Protein AF-A0A2V2W549-F1 (afdb_monomer_lite)

Secondary structure (DSSP, 8-state):
---TT----HHHHHHHHHHS-GGGHHHHHHHTGGGTTT-HHHHHHHHHHS-HHHHHHHHHHHHTTSPPPHHHHHHHHHHHHHHHHHHHHH--SPPPPHHHHHHHHHHHHHHHGGG--HHHHHHHHHHHGGGT-HHHHHHHHHHHHHTT---THHHHHHHHHH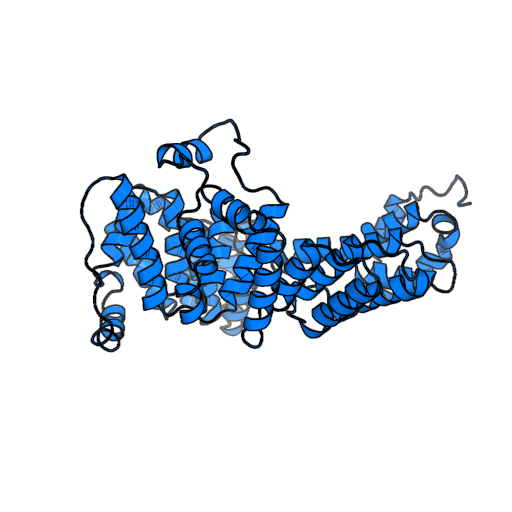-STTTHHHHHHHHHHHHHH-HHHHHHHHHTTS-TT--HHHHHHHHH-SS----SPPHHHHHHHHHHHHHHHHS-HHHHHHSHHHHHHHHHHHT-SSS-HHHHHHHHHHHHTT--HHHHHHHHHHHHHHHHTTTT--PPPPPPSSSSHHHHHHHHHH-GGGSTTHHHHHHHHHH-HHHHHHHHHHHHHHSS-HHHHHHHHHHHHHHTTTSTHHHHHT-HHHHHHHHHHHHHTT-HHHHHHHHHHSPP-PPPHHHHHHHHHHHHHTT-HHHHHHHIIIIITTTT--

pLDDT: mean 79.77, std 15.5, range [27.48, 95.56]

Sequence (446 aa):
MPSVNSGYTFEDFLKRLERSPKTHMSPLYHEHRELFLRRPDMFSRAVRSVTWEKGCALIDAAYHSQPIALVTYRALLARMLLHNQYVRRNGSGKLVPWKAALRTYSEAILAHGNAVPTRMTISALRLLAPQRQWVAAISLLKLSQANGKLTIHMPIDAAGCCATPSLWKTAMALLGHVHTQSPNLLSECIQSLRPIGTDESTVSTAANALLIDKNGPTPEQKHVLSILNDVVASAPWETALSNEMCTSYLTHLVASTTYTTQEKTEALISATRHFSWEAFMRLVTAQDATILKISGNSTPQLPKKTEMEKKTRRELEISPLNSPFFSESLQLLENAPETAVPLIATIIGKLPSAKLAAKFLSEAASMYRGTIATTALRHSLVAGALLRKCSEESEWRLASSVLLSMSPSPLPCDVATALVLQMREAKQVSLVVDILQKSIVPSKTS

Radius of gyration: 25.73 Å; chains: 1; bounding box: 61×49×85 Å

Foldseek 3Di:
DPPPPPPQDLVNLLVVLQPDDLVCLLVSCVVPVVQCVVCLVSLLVSLLSHQLSSLVSNCVNCVVPDQHDLSSLVSSLVSLVVVQVVCVVQVDDDRDDLVSLVVSLVVSCVRPPLPHDPVSLLSSLQSLLVVLQLVVLVVSQVVCVVSVNDDLVSLLSSLSSQLALVRLVVSVVSVVVSCVVPVVLLVVLLCLQPPPPDDLVNLVCCVVPPDNDPSHDDPVSVVSLVSLLSSLLSDALVVLCVDPSSLSNLLSLLVGSRDALVVSLVSLLSNCVNPAPVSVLVSVVVNVQVNVVVVDDDDDDDDDDDDPPVVVVVVLVVAVVVPPSVVVLLVVCQSHVSSSLSVLLNVLSNDPALVSNVRNLVVSCVVQPPGPSNVSSLDPSNLQSSLQRCLVVLVLVVNLVSLVVHQAAAHNVVSVVSSLVSVVVVVPPVSSVCSCVRHVVVNVSD

Organism: Trypanosoma cruzi (NCBI:txid5693)

Structure (mmCIF, N/CA/C/O backbone):
data_AF-A0A2V2W549-F1
#
_entry.id   AF-A0A2V2W549-F1
#
loop_
_atom_site.group_PDB
_atom_site.id
_atom_site.type_symbol
_atom_site.label_atom_id
_atom_site.label_alt_id
_atom_site.label_comp_id
_atom_site.label_asym_id
_atom_site.label_entity_id
_atom_site.label_seq_id
_atom_site.pdbx_PDB_ins_code
_atom_site.Cartn_x
_atom_site.Cartn_y
_atom_site.Cartn_z
_atom_site.occupancy
_atom_site.B_iso_or_equiv
_atom_site.auth_seq_id
_atom_site.auth_comp_id
_atom_site.auth_asym_id
_atom_site.auth_atom_id
_atom_site.pdbx_PDB_model_num
ATOM 1 N N . MET A 1 1 ? 0.949 1.942 -43.805 1.00 39.81 1 MET A N 1
ATOM 2 C CA . MET A 1 1 ? 0.004 2.982 -43.332 1.00 39.81 1 MET A CA 1
ATOM 3 C C . MET A 1 1 ? -1.368 2.343 -43.257 1.00 39.81 1 MET A C 1
ATOM 5 O O . MET A 1 1 ? -1.753 1.761 -44.268 1.00 39.81 1 MET A O 1
ATOM 9 N N . PRO A 1 2 ? -2.131 2.443 -42.152 1.00 36.94 2 PRO A N 1
ATOM 10 C CA . PRO A 1 2 ? -3.545 2.111 -42.229 1.00 36.94 2 PRO A CA 1
ATOM 11 C C . PRO A 1 2 ? -4.190 3.100 -43.205 1.00 36.94 2 PRO A C 1
ATOM 13 O O . PRO A 1 2 ? -4.005 4.313 -43.095 1.00 36.94 2 PRO A O 1
ATOM 16 N N . SER A 1 3 ? -4.851 2.559 -44.223 1.00 39.62 3 SER A N 1
ATOM 17 C CA . SER A 1 3 ? -5.559 3.321 -45.245 1.00 39.62 3 SER A CA 1
ATOM 18 C C . SER A 1 3 ? -6.524 4.308 -44.593 1.00 39.62 3 SER A C 1
ATOM 20 O O . SER A 1 3 ? -7.257 3.933 -43.680 1.00 39.62 3 SER A O 1
ATOM 22 N N . VAL A 1 4 ? -6.572 5.528 -45.125 1.00 48.06 4 VAL A N 1
ATOM 23 C CA . VAL A 1 4 ? -7.382 6.687 -44.694 1.00 48.06 4 VAL A CA 1
ATOM 24 C C . VAL A 1 4 ? -8.905 6.399 -44.600 1.00 48.06 4 VAL A C 1
ATOM 26 O O . VAL A 1 4 ? -9.660 7.238 -44.129 1.00 48.06 4 VAL A O 1
ATOM 29 N N . ASN A 1 5 ? -9.353 5.182 -44.936 1.00 45.16 5 ASN A N 1
ATOM 30 C CA . ASN A 1 5 ? -10.746 4.727 -44.895 1.00 45.16 5 ASN A CA 1
ATOM 31 C C . ASN A 1 5 ? -11.095 3.748 -43.754 1.00 45.16 5 ASN A C 1
ATOM 33 O O . ASN A 1 5 ? -12.245 3.324 -43.662 1.00 45.16 5 ASN A O 1
ATOM 37 N N . SER A 1 6 ? -10.166 3.365 -42.870 1.00 55.59 6 SER A N 1
ATOM 38 C CA . SER A 1 6 ? -10.542 2.612 -41.664 1.00 55.59 6 SER A CA 1
ATOM 39 C C . SER A 1 6 ? -10.887 3.606 -40.558 1.00 55.59 6 SER A C 1
ATOM 41 O O . SER A 1 6 ? -9.977 4.208 -39.992 1.00 55.59 6 SER A O 1
ATOM 43 N N . GLY A 1 7 ? -12.167 3.771 -40.216 1.00 73.88 7 GLY A N 1
ATOM 44 C CA . GLY A 1 7 ? -12.639 4.572 -39.070 1.00 73.88 7 GLY A CA 1
ATOM 45 C C . GLY A 1 7 ? -12.202 4.039 -37.693 1.00 73.88 7 GLY A C 1
ATOM 46 O O . GLY A 1 7 ? -12.936 4.160 -36.723 1.00 73.88 7 GLY A O 1
ATOM 47 N N . TYR A 1 8 ? -11.038 3.395 -37.619 1.00 81.31 8 TYR A N 1
ATOM 48 C CA . TYR A 1 8 ? -10.471 2.746 -36.452 1.00 81.31 8 TYR A CA 1
ATOM 49 C C . TYR A 1 8 ? -9.432 3.663 -35.813 1.00 81.31 8 TYR A C 1
ATOM 51 O O . TYR A 1 8 ? -8.335 3.862 -36.346 1.00 81.31 8 TYR A O 1
ATOM 59 N N . THR A 1 9 ? -9.789 4.249 -34.673 1.00 87.75 9 THR A N 1
ATOM 60 C CA . THR A 1 9 ? -8.908 5.178 -33.961 1.00 87.75 9 THR A CA 1
ATOM 61 C C . THR A 1 9 ? -7.919 4.438 -33.059 1.00 87.75 9 THR A C 1
ATOM 63 O O . THR A 1 9 ? -8.080 3.260 -32.730 1.00 87.75 9 THR A O 1
ATOM 66 N N . PHE A 1 10 ? -6.883 5.145 -32.597 1.00 85.94 10 PHE A N 1
ATOM 67 C CA . PHE A 1 10 ? -5.977 4.591 -31.588 1.00 85.94 10 PHE A CA 1
ATOM 68 C C . PHE A 1 10 ? -6.716 4.242 -30.286 1.00 85.94 10 PHE A C 1
ATOM 70 O O . PHE A 1 10 ? -6.356 3.275 -29.625 1.00 85.94 10 PHE A O 1
ATOM 77 N N . GLU A 1 11 ? -7.774 4.972 -29.929 1.00 88.88 11 GLU A N 1
ATOM 78 C CA . GLU A 1 11 ? -8.589 4.657 -28.752 1.00 88.88 11 GLU A CA 1
ATOM 79 C C . GLU A 1 11 ? -9.387 3.364 -28.931 1.00 88.88 11 GLU A C 1
ATOM 81 O O . GLU A 1 11 ? -9.464 2.558 -28.002 1.00 88.88 11 GLU A O 1
ATOM 86 N N . ASP A 1 12 ? -9.917 3.116 -30.130 1.00 89.06 12 ASP A N 1
ATOM 87 C CA . ASP A 1 12 ? -10.589 1.851 -30.452 1.00 89.06 12 ASP A CA 1
ATOM 88 C C . ASP A 1 12 ? -9.611 0.679 -30.398 1.00 89.06 12 ASP A C 1
ATOM 90 O O . ASP A 1 12 ? -9.944 -0.398 -29.895 1.00 89.06 12 ASP A O 1
ATOM 94 N N . PHE A 1 13 ? -8.364 0.916 -30.811 1.00 89.00 13 PHE A N 1
ATOM 95 C CA . PHE A 1 13 ? -7.282 -0.042 -30.641 1.00 89.00 13 PHE A CA 1
ATOM 96 C C . PHE A 1 13 ? -6.959 -0.327 -29.173 1.00 89.00 13 PHE A C 1
ATOM 98 O O . PHE A 1 13 ? -6.847 -1.495 -28.792 1.00 89.00 13 PHE A O 1
ATOM 105 N N . LEU A 1 14 ? -6.886 0.697 -28.318 1.00 90.94 14 LEU A N 1
ATOM 106 C CA . LEU A 1 14 ? -6.696 0.492 -26.879 1.00 90.94 14 LEU A CA 1
ATOM 107 C C . LEU A 1 14 ? -7.866 -0.282 -26.255 1.00 90.94 14 LEU A C 1
ATOM 109 O O . LEU A 1 14 ? -7.633 -1.211 -25.481 1.00 90.94 14 LEU A O 1
ATOM 113 N N . LYS A 1 15 ? -9.111 0.007 -26.656 1.00 91.38 15 LYS A N 1
ATOM 114 C CA . LYS A 1 15 ? -10.295 -0.761 -26.229 1.00 91.38 15 LYS A CA 1
ATOM 115 C C . LYS A 1 15 ? -10.234 -2.217 -26.709 1.00 91.38 15 LYS A C 1
ATOM 117 O O . LYS A 1 15 ? -10.582 -3.123 -25.949 1.00 91.38 15 LYS A O 1
ATOM 122 N N . ARG A 1 16 ? -9.759 -2.480 -27.935 1.00 92.69 16 ARG A N 1
ATOM 123 C CA . ARG A 1 16 ? -9.543 -3.849 -28.454 1.00 92.69 16 ARG A CA 1
ATOM 124 C C . ARG A 1 16 ? -8.464 -4.584 -27.651 1.00 92.69 16 ARG A C 1
ATOM 126 O O . ARG A 1 16 ? -8.654 -5.754 -27.309 1.00 92.69 16 ARG A O 1
ATOM 133 N N . LEU A 1 17 ? -7.369 -3.914 -27.286 1.00 91.38 17 LEU A N 1
ATOM 134 C CA . LEU A 1 17 ? -6.329 -4.474 -26.410 1.00 91.38 17 LEU A CA 1
ATOM 135 C C . LEU A 1 17 ? -6.848 -4.757 -24.992 1.00 91.38 17 LEU A C 1
ATOM 137 O O . LEU A 1 17 ? -6.505 -5.774 -24.386 1.00 91.38 17 LEU A O 1
ATOM 141 N N . GLU A 1 18 ? -7.698 -3.889 -24.449 1.00 92.12 18 GLU A N 1
ATOM 142 C CA . GLU A 1 18 ? -8.271 -4.071 -23.115 1.00 92.12 18 GLU A CA 1
ATOM 143 C C . GLU A 1 18 ? -9.298 -5.212 -23.063 1.00 92.12 18 GLU A C 1
ATOM 145 O O . GLU A 1 18 ? -9.306 -5.975 -22.098 1.00 92.12 18 GLU A O 1
ATOM 150 N N . ARG A 1 19 ? -10.094 -5.406 -24.119 1.00 93.00 19 ARG A N 1
ATOM 151 C CA . ARG A 1 19 ? -11.087 -6.494 -24.195 1.00 93.00 19 ARG A CA 1
ATOM 152 C C . ARG A 1 19 ? -10.487 -7.861 -24.520 1.00 93.00 19 ARG A C 1
ATOM 154 O O . ARG A 1 19 ? -11.006 -8.880 -24.078 1.00 93.00 19 ARG A O 1
ATOM 161 N N . SER A 1 20 ? -9.412 -7.902 -25.301 1.00 93.19 20 SER A N 1
ATOM 162 C CA . SER A 1 20 ? -8.793 -9.162 -25.734 1.00 93.19 20 SER A CA 1
ATOM 163 C C . SER A 1 20 ? -8.022 -9.865 -24.604 1.00 93.19 20 SER A C 1
ATOM 165 O O . SER A 1 20 ? -7.540 -9.208 -23.681 1.00 93.19 20 SER A O 1
ATOM 167 N N . PRO A 1 21 ? -7.882 -11.201 -24.628 1.00 94.12 21 PRO A N 1
ATOM 168 C CA . PRO A 1 21 ? -7.100 -11.924 -23.627 1.00 94.12 21 PRO A CA 1
ATOM 169 C C . PRO A 1 21 ? -5.592 -11.670 -23.785 1.00 94.12 21 PRO A C 1
ATOM 171 O O . PRO A 1 21 ? -5.115 -11.242 -24.837 1.00 94.12 21 PRO A O 1
ATOM 174 N N . LYS A 1 22 ? -4.809 -11.994 -22.746 1.00 92.12 22 LYS A N 1
ATOM 175 C CA . LYS A 1 22 ? -3.340 -11.846 -22.745 1.00 92.12 22 LYS A CA 1
ATOM 176 C C . LYS A 1 22 ? -2.659 -12.582 -23.909 1.00 92.12 22 LYS A C 1
ATOM 178 O O . LYS A 1 22 ? -1.686 -12.079 -24.460 1.00 92.12 22 LYS A O 1
ATOM 183 N N . THR A 1 23 ? -3.176 -13.744 -24.302 1.00 92.50 23 THR A N 1
ATOM 184 C CA . THR A 1 23 ? -2.643 -14.559 -25.408 1.00 92.50 23 THR A CA 1
ATOM 185 C C . THR A 1 23 ? -2.690 -13.837 -26.754 1.00 92.50 23 THR A C 1
ATOM 187 O O . THR A 1 23 ? -1.843 -14.078 -27.607 1.00 92.50 23 THR A O 1
ATOM 190 N N . HIS A 1 24 ? -3.631 -12.906 -26.939 1.00 93.62 24 HIS A N 1
ATOM 191 C CA . HIS A 1 24 ? -3.792 -12.169 -28.192 1.00 93.62 24 HIS A CA 1
ATOM 192 C C . HIS A 1 24 ? -2.874 -10.940 -28.291 1.00 93.62 24 HIS A C 1
ATOM 194 O O . HIS A 1 24 ? -2.872 -10.267 -29.317 1.00 93.62 24 HIS A O 1
ATOM 200 N N . MET A 1 25 ? -2.063 -10.638 -27.271 1.00 92.94 25 MET A N 1
ATOM 201 C CA . MET A 1 25 ? -1.176 -9.467 -27.307 1.00 92.94 25 MET A CA 1
ATOM 202 C C . MET A 1 25 ? -0.097 -9.577 -28.390 1.00 92.94 25 MET A C 1
ATOM 204 O O . MET A 1 25 ? 0.180 -8.590 -29.061 1.00 92.94 25 MET A O 1
ATOM 208 N N . SER A 1 26 ? 0.470 -10.769 -28.607 1.00 91.88 26 SER A N 1
ATOM 209 C CA . SER A 1 26 ? 1.459 -10.998 -29.670 1.00 91.88 26 SER A CA 1
ATOM 210 C C . SER A 1 26 ? 0.878 -10.806 -31.080 1.00 91.88 26 SER A C 1
ATOM 212 O O . SER A 1 26 ? 1.408 -9.966 -31.811 1.00 91.88 26 SER A O 1
ATOM 214 N N . PRO A 1 27 ? -0.221 -11.480 -31.485 1.00 92.81 27 PRO A N 1
ATOM 215 C CA . PRO A 1 27 ? -0.770 -11.285 -32.826 1.00 92.81 27 PRO A CA 1
ATOM 216 C C . PRO A 1 27 ? -1.256 -9.849 -33.052 1.00 92.81 27 PRO A C 1
ATOM 218 O O . PRO A 1 27 ? -0.957 -9.281 -34.096 1.00 92.81 27 PRO A O 1
ATOM 221 N N . LEU A 1 28 ? -1.905 -9.216 -32.064 1.00 91.44 28 LEU A N 1
ATOM 222 C CA . LEU A 1 28 ? -2.357 -7.822 -32.183 1.00 91.44 28 LEU A CA 1
ATOM 223 C C . LEU A 1 28 ? -1.190 -6.832 -32.296 1.00 91.44 28 LEU A C 1
ATOM 225 O O . LEU A 1 28 ? -1.300 -5.822 -32.994 1.00 91.44 28 LEU A O 1
ATOM 229 N N . TYR A 1 29 ? -0.067 -7.117 -31.631 1.00 91.25 29 TYR A N 1
ATOM 230 C CA . TYR A 1 29 ? 1.154 -6.335 -31.789 1.00 91.25 29 TYR A CA 1
ATOM 231 C C . TYR A 1 29 ? 1.713 -6.452 -33.211 1.00 91.25 29 TYR A C 1
ATOM 233 O O . TYR A 1 29 ? 2.081 -5.438 -33.802 1.00 91.25 29 TYR A O 1
ATOM 241 N N . HIS A 1 30 ? 1.755 -7.663 -33.774 1.00 91.44 30 HIS A N 1
ATOM 242 C CA . HIS A 1 30 ? 2.271 -7.885 -35.126 1.00 91.44 30 HIS A CA 1
ATOM 243 C C . HIS A 1 30 ? 1.331 -7.353 -36.222 1.00 91.44 30 HIS A C 1
ATOM 245 O O . HIS A 1 30 ? 1.826 -6.774 -37.187 1.00 91.44 30 HIS A O 1
ATOM 251 N N . GLU A 1 31 ? 0.009 -7.456 -36.044 1.00 91.25 31 GLU A N 1
ATOM 252 C CA . GLU A 1 31 ? -1.020 -6.891 -36.939 1.00 91.25 31 GLU A CA 1
ATOM 253 C C . GLU A 1 31 ? -0.871 -5.366 -37.063 1.00 91.25 31 GLU A C 1
ATOM 255 O O . GLU A 1 31 ? -0.887 -4.814 -38.160 1.00 91.25 31 GLU A O 1
ATOM 260 N N . HIS A 1 32 ? -0.644 -4.679 -35.939 1.00 89.00 32 HIS A N 1
ATOM 261 C CA . HIS A 1 32 ? -0.530 -3.219 -35.886 1.00 89.00 32 HIS A CA 1
ATOM 262 C C . HIS A 1 32 ? 0.904 -2.728 -35.629 1.00 89.00 32 HIS A C 1
ATOM 264 O O . HIS A 1 32 ? 1.113 -1.643 -35.076 1.00 89.00 32 HIS A O 1
ATOM 270 N N . ARG A 1 33 ? 1.912 -3.500 -36.059 1.00 87.69 33 ARG A N 1
ATOM 271 C CA . ARG A 1 33 ? 3.337 -3.235 -35.787 1.00 87.69 33 ARG A CA 1
ATOM 272 C C . ARG A 1 33 ? 3.792 -1.845 -36.248 1.00 87.69 33 ARG A C 1
ATOM 274 O O . ARG A 1 33 ? 4.633 -1.222 -35.598 1.00 87.69 33 ARG A O 1
ATOM 281 N N . GLU A 1 34 ? 3.206 -1.329 -37.327 1.00 86.38 34 GLU A N 1
ATOM 282 C CA . GLU A 1 34 ? 3.485 0.011 -37.863 1.00 86.38 34 GLU A CA 1
ATOM 283 C C . GLU A 1 34 ? 3.231 1.151 -36.857 1.00 86.38 34 GLU A C 1
ATOM 285 O O . GLU A 1 34 ? 3.855 2.208 -36.960 1.00 86.38 34 GLU A O 1
ATOM 290 N N . LEU A 1 35 ? 2.334 0.956 -35.879 1.00 85.44 35 LEU A N 1
ATOM 291 C CA . LEU A 1 35 ? 2.042 1.955 -34.843 1.00 85.44 35 LEU A CA 1
ATOM 292 C C . LEU A 1 35 ? 3.167 2.078 -33.809 1.00 85.44 35 LEU A C 1
ATOM 294 O O . LEU A 1 35 ? 3.297 3.120 -33.163 1.00 85.44 35 LEU A O 1
ATOM 298 N N . PHE A 1 36 ? 3.958 1.018 -33.641 1.00 86.50 36 PHE A N 1
ATOM 299 C CA . PHE A 1 36 ? 4.955 0.901 -32.578 1.00 86.50 36 PHE A CA 1
ATOM 300 C C . PHE A 1 36 ? 6.382 1.064 -33.087 1.00 86.50 36 PHE A C 1
ATOM 302 O O . PHE A 1 36 ? 7.218 1.641 -32.387 1.00 86.50 36 PHE A O 1
ATOM 309 N N . LEU A 1 37 ? 6.659 0.601 -34.309 1.00 83.69 37 LEU A N 1
ATOM 310 C CA . LEU A 1 37 ? 7.972 0.769 -34.922 1.00 83.69 37 LEU A CA 1
ATOM 311 C C . LEU A 1 37 ? 8.319 2.255 -35.039 1.00 83.69 37 LEU A C 1
ATOM 313 O O . LEU A 1 37 ? 7.541 3.056 -35.554 1.00 83.69 37 LEU A O 1
ATOM 317 N N . ARG A 1 38 ? 9.515 2.616 -34.560 1.00 83.19 38 ARG A N 1
ATOM 318 C CA . ARG A 1 38 ? 10.051 3.993 -34.548 1.00 83.19 38 ARG A CA 1
ATOM 319 C C . ARG A 1 38 ? 9.233 5.006 -33.727 1.00 83.19 38 ARG A C 1
ATOM 321 O O . ARG A 1 38 ? 9.578 6.183 -33.730 1.00 83.19 38 ARG A O 1
ATOM 328 N N . ARG A 1 39 ? 8.198 4.575 -32.992 1.00 87.44 39 ARG A N 1
ATOM 329 C CA . ARG A 1 39 ? 7.381 5.429 -32.109 1.00 87.44 39 ARG A CA 1
ATOM 330 C C . ARG A 1 39 ? 7.331 4.865 -30.682 1.00 87.44 39 ARG A C 1
ATOM 332 O O . ARG A 1 39 ? 6.305 4.312 -30.271 1.00 87.44 39 ARG A O 1
ATOM 339 N N . PRO A 1 40 ? 8.409 5.026 -29.888 1.00 86.62 40 PRO A N 1
ATOM 340 C CA . PRO A 1 40 ? 8.435 4.562 -28.497 1.00 86.62 40 PRO A CA 1
ATOM 341 C C . PRO A 1 40 ? 7.359 5.237 -27.627 1.00 86.62 40 PRO A C 1
ATOM 343 O O . PRO A 1 40 ? 6.866 4.638 -26.669 1.00 86.62 40 PRO A O 1
ATOM 346 N N . ASP A 1 41 ? 6.922 6.444 -27.987 1.00 89.31 41 ASP A N 1
ATOM 347 C CA . ASP A 1 41 ? 5.861 7.168 -27.279 1.00 89.31 41 ASP A CA 1
ATOM 348 C C . ASP A 1 41 ? 4.500 6.476 -27.414 1.00 89.31 41 ASP A C 1
ATOM 350 O O . ASP A 1 41 ? 3.774 6.317 -26.435 1.00 89.31 41 ASP A O 1
ATOM 354 N N . MET A 1 42 ? 4.164 5.986 -28.611 1.00 90.00 42 MET A N 1
ATOM 355 C CA . MET A 1 42 ? 2.912 5.256 -28.843 1.00 90.00 42 MET A CA 1
ATOM 356 C C . MET A 1 42 ? 2.917 3.907 -28.126 1.00 90.00 42 MET A C 1
ATOM 358 O O . MET A 1 42 ? 1.910 3.513 -27.533 1.00 90.00 42 MET A O 1
ATOM 362 N N . PHE A 1 43 ? 4.068 3.230 -28.112 1.00 90.69 43 PHE A N 1
ATOM 363 C CA . PHE A 1 43 ? 4.223 1.964 -27.402 1.00 90.69 43 PHE A CA 1
ATOM 364 C C . PHE A 1 43 ? 4.135 2.144 -25.879 1.00 90.69 43 PHE A C 1
ATOM 366 O O . PHE A 1 43 ? 3.389 1.425 -25.214 1.00 90.69 43 PHE A O 1
ATOM 373 N N . SER A 1 44 ? 4.803 3.155 -25.317 1.00 91.12 44 SER A N 1
ATOM 374 C CA . SER A 1 44 ? 4.719 3.456 -23.881 1.00 91.12 44 SER A CA 1
ATOM 375 C C . SER A 1 44 ? 3.315 3.899 -23.447 1.00 91.12 44 SER A C 1
ATOM 377 O O . SER A 1 44 ? 2.856 3.503 -22.372 1.00 91.12 44 SER A O 1
ATOM 379 N N . ARG A 1 45 ? 2.585 4.644 -24.293 1.00 91.69 45 ARG A N 1
ATOM 380 C CA . ARG A 1 45 ? 1.163 4.969 -24.072 1.00 91.69 45 ARG A CA 1
ATOM 381 C C . ARG A 1 45 ? 0.287 3.719 -24.063 1.00 91.69 45 ARG A C 1
ATOM 383 O O . ARG A 1 45 ? -0.511 3.567 -23.138 1.00 91.69 45 ARG A O 1
ATOM 390 N N . ALA A 1 46 ? 0.470 2.813 -25.025 1.00 91.56 46 ALA A N 1
ATOM 391 C CA . ALA A 1 46 ? -0.262 1.549 -25.066 1.00 91.56 46 ALA A CA 1
ATOM 392 C C . ALA A 1 46 ? -0.006 0.720 -23.795 1.00 91.56 46 ALA A C 1
ATOM 394 O O . ALA A 1 46 ? -0.951 0.382 -23.083 1.00 91.56 46 ALA A O 1
ATOM 395 N N . VAL A 1 47 ? 1.261 0.511 -23.421 1.00 92.12 47 VAL A N 1
ATOM 396 C CA . VAL A 1 47 ? 1.638 -0.230 -22.201 1.00 92.12 47 VAL A CA 1
ATOM 397 C C . VAL A 1 47 ? 1.055 0.404 -20.931 1.00 92.12 47 VAL A C 1
ATOM 399 O O . VAL A 1 47 ? 0.606 -0.311 -20.037 1.00 92.12 47 VAL A O 1
ATOM 402 N N . ARG A 1 48 ? 1.009 1.740 -20.846 1.00 91.56 48 ARG A N 1
ATOM 403 C CA . ARG A 1 48 ? 0.440 2.450 -19.688 1.00 91.56 48 ARG A CA 1
ATOM 404 C C . ARG A 1 48 ? -1.082 2.319 -19.589 1.00 91.56 48 ARG A C 1
ATOM 406 O O . ARG A 1 48 ? -1.609 2.319 -18.480 1.00 91.56 48 ARG A O 1
ATOM 413 N N . SER A 1 49 ? -1.779 2.253 -20.720 1.00 90.75 49 SER A N 1
ATOM 414 C CA . SER A 1 49 ? -3.248 2.194 -20.759 1.00 90.75 49 SER A CA 1
ATOM 415 C C . SER A 1 49 ? -3.814 0.806 -20.444 1.00 90.75 49 SER A C 1
ATOM 417 O O . SER A 1 49 ? -4.878 0.691 -19.846 1.00 90.75 49 SER A O 1
ATOM 419 N N . VAL A 1 50 ? -3.079 -0.256 -20.769 1.00 92.94 50 VAL A N 1
ATOM 420 C CA . VAL A 1 50 ? -3.553 -1.637 -20.623 1.00 92.94 50 VAL A CA 1
ATOM 421 C C . VAL A 1 50 ? -3.175 -2.204 -19.238 1.00 92.94 50 VAL A C 1
ATOM 423 O O . VAL A 1 50 ? -2.378 -1.626 -18.499 1.00 92.94 50 VAL A O 1
ATOM 426 N N . THR A 1 51 ? -3.776 -3.319 -18.813 1.00 93.31 51 THR A N 1
ATOM 427 C CA . THR A 1 51 ? -3.372 -4.072 -17.607 1.00 93.31 51 THR A CA 1
ATOM 428 C C . THR A 1 51 ? -1.893 -4.477 -17.652 1.00 93.31 51 THR A C 1
ATOM 430 O O . THR A 1 51 ? -1.385 -4.822 -18.721 1.00 93.31 51 THR A O 1
ATOM 433 N N . TRP A 1 52 ? -1.221 -4.533 -16.498 1.00 94.06 52 TRP A N 1
ATOM 434 C CA . TRP A 1 52 ? 0.218 -4.826 -16.424 1.00 94.06 52 TRP A CA 1
ATOM 435 C C . TRP A 1 52 ? 0.612 -6.176 -17.054 1.00 94.06 52 TRP A C 1
ATOM 437 O O . TRP A 1 52 ? 1.638 -6.248 -17.719 1.00 94.06 52 TRP A O 1
ATOM 447 N N . GLU A 1 53 ? -0.219 -7.220 -16.934 1.00 94.00 53 GLU A N 1
ATOM 448 C CA . GLU A 1 53 ? 0.061 -8.548 -17.512 1.00 94.00 53 GLU A CA 1
ATOM 449 C C . GLU A 1 53 ? 0.151 -8.527 -19.039 1.00 94.00 53 GLU A C 1
ATOM 451 O O . GLU A 1 53 ? 1.000 -9.188 -19.641 1.00 94.00 53 GLU A O 1
ATOM 456 N N . LYS A 1 54 ? -0.740 -7.755 -19.660 1.00 94.06 54 LYS A N 1
ATOM 457 C CA . LYS A 1 54 ? -0.754 -7.512 -21.101 1.00 94.06 54 LYS A CA 1
ATOM 458 C C . LYS A 1 54 ? 0.403 -6.609 -21.510 1.00 94.06 54 LYS A C 1
ATOM 460 O O . LYS A 1 54 ? 1.009 -6.855 -22.541 1.00 94.06 54 LYS A O 1
ATOM 465 N N . GLY A 1 55 ? 0.754 -5.623 -20.681 1.00 93.00 55 GLY A N 1
ATOM 466 C CA . GLY A 1 55 ? 1.956 -4.809 -20.865 1.00 93.00 55 GLY A CA 1
ATOM 467 C C . GLY A 1 55 ? 3.233 -5.654 -20.923 1.00 93.00 55 GLY A C 1
ATOM 468 O O . GLY A 1 55 ? 4.030 -5.473 -21.838 1.00 93.00 55 GLY A O 1
ATOM 469 N N . CYS A 1 56 ? 3.390 -6.625 -20.015 1.00 93.25 56 CYS A N 1
ATOM 470 C CA . CYS A 1 56 ? 4.489 -7.597 -20.069 1.00 93.25 56 CYS A CA 1
ATOM 471 C C . CYS A 1 56 ? 4.451 -8.421 -21.364 1.00 93.25 56 CYS A C 1
ATOM 473 O O . CYS A 1 56 ? 5.458 -8.504 -22.052 1.00 93.25 56 CYS A O 1
ATOM 475 N N . ALA A 1 57 ? 3.284 -8.956 -21.744 1.00 93.12 57 ALA A N 1
ATOM 476 C CA . ALA A 1 57 ? 3.149 -9.751 -22.969 1.00 93.12 57 ALA A CA 1
ATOM 477 C C . ALA A 1 57 ? 3.441 -8.947 -24.254 1.00 93.12 57 ALA A C 1
ATOM 479 O O . ALA A 1 57 ? 3.994 -9.487 -25.208 1.00 93.12 57 ALA A O 1
ATOM 480 N N . LEU A 1 58 ? 3.093 -7.656 -24.283 1.00 92.19 58 LEU A N 1
ATOM 481 C CA . LEU A 1 58 ? 3.440 -6.751 -25.383 1.00 92.19 58 LEU A CA 1
ATOM 482 C C . LEU A 1 58 ? 4.950 -6.503 -25.456 1.00 92.19 58 LEU A C 1
ATOM 484 O O . LEU A 1 58 ? 5.495 -6.419 -26.553 1.00 92.19 58 LEU A O 1
ATOM 488 N N . ILE A 1 59 ? 5.623 -6.389 -24.310 1.00 92.19 59 ILE A N 1
ATOM 489 C CA . ILE A 1 59 ? 7.083 -6.258 -24.247 1.00 92.19 59 ILE A CA 1
ATOM 490 C C . ILE A 1 59 ? 7.767 -7.548 -24.704 1.00 92.19 59 ILE A C 1
ATOM 492 O O . ILE A 1 59 ? 8.654 -7.465 -25.547 1.00 92.19 59 ILE A O 1
ATOM 496 N N . ASP A 1 60 ? 7.298 -8.715 -24.256 1.00 91.38 60 ASP A N 1
ATOM 497 C CA . ASP A 1 60 ? 7.802 -10.019 -24.712 1.00 91.38 60 ASP A CA 1
ATOM 498 C C . ASP A 1 60 ? 7.655 -10.170 -26.242 1.00 91.38 60 ASP A C 1
ATOM 500 O O . ASP A 1 60 ? 8.589 -10.582 -26.928 1.00 91.38 60 ASP A O 1
ATOM 504 N N . ALA A 1 61 ? 6.512 -9.764 -26.811 1.00 90.25 61 ALA A N 1
ATOM 505 C CA . ALA A 1 61 ? 6.293 -9.779 -28.261 1.00 90.25 61 ALA A CA 1
ATOM 506 C C . ALA A 1 61 ? 7.187 -8.770 -29.008 1.00 90.25 61 ALA A C 1
ATOM 508 O O . ALA A 1 61 ? 7.710 -9.059 -30.087 1.00 90.25 61 ALA A O 1
ATOM 509 N N . ALA A 1 62 ? 7.387 -7.582 -28.431 1.00 89.62 62 ALA A N 1
ATOM 510 C CA . ALA A 1 62 ? 8.226 -6.547 -29.019 1.00 89.62 62 ALA A CA 1
ATOM 511 C C . ALA A 1 62 ? 9.720 -6.896 -28.963 1.00 89.62 62 ALA A C 1
ATOM 513 O O . ALA A 1 62 ? 10.447 -6.494 -29.874 1.00 89.62 62 ALA A O 1
ATOM 514 N N . TYR A 1 63 ? 10.159 -7.660 -27.956 1.00 88.25 63 TYR A N 1
ATOM 515 C CA . TYR A 1 63 ? 11.562 -7.992 -27.685 1.00 88.25 63 TYR A CA 1
ATOM 516 C C . TYR A 1 63 ? 12.275 -8.597 -28.900 1.00 88.25 63 TYR A C 1
ATOM 518 O O . TYR A 1 63 ? 13.394 -8.212 -29.224 1.00 88.25 63 TYR A O 1
ATOM 526 N N . HIS A 1 64 ? 11.593 -9.475 -29.638 1.00 84.69 64 HIS A N 1
ATOM 527 C CA . HIS A 1 64 ? 12.147 -10.116 -30.835 1.00 84.69 64 HIS A CA 1
ATOM 528 C C . HIS A 1 64 ? 12.097 -9.242 -32.098 1.00 84.69 64 HIS A C 1
ATOM 530 O O . HIS A 1 64 ? 12.605 -9.637 -33.143 1.00 84.69 64 HIS A O 1
ATOM 536 N N . SER A 1 65 ? 11.464 -8.069 -32.037 1.00 85.38 65 SER A N 1
ATOM 537 C CA . SER A 1 65 ? 11.105 -7.290 -33.227 1.00 85.38 65 SER A CA 1
ATOM 538 C C . SER A 1 65 ? 11.669 -5.868 -33.262 1.00 85.38 65 SER A C 1
ATOM 540 O O . SER A 1 65 ? 11.767 -5.296 -34.352 1.00 85.38 65 SER A O 1
ATOM 542 N N . GLN A 1 66 ? 12.007 -5.279 -32.111 1.00 86.62 66 GLN A N 1
ATOM 543 C CA . GLN A 1 66 ? 12.582 -3.938 -32.011 1.00 86.62 66 GLN A CA 1
ATOM 544 C C . GLN A 1 66 ? 13.364 -3.747 -30.701 1.00 86.62 66 GLN A C 1
ATOM 546 O O . GLN A 1 66 ? 12.997 -4.333 -29.681 1.00 86.62 66 GLN A O 1
ATOM 551 N N . PRO A 1 67 ? 14.387 -2.871 -30.681 1.00 86.81 67 PRO A N 1
ATOM 552 C CA . PRO A 1 67 ? 15.011 -2.452 -29.434 1.00 86.81 67 PRO A CA 1
ATOM 553 C C . PRO A 1 67 ? 14.003 -1.655 -28.599 1.00 86.81 67 PRO A C 1
ATOM 555 O O . PRO A 1 67 ? 13.463 -0.635 -29.034 1.00 86.81 67 PRO A O 1
ATOM 558 N N . ILE A 1 68 ? 13.730 -2.134 -27.390 1.00 89.19 68 ILE A N 1
ATOM 559 C CA . ILE A 1 68 ? 12.765 -1.507 -26.488 1.00 89.19 68 ILE A CA 1
ATOM 560 C C . ILE A 1 68 ? 13.431 -0.312 -25.817 1.00 89.19 68 ILE A C 1
ATOM 562 O O . ILE A 1 68 ? 14.510 -0.435 -25.254 1.00 89.19 68 ILE A O 1
ATOM 566 N N . ALA A 1 69 ? 12.784 0.852 -25.858 1.00 90.00 69 ALA A N 1
ATOM 567 C CA . ALA A 1 69 ? 13.274 2.033 -25.160 1.00 90.00 69 ALA A CA 1
ATOM 568 C C . ALA A 1 69 ? 13.060 1.917 -23.642 1.00 90.00 69 ALA A C 1
ATOM 570 O O . ALA A 1 69 ? 11.988 1.503 -23.190 1.00 90.00 69 ALA A O 1
ATOM 571 N N . LEU A 1 70 ? 14.018 2.422 -22.861 1.00 92.19 70 LEU A N 1
ATOM 572 C CA . LEU A 1 70 ? 13.975 2.499 -21.395 1.00 92.19 70 LEU A CA 1
ATOM 573 C C . LEU A 1 70 ? 12.669 3.122 -20.856 1.00 92.19 70 LEU A C 1
ATOM 575 O O . LEU A 1 70 ? 12.131 2.691 -19.834 1.00 92.19 70 LEU A O 1
ATOM 579 N N . VAL A 1 71 ? 12.136 4.129 -21.555 1.00 91.88 71 VAL A N 1
ATOM 580 C CA . VAL A 1 71 ? 10.881 4.816 -21.197 1.00 91.88 71 VAL A CA 1
ATOM 581 C C . VAL A 1 71 ? 9.702 3.840 -21.131 1.00 91.88 71 VAL A C 1
ATOM 583 O O . VAL A 1 71 ? 8.822 4.000 -20.288 1.00 91.88 71 VAL A O 1
ATOM 586 N N . THR A 1 72 ? 9.712 2.788 -21.952 1.00 91.94 72 THR A N 1
ATOM 587 C CA . THR A 1 72 ? 8.673 1.752 -21.968 1.00 91.94 72 THR A CA 1
ATOM 588 C C . THR A 1 72 ? 8.710 0.906 -20.699 1.00 91.94 72 THR A C 1
ATOM 590 O O . THR A 1 72 ? 7.674 0.726 -20.061 1.00 91.94 72 THR A O 1
ATOM 593 N N . TYR A 1 73 ? 9.893 0.447 -20.275 1.00 94.00 73 TYR A N 1
ATOM 594 C CA . TYR A 1 73 ? 10.039 -0.285 -19.012 1.00 94.00 73 TYR A CA 1
ATOM 595 C C . TYR A 1 73 ? 9.625 0.581 -17.817 1.00 94.00 73 TYR A C 1
ATOM 597 O O . TYR A 1 73 ? 8.928 0.117 -16.915 1.00 94.00 73 TYR A O 1
ATOM 605 N N . ARG A 1 74 ? 9.960 1.877 -17.846 1.00 94.31 74 ARG A N 1
ATOM 606 C CA . ARG A 1 74 ? 9.499 2.840 -16.837 1.00 94.31 74 ARG A CA 1
ATOM 607 C C . ARG A 1 74 ? 7.982 3.004 -16.834 1.00 94.31 74 ARG A C 1
ATOM 609 O O . ARG A 1 74 ? 7.386 3.067 -15.759 1.00 94.31 74 ARG A O 1
ATOM 616 N N . ALA A 1 75 ? 7.354 3.079 -18.006 1.00 93.38 75 ALA A N 1
ATOM 617 C CA . ALA A 1 75 ? 5.902 3.153 -18.129 1.00 93.38 75 ALA A CA 1
ATOM 618 C C . ALA A 1 75 ? 5.224 1.878 -17.602 1.00 93.38 75 ALA A C 1
ATOM 620 O O . ALA A 1 75 ? 4.210 1.980 -16.910 1.00 93.38 75 ALA A O 1
ATOM 621 N N . LEU A 1 76 ? 5.815 0.703 -17.850 1.00 95.19 76 LEU A N 1
ATOM 622 C CA . LEU A 1 76 ? 5.328 -0.569 -17.317 1.00 95.19 76 LEU A CA 1
ATOM 623 C C . LEU A 1 76 ? 5.401 -0.609 -15.785 1.00 95.19 76 LEU A C 1
ATOM 625 O O . LEU A 1 76 ? 4.388 -0.874 -15.141 1.00 95.19 76 LEU A O 1
ATOM 629 N N . LEU A 1 77 ? 6.557 -0.287 -15.190 1.00 95.38 77 LEU A N 1
ATOM 630 C CA . LEU A 1 77 ? 6.696 -0.247 -13.728 1.00 95.38 77 LEU A CA 1
ATOM 631 C C . LEU A 1 77 ? 5.749 0.788 -13.101 1.00 95.38 77 LEU A C 1
ATOM 633 O O . LEU A 1 77 ? 5.135 0.526 -12.068 1.00 95.38 77 LEU A O 1
ATOM 637 N N . ALA A 1 78 ? 5.557 1.942 -13.748 1.00 94.06 78 ALA A N 1
ATOM 638 C CA . ALA A 1 78 ? 4.571 2.928 -13.312 1.00 94.06 78 ALA A CA 1
ATOM 639 C C . ALA A 1 78 ? 3.136 2.378 -13.380 1.00 94.06 78 ALA A C 1
ATOM 641 O O . ALA A 1 78 ? 2.353 2.602 -12.458 1.00 94.06 78 ALA A O 1
ATOM 642 N N . ARG A 1 79 ? 2.785 1.618 -14.425 1.00 94.69 79 ARG A N 1
ATOM 643 C CA . ARG A 1 79 ? 1.477 0.958 -14.531 1.00 94.69 79 ARG A CA 1
ATOM 644 C C . ARG A 1 79 ? 1.286 -0.109 -13.455 1.00 94.69 79 ARG A C 1
ATOM 646 O O . ARG A 1 79 ? 0.209 -0.179 -12.871 1.00 94.69 79 ARG A O 1
ATOM 653 N N . MET A 1 80 ? 2.324 -0.880 -13.140 1.00 95.56 80 MET A N 1
ATOM 654 C CA . MET A 1 80 ? 2.312 -1.843 -12.032 1.00 95.56 80 MET A CA 1
ATOM 655 C C . MET A 1 80 ? 2.098 -1.145 -10.680 1.00 95.56 80 MET A C 1
ATOM 657 O O . MET A 1 80 ? 1.317 -1.622 -9.859 1.00 95.56 80 MET A O 1
ATOM 661 N N . LEU A 1 81 ? 2.723 0.018 -10.460 1.00 94.38 81 LEU A N 1
ATOM 662 C CA . LEU A 1 81 ? 2.504 0.816 -9.248 1.00 94.38 81 LEU A CA 1
ATOM 663 C C . LEU A 1 81 ? 1.076 1.362 -9.167 1.00 94.38 81 LEU A C 1
ATOM 665 O O . LEU A 1 81 ? 0.455 1.272 -8.111 1.00 94.38 81 LEU A O 1
ATOM 669 N N . LEU A 1 82 ? 0.539 1.881 -10.276 1.00 93.50 82 LEU A N 1
ATOM 670 C CA . LEU A 1 82 ? -0.851 2.342 -10.351 1.00 93.50 82 LEU A CA 1
ATOM 671 C C . LEU A 1 82 ? -1.841 1.195 -10.106 1.00 93.50 82 LEU A C 1
ATOM 673 O O . LEU A 1 82 ? -2.844 1.398 -9.431 1.00 93.50 82 LEU A O 1
ATOM 677 N N . HIS A 1 83 ? -1.544 -0.012 -10.598 1.00 93.81 83 HIS A N 1
ATOM 678 C CA . HIS A 1 83 ? -2.335 -1.211 -10.303 1.00 93.81 83 HIS A CA 1
ATOM 679 C C . HIS A 1 83 ? -2.312 -1.542 -8.810 1.00 93.81 83 HIS A C 1
ATOM 681 O O . HIS A 1 83 ? -3.365 -1.736 -8.217 1.00 93.81 83 HIS A O 1
ATOM 687 N N . ASN A 1 84 ? -1.140 -1.532 -8.169 1.00 92.75 84 ASN A N 1
ATOM 688 C CA . ASN A 1 84 ? -1.050 -1.750 -6.722 1.00 92.75 84 ASN A CA 1
ATOM 689 C C . ASN A 1 84 ? -1.794 -0.672 -5.919 1.00 92.75 84 ASN A C 1
ATOM 691 O O . ASN A 1 84 ? -2.410 -0.991 -4.907 1.00 92.75 84 ASN A O 1
ATOM 695 N N . GLN A 1 85 ? -1.763 0.590 -6.357 1.00 90.31 85 GLN A N 1
ATOM 696 C CA . GLN A 1 85 ? -2.547 1.661 -5.731 1.00 90.31 85 GLN A CA 1
ATOM 697 C C . GLN A 1 85 ? -4.052 1.438 -5.896 1.00 90.31 85 GLN A C 1
ATOM 699 O O . GLN A 1 85 ? -4.797 1.635 -4.942 1.00 90.31 85 GLN A O 1
ATOM 704 N N . TYR A 1 86 ? -4.490 1.005 -7.079 1.00 89.81 86 TYR A N 1
ATOM 705 C CA . TYR A 1 86 ? -5.888 0.674 -7.347 1.00 89.81 86 TYR A CA 1
ATOM 706 C C . TYR A 1 86 ? -6.369 -0.495 -6.478 1.00 89.81 86 TYR A C 1
ATOM 708 O O . TYR A 1 86 ? -7.366 -0.355 -5.781 1.00 89.81 86 TYR A O 1
ATOM 716 N N . VAL A 1 87 ? -5.608 -1.595 -6.423 1.00 89.12 87 VAL A N 1
ATOM 717 C CA . VAL A 1 87 ? -5.922 -2.759 -5.574 1.00 89.12 87 VAL A CA 1
ATOM 718 C C . VAL A 1 87 ? -5.976 -2.370 -4.094 1.00 89.12 87 VAL A C 1
ATOM 720 O O . VAL A 1 87 ? -6.889 -2.776 -3.391 1.00 89.12 87 VAL A O 1
ATOM 723 N N . ARG A 1 88 ? -5.052 -1.525 -3.611 1.00 85.00 88 ARG A N 1
ATOM 724 C CA . ARG A 1 88 ? -5.074 -1.041 -2.217 1.00 85.00 88 ARG A CA 1
ATOM 725 C C . ARG A 1 88 ? -6.296 -0.182 -1.891 1.00 85.00 88 ARG A C 1
ATOM 727 O O . ARG A 1 88 ? -6.777 -0.245 -0.771 1.00 85.00 88 ARG A O 1
ATOM 734 N N . ARG A 1 89 ? -6.770 0.634 -2.837 1.00 83.81 89 ARG A N 1
ATOM 735 C CA . ARG A 1 89 ? -7.944 1.500 -2.638 1.00 83.81 89 ARG A CA 1
ATOM 736 C C . ARG A 1 89 ? -9.253 0.724 -2.703 1.00 83.81 89 ARG A C 1
ATOM 738 O O . ARG A 1 89 ? -10.149 0.994 -1.917 1.00 83.81 89 ARG A O 1
ATOM 745 N N . ASN A 1 90 ? -9.347 -0.222 -3.630 1.00 80.06 90 ASN A N 1
ATOM 746 C CA . ASN A 1 90 ? -10.571 -0.984 -3.854 1.00 80.06 90 ASN A CA 1
ATOM 747 C C . ASN A 1 90 ? -10.682 -2.211 -2.936 1.00 80.06 90 ASN A C 1
ATOM 749 O O . ASN A 1 90 ? -11.762 -2.780 -2.815 1.00 80.06 90 ASN A O 1
ATOM 753 N N . GLY A 1 91 ? -9.577 -2.659 -2.330 1.00 73.31 91 GLY A N 1
ATOM 754 C CA . GLY A 1 91 ? -9.485 -3.911 -1.566 1.00 73.31 91 GLY A CA 1
ATOM 755 C C . GLY A 1 91 ? -9.450 -5.157 -2.458 1.00 73.31 91 GLY A C 1
ATOM 756 O O . GLY A 1 91 ? -8.717 -6.106 -2.202 1.00 73.31 91 GLY A O 1
ATOM 757 N N . SER A 1 92 ? -10.144 -5.123 -3.595 1.00 76.56 92 SER A N 1
ATOM 758 C CA . SER A 1 92 ? -10.274 -6.268 -4.486 1.00 76.56 92 SER A CA 1
ATOM 759 C C . SER A 1 92 ? -9.124 -6.423 -5.494 1.00 76.56 92 SER A C 1
ATOM 761 O O . SER A 1 92 ? -8.542 -5.469 -6.019 1.00 76.56 92 SER A O 1
ATOM 763 N N . GLY A 1 93 ? -8.827 -7.685 -5.819 1.00 82.31 93 GLY A N 1
ATOM 764 C CA . GLY A 1 93 ? -7.842 -8.071 -6.828 1.00 82.31 93 GLY A CA 1
ATOM 765 C C . GLY A 1 93 ? -6.491 -8.501 -6.255 1.00 82.31 93 GLY A C 1
ATOM 766 O O . GLY A 1 93 ? -6.210 -8.409 -5.065 1.00 82.31 93 GLY A O 1
ATOM 767 N N . LYS A 1 94 ? -5.630 -9.034 -7.127 1.00 88.31 94 LYS A N 1
ATOM 768 C CA . LYS A 1 94 ? -4.290 -9.490 -6.739 1.00 88.31 94 LYS A CA 1
ATOM 769 C C . LYS A 1 94 ? -3.276 -8.370 -6.941 1.00 88.31 94 LYS A C 1
ATOM 771 O O . LYS A 1 94 ? -3.233 -7.738 -8.002 1.00 88.31 94 LYS A O 1
ATOM 776 N N . LEU A 1 95 ? -2.438 -8.163 -5.926 1.00 90.88 95 LEU A N 1
ATOM 777 C CA . LEU A 1 95 ? -1.257 -7.310 -6.029 1.00 90.88 95 LEU A CA 1
ATOM 778 C C . LEU A 1 95 ? -0.298 -7.855 -7.091 1.00 90.88 95 LEU A C 1
ATOM 780 O O . LEU A 1 95 ? -0.211 -9.065 -7.317 1.00 90.88 95 LEU A O 1
ATOM 784 N N . VAL A 1 96 ? 0.457 -6.952 -7.711 1.00 93.00 96 VAL A N 1
ATOM 785 C CA . VAL A 1 96 ? 1.476 -7.320 -8.694 1.00 93.00 96 VAL A CA 1
ATOM 786 C C . VAL A 1 96 ? 2.536 -8.216 -8.034 1.00 93.00 96 VAL A C 1
ATOM 788 O O . VAL A 1 96 ? 3.063 -7.858 -6.979 1.00 93.00 96 VAL A O 1
ATOM 791 N N . PRO A 1 97 ? 2.884 -9.372 -8.627 1.00 94.19 97 PRO A N 1
ATOM 792 C CA . PRO A 1 97 ? 3.910 -10.256 -8.089 1.00 94.19 97 PRO A CA 1
ATOM 793 C C . PRO A 1 97 ? 5.309 -9.631 -8.175 1.00 94.19 97 PRO A C 1
ATOM 795 O O . PRO A 1 97 ? 5.715 -9.125 -9.225 1.00 94.19 97 PRO A O 1
ATOM 798 N N . TRP A 1 98 ? 6.091 -9.765 -7.100 1.00 94.00 98 TRP A N 1
ATOM 799 C CA . TRP A 1 98 ? 7.466 -9.267 -7.001 1.00 94.00 98 TRP A CA 1
ATOM 800 C C . TRP A 1 98 ? 8.360 -9.817 -8.117 1.00 94.00 98 TRP A C 1
ATOM 802 O O . TRP A 1 98 ? 9.198 -9.101 -8.661 1.00 94.00 98 TRP A O 1
ATOM 812 N N . LYS A 1 99 ? 8.130 -11.075 -8.519 1.00 94.38 99 LYS A N 1
ATOM 813 C CA . LYS A 1 99 ? 8.863 -11.741 -9.605 1.00 94.38 99 LYS A CA 1
ATOM 814 C C . LYS A 1 99 ? 8.697 -11.020 -10.943 1.00 94.38 99 LYS A C 1
ATOM 816 O O . LYS A 1 99 ? 9.669 -10.896 -11.679 1.00 94.38 99 LYS A O 1
ATOM 821 N N . ALA A 1 100 ? 7.500 -10.514 -11.248 1.00 93.19 100 ALA A N 1
ATOM 822 C CA . ALA A 1 100 ? 7.265 -9.769 -12.485 1.00 93.19 100 ALA A CA 1
ATOM 823 C C . ALA A 1 100 ? 7.970 -8.404 -12.456 1.00 93.19 100 ALA A C 1
ATOM 825 O O . ALA A 1 100 ? 8.573 -7.996 -13.447 1.00 93.19 100 ALA A O 1
ATOM 826 N N . ALA A 1 101 ? 7.950 -7.719 -11.308 1.00 94.00 101 ALA A N 1
ATOM 827 C CA . ALA A 1 101 ? 8.653 -6.446 -11.136 1.00 94.00 101 ALA A CA 1
ATOM 828 C C . ALA A 1 101 ? 10.176 -6.609 -11.271 1.00 94.00 101 ALA A C 1
ATOM 830 O O . ALA A 1 101 ? 10.827 -5.825 -11.956 1.00 94.00 101 ALA A O 1
ATOM 831 N N . LEU A 1 102 ? 10.750 -7.660 -10.678 1.00 94.25 102 LEU A N 1
ATOM 832 C CA . LEU A 1 102 ? 12.179 -7.940 -10.824 1.00 94.25 102 LEU A CA 1
ATOM 833 C C . LEU A 1 102 ? 12.550 -8.389 -12.228 1.00 94.25 102 LEU A C 1
ATOM 835 O O . LEU A 1 102 ? 13.574 -7.943 -12.728 1.00 94.25 102 LEU A O 1
ATOM 839 N N . ARG A 1 103 ? 11.731 -9.224 -12.877 1.00 94.56 103 ARG A N 1
ATOM 840 C CA . ARG A 1 103 ? 11.986 -9.653 -14.255 1.00 94.56 103 ARG A CA 1
ATOM 841 C C . ARG A 1 103 ? 12.051 -8.451 -15.196 1.00 94.56 103 ARG A C 1
ATOM 843 O O . ARG A 1 103 ? 13.058 -8.264 -15.867 1.00 94.56 103 ARG A O 1
ATOM 850 N N . THR A 1 104 ? 11.044 -7.584 -15.149 1.00 93.38 104 THR A N 1
ATOM 851 C CA . THR A 1 104 ? 10.987 -6.368 -15.979 1.00 93.38 104 THR A CA 1
ATOM 852 C C . THR A 1 104 ? 12.140 -5.404 -15.689 1.00 93.38 104 THR A C 1
ATOM 854 O O . THR A 1 104 ? 12.701 -4.811 -16.608 1.00 93.38 104 THR A O 1
ATOM 857 N N . TYR A 1 105 ? 12.551 -5.276 -14.424 1.00 94.38 105 TYR A N 1
ATOM 858 C CA . TYR A 1 105 ? 13.730 -4.495 -14.053 1.00 94.38 105 TYR A CA 1
ATOM 859 C C . TYR A 1 105 ? 15.041 -5.138 -14.542 1.00 94.38 105 TYR A C 1
ATOM 861 O O . TYR A 1 105 ? 15.909 -4.438 -15.059 1.00 94.38 105 TYR A O 1
ATOM 869 N N . SER A 1 106 ? 15.178 -6.462 -14.431 1.00 93.06 106 SER A N 1
ATOM 870 C CA . SER A 1 106 ? 16.357 -7.197 -14.901 1.00 93.06 106 SER A CA 1
ATOM 871 C C . SER A 1 106 ? 16.504 -7.130 -16.420 1.00 93.06 106 SER A C 1
ATOM 873 O O . SER A 1 106 ? 17.597 -6.865 -16.902 1.00 93.06 106 SER A O 1
ATOM 875 N N . GLU A 1 107 ? 15.408 -7.251 -17.172 1.00 92.00 107 GLU A N 1
ATOM 876 C CA . GLU A 1 107 ? 15.392 -7.083 -18.629 1.00 92.00 107 GLU A CA 1
ATOM 877 C C . GLU A 1 107 ? 15.797 -5.656 -19.024 1.00 92.00 107 GLU A C 1
ATOM 879 O O . GLU A 1 107 ? 16.606 -5.472 -19.933 1.00 92.00 107 GLU A O 1
ATOM 884 N N . ALA A 1 108 ? 15.320 -4.642 -18.293 1.00 92.25 108 ALA A N 1
ATOM 885 C CA . ALA A 1 108 ? 15.723 -3.256 -18.520 1.00 92.25 108 ALA A CA 1
ATOM 886 C C . ALA A 1 108 ? 17.224 -3.024 -18.259 1.00 92.25 108 ALA A C 1
ATOM 888 O O . ALA A 1 108 ? 17.867 -2.296 -19.016 1.00 92.25 108 ALA A O 1
ATOM 889 N N . ILE A 1 109 ? 17.791 -3.645 -17.217 1.00 92.06 109 ILE A N 1
ATOM 890 C CA . ILE A 1 109 ? 19.235 -3.585 -16.936 1.00 92.06 109 ILE A CA 1
ATOM 891 C C . ILE A 1 109 ? 20.033 -4.330 -17.999 1.00 92.06 109 ILE A C 1
ATOM 893 O O . ILE A 1 109 ? 21.052 -3.817 -18.446 1.00 92.06 109 ILE A O 1
ATOM 897 N N . LEU A 1 110 ? 19.592 -5.512 -18.427 1.00 91.19 110 LEU A N 1
ATOM 898 C CA . LEU A 1 110 ? 20.290 -6.276 -19.461 1.00 91.19 110 LEU A CA 1
ATOM 899 C C . LEU A 1 110 ? 20.296 -5.529 -20.802 1.00 91.19 110 LEU A C 1
ATOM 901 O O . LEU A 1 110 ? 21.306 -5.537 -21.498 1.00 91.19 110 LEU A O 1
ATOM 905 N N . ALA A 1 111 ? 19.204 -4.838 -21.143 1.00 89.31 111 ALA A N 1
ATOM 906 C CA . ALA A 1 111 ? 19.089 -4.091 -22.394 1.00 89.31 111 ALA A CA 1
ATOM 907 C C . ALA A 1 111 ? 19.840 -2.746 -22.395 1.00 89.31 111 ALA A C 1
ATOM 909 O O . ALA A 1 111 ? 20.306 -2.305 -23.444 1.00 89.31 111 ALA A O 1
ATOM 910 N N . HIS A 1 112 ? 19.930 -2.062 -21.248 1.00 90.00 112 HIS A N 1
ATOM 911 C CA . HIS A 1 112 ? 20.426 -0.678 -21.180 1.00 90.00 112 HIS A CA 1
ATOM 912 C C . HIS A 1 112 ? 21.617 -0.466 -20.233 1.00 90.00 112 HIS A C 1
ATOM 914 O O . HIS A 1 112 ? 22.131 0.650 -20.132 1.00 90.00 112 HIS A O 1
ATOM 920 N N . GLY A 1 113 ? 22.064 -1.503 -19.526 1.00 88.94 113 GLY A N 1
ATOM 921 C CA . GLY A 1 113 ? 23.182 -1.450 -18.587 1.00 88.94 113 GLY A CA 1
ATOM 922 C C . GLY A 1 113 ? 23.033 -0.332 -17.552 1.00 88.94 113 GLY A C 1
ATOM 923 O O . GLY A 1 113 ? 21.986 -0.153 -16.927 1.00 88.94 113 GLY A O 1
ATOM 924 N N . ASN A 1 114 ? 24.086 0.474 -17.398 1.00 88.06 114 ASN A N 1
ATOM 925 C CA . ASN A 1 114 ? 24.100 1.599 -16.463 1.00 88.06 114 ASN A CA 1
ATOM 926 C C . ASN A 1 114 ? 23.291 2.822 -16.953 1.00 88.06 114 ASN A C 1
ATOM 928 O O . ASN A 1 114 ? 23.300 3.854 -16.295 1.00 88.06 114 ASN A O 1
ATOM 932 N N . ALA A 1 115 ? 22.559 2.772 -18.070 1.00 87.38 115 ALA A N 1
ATOM 933 C CA . ALA A 1 115 ? 21.687 3.888 -18.467 1.00 87.38 115 ALA A CA 1
ATOM 934 C C . ALA A 1 115 ? 20.371 3.945 -17.659 1.00 87.38 115 ALA A C 1
ATOM 936 O O . ALA A 1 115 ? 19.599 4.898 -17.781 1.00 87.38 115 ALA A O 1
ATOM 937 N N . VAL A 1 116 ? 20.103 2.948 -16.806 1.00 87.94 116 VAL A N 1
ATOM 938 C CA . VAL A 1 116 ? 18.883 2.888 -15.994 1.00 87.94 116 VAL A CA 1
ATOM 939 C C . VAL A 1 116 ? 18.873 4.004 -14.925 1.00 87.94 116 VAL A C 1
ATOM 941 O O . VAL A 1 116 ? 19.838 4.154 -14.167 1.00 87.94 116 VAL A O 1
ATOM 944 N N . PRO A 1 117 ? 17.791 4.803 -14.831 1.00 89.50 117 PRO A N 1
ATOM 945 C CA . PRO A 1 117 ? 17.656 5.866 -13.847 1.00 89.50 117 PRO A CA 1
ATOM 946 C C . PRO A 1 117 ? 17.287 5.302 -12.475 1.00 89.50 117 PRO A C 1
ATOM 948 O O . PRO A 1 117 ? 16.554 4.320 -12.359 1.00 89.50 117 PRO A O 1
ATOM 951 N N . THR A 1 118 ? 17.687 6.008 -11.422 1.00 90.56 118 THR A N 1
ATOM 952 C CA . THR A 1 118 ? 17.399 5.663 -10.017 1.00 90.56 118 THR A CA 1
ATOM 953 C C . THR A 1 118 ? 15.904 5.485 -9.737 1.00 90.56 118 THR A C 1
ATOM 955 O O . THR A 1 118 ? 15.507 4.624 -8.953 1.00 90.56 118 THR A O 1
ATOM 958 N N . ARG A 1 119 ? 15.046 6.228 -10.451 1.00 91.38 119 ARG A N 1
ATOM 959 C CA . ARG A 1 119 ? 13.583 6.126 -10.348 1.00 91.38 119 ARG A CA 1
ATOM 960 C C . ARG A 1 119 ? 13.037 4.742 -10.724 1.00 91.38 119 ARG A C 1
ATOM 962 O O . ARG A 1 119 ? 12.014 4.347 -10.175 1.00 91.38 119 ARG A O 1
ATOM 969 N N . MET A 1 120 ? 13.706 4.008 -11.619 1.00 92.31 120 MET A N 1
ATOM 970 C CA . MET A 1 120 ? 13.345 2.621 -11.950 1.00 92.31 120 MET A CA 1
ATOM 971 C C . MET A 1 120 ? 13.586 1.697 -10.755 1.00 92.31 120 MET A C 1
ATOM 973 O O . MET A 1 120 ? 12.704 0.918 -10.396 1.00 92.31 120 MET A O 1
ATOM 977 N N . THR A 1 121 ? 14.741 1.835 -10.096 1.00 92.44 121 THR A N 1
ATOM 978 C CA . THR A 1 121 ? 15.074 1.079 -8.881 1.00 92.44 121 THR A CA 1
ATOM 979 C C . THR A 1 121 ? 14.078 1.382 -7.765 1.00 92.44 121 THR A C 1
ATOM 981 O O . THR A 1 121 ? 13.542 0.462 -7.159 1.00 92.44 121 THR A O 1
ATOM 984 N N . ILE A 1 122 ? 13.746 2.661 -7.561 1.00 92.88 122 ILE A N 1
ATOM 985 C CA . ILE A 1 122 ? 12.712 3.109 -6.613 1.00 92.88 122 ILE A CA 1
ATOM 986 C C . ILE A 1 122 ? 11.358 2.457 -6.932 1.00 92.88 122 ILE A C 1
ATOM 988 O O . ILE A 1 122 ? 10.710 1.901 -6.049 1.00 92.88 122 ILE A O 1
ATOM 992 N N . SER A 1 123 ? 10.928 2.455 -8.201 1.00 93.50 123 SER A N 1
ATOM 993 C CA . SER A 1 123 ? 9.670 1.796 -8.572 1.00 93.50 123 SER A CA 1
ATOM 994 C C . SER A 1 123 ? 9.697 0.284 -8.354 1.00 93.50 123 SER A C 1
ATOM 996 O O . SER A 1 123 ? 8.700 -0.267 -7.897 1.00 93.50 123 SER A O 1
ATOM 998 N N . ALA A 1 124 ? 10.830 -0.375 -8.612 1.00 93.94 124 ALA A N 1
ATOM 999 C CA . ALA A 1 124 ? 10.995 -1.796 -8.335 1.00 93.94 124 ALA A CA 1
ATOM 1000 C C . ALA A 1 124 ? 10.909 -2.074 -6.826 1.00 93.94 124 ALA A C 1
ATOM 1002 O O . ALA A 1 124 ? 10.105 -2.907 -6.420 1.00 93.94 124 ALA A O 1
ATOM 1003 N N . LEU A 1 125 ? 11.632 -1.322 -5.987 1.00 93.75 125 LEU A N 1
ATOM 1004 C CA . LEU A 1 125 ? 11.573 -1.443 -4.523 1.00 93.75 125 LEU A CA 1
ATOM 1005 C C . LEU A 1 125 ? 10.144 -1.249 -3.991 1.00 93.75 125 LEU A C 1
ATOM 1007 O O . LEU A 1 125 ? 9.651 -2.063 -3.213 1.00 93.75 125 LEU A O 1
ATOM 1011 N N . ARG A 1 126 ? 9.412 -0.248 -4.490 1.00 92.94 126 ARG A N 1
ATOM 1012 C CA . ARG A 1 126 ? 8.006 -0.020 -4.108 1.00 92.94 126 ARG A CA 1
ATOM 1013 C C . ARG A 1 126 ? 7.062 -1.151 -4.523 1.00 92.94 126 ARG A C 1
ATOM 1015 O O . ARG A 1 126 ? 6.044 -1.357 -3.866 1.00 92.94 126 ARG A O 1
ATOM 1022 N N . LEU A 1 127 ? 7.376 -1.890 -5.588 1.00 93.69 127 LEU A N 1
ATOM 1023 C CA . LEU A 1 127 ? 6.630 -3.090 -5.987 1.00 93.69 127 LEU A CA 1
ATOM 1024 C C . LEU A 1 127 ? 6.996 -4.320 -5.143 1.00 93.69 127 LEU A C 1
ATOM 1026 O O . LEU A 1 127 ? 6.168 -5.219 -5.013 1.00 93.69 127 LEU A O 1
ATOM 1030 N N . LEU A 1 128 ? 8.194 -4.357 -4.551 1.00 92.38 128 LEU A N 1
ATOM 1031 C CA . LEU A 1 128 ? 8.625 -5.412 -3.625 1.00 92.38 128 LEU A CA 1
ATOM 1032 C C . LEU A 1 128 ? 8.030 -5.243 -2.221 1.00 92.38 128 LEU A C 1
ATOM 1034 O O . LEU A 1 128 ? 7.725 -6.241 -1.563 1.00 92.38 128 LEU A O 1
ATOM 1038 N N . ALA A 1 129 ? 7.839 -3.996 -1.778 1.00 89.00 129 ALA A N 1
ATOM 1039 C CA . ALA A 1 129 ? 7.399 -3.664 -0.423 1.00 89.00 129 ALA A CA 1
ATOM 1040 C C . ALA A 1 129 ? 6.128 -4.408 0.050 1.00 89.00 129 ALA A C 1
ATOM 1042 O O . ALA A 1 129 ? 6.163 -4.965 1.146 1.00 89.00 129 ALA A O 1
ATOM 1043 N N . PRO A 1 130 ? 5.033 -4.526 -0.737 1.00 88.00 130 PRO A N 1
ATOM 1044 C CA . PRO A 1 130 ? 3.813 -5.200 -0.282 1.00 88.00 130 PRO A CA 1
ATOM 1045 C C . PRO A 1 130 ? 4.006 -6.689 0.035 1.00 88.00 130 PRO A C 1
ATOM 1047 O O . PRO A 1 130 ? 3.298 -7.232 0.874 1.00 88.00 130 PRO A O 1
ATOM 1050 N N . GLN A 1 131 ? 4.943 -7.356 -0.646 1.00 87.88 131 GLN A N 1
ATOM 1051 C CA . GLN A 1 131 ? 5.218 -8.789 -0.478 1.00 87.88 131 GLN A CA 1
ATOM 1052 C C . GLN A 1 131 ? 6.396 -9.045 0.470 1.00 87.88 131 GLN A C 1
ATOM 1054 O O . GLN A 1 131 ? 6.776 -10.195 0.668 1.00 87.88 131 GLN A O 1
ATOM 1059 N N . ARG A 1 132 ? 6.961 -7.978 1.060 1.00 88.31 132 ARG A N 1
ATOM 1060 C CA . ARG A 1 132 ? 8.031 -8.021 2.067 1.00 88.31 132 ARG A CA 1
ATOM 1061 C C . ARG A 1 132 ? 9.260 -8.844 1.643 1.00 88.31 132 ARG A C 1
ATOM 1063 O O . ARG A 1 132 ? 9.912 -9.504 2.453 1.00 88.31 132 ARG A O 1
ATOM 1070 N N . GLN A 1 133 ? 9.598 -8.793 0.351 1.00 91.50 133 GLN A N 1
ATOM 1071 C CA . GLN A 1 133 ? 10.732 -9.528 -0.214 1.00 91.50 133 GLN A CA 1
ATOM 1072 C C . GLN A 1 133 ? 12.046 -8.754 -0.020 1.00 91.50 133 GLN A C 1
ATOM 1074 O O . GLN A 1 133 ? 12.551 -8.082 -0.922 1.00 91.50 133 GLN A O 1
ATOM 1079 N N . TRP A 1 134 ? 12.625 -8.877 1.170 1.00 91.25 134 TRP A N 1
ATOM 1080 C CA . TRP A 1 134 ? 13.838 -8.164 1.583 1.00 91.25 134 TRP A CA 1
ATOM 1081 C C . TRP A 1 134 ? 15.111 -8.608 0.841 1.00 91.25 134 TRP A C 1
ATOM 1083 O O . TRP A 1 134 ? 15.951 -7.769 0.524 1.00 91.25 134 TRP A O 1
ATOM 1093 N N . VAL A 1 135 ? 15.250 -9.896 0.487 1.00 93.38 135 VAL A N 1
ATOM 1094 C CA . VAL A 1 135 ? 16.439 -10.416 -0.233 1.00 93.38 135 VAL A CA 1
ATOM 1095 C C . VAL A 1 135 ? 16.641 -9.676 -1.556 1.00 93.38 135 VAL A C 1
ATOM 1097 O O . VAL A 1 135 ? 17.744 -9.243 -1.890 1.00 93.38 135 VAL A O 1
ATOM 1100 N N . ALA A 1 136 ? 15.542 -9.484 -2.288 1.00 92.12 136 ALA A N 1
ATOM 1101 C CA . ALA A 1 136 ? 15.543 -8.759 -3.547 1.00 92.12 136 ALA A CA 1
ATOM 1102 C C . ALA A 1 136 ? 15.906 -7.282 -3.340 1.00 92.12 136 ALA A C 1
ATOM 1104 O O . ALA A 1 136 ? 16.738 -6.754 -4.075 1.00 92.12 136 ALA A O 1
ATOM 1105 N N . ALA A 1 137 ? 15.362 -6.636 -2.305 1.00 92.69 137 ALA A N 1
ATOM 1106 C CA . ALA A 1 137 ? 15.689 -5.249 -1.983 1.00 92.69 137 ALA A CA 1
ATOM 1107 C C . ALA A 1 137 ? 17.186 -5.061 -1.678 1.00 92.69 137 ALA A C 1
ATOM 1109 O O . ALA A 1 137 ? 17.816 -4.168 -2.240 1.00 92.69 137 ALA A O 1
ATOM 1110 N N . ILE A 1 138 ? 17.791 -5.950 -0.881 1.00 92.56 138 ILE A N 1
ATOM 1111 C CA . ILE A 1 138 ? 19.233 -5.904 -0.586 1.00 92.56 138 ILE A CA 1
ATOM 1112 C C . ILE A 1 138 ? 20.062 -6.125 -1.858 1.00 92.56 138 ILE A C 1
ATOM 1114 O O . ILE A 1 138 ? 21.052 -5.426 -2.071 1.00 92.56 138 ILE A O 1
ATOM 1118 N N . SER A 1 139 ? 19.665 -7.058 -2.731 1.00 93.19 139 SER A N 1
ATOM 1119 C CA . SER A 1 139 ? 20.366 -7.276 -4.005 1.00 93.19 139 SER A CA 1
ATOM 1120 C C . SER A 1 139 ? 20.318 -6.043 -4.920 1.00 93.19 139 SER A C 1
ATOM 1122 O O . SER A 1 139 ? 21.333 -5.682 -5.515 1.00 93.19 139 SER A O 1
ATOM 1124 N N . LEU A 1 140 ? 19.182 -5.335 -4.956 1.00 92.81 140 LEU A N 1
ATOM 1125 C CA . LEU A 1 140 ? 19.020 -4.085 -5.702 1.00 92.81 140 LEU A CA 1
ATOM 1126 C C . LEU A 1 140 ? 19.865 -2.947 -5.118 1.00 92.81 140 LEU A C 1
ATOM 1128 O O . LEU A 1 140 ? 20.432 -2.158 -5.879 1.00 92.81 140 LEU A O 1
ATOM 1132 N N . LEU A 1 141 ? 19.983 -2.870 -3.788 1.00 92.38 141 LEU A N 1
ATOM 1133 C CA . LEU A 1 141 ? 20.868 -1.909 -3.127 1.00 92.38 141 LEU A CA 1
ATOM 1134 C C . LEU A 1 141 ? 22.336 -2.183 -3.461 1.00 92.38 141 LEU A C 1
ATOM 1136 O O . LEU A 1 141 ? 23.034 -1.259 -3.869 1.00 92.38 141 LEU A O 1
ATOM 1140 N N . LYS A 1 142 ? 22.786 -3.443 -3.372 1.00 93.00 142 LYS A N 1
ATOM 1141 C CA . LYS A 1 142 ? 24.159 -3.838 -3.739 1.00 93.00 142 LYS A CA 1
ATOM 1142 C C . LYS A 1 142 ? 24.472 -3.512 -5.199 1.00 93.00 142 LYS A C 1
ATOM 1144 O O . LYS A 1 142 ? 25.530 -2.964 -5.487 1.00 93.00 142 LYS A O 1
ATOM 1149 N N . LEU A 1 143 ? 23.535 -3.784 -6.108 1.00 92.00 143 LEU A N 1
ATOM 1150 C CA . LEU A 1 143 ? 23.664 -3.443 -7.527 1.00 92.00 143 LEU A CA 1
ATOM 1151 C C . LEU A 1 143 ? 23.745 -1.922 -7.746 1.00 92.00 143 LEU A C 1
ATOM 1153 O O . LEU A 1 143 ? 24.574 -1.442 -8.516 1.00 92.00 143 LEU A O 1
ATOM 1157 N N . SER A 1 144 ? 22.923 -1.148 -7.036 1.00 90.69 144 SER A N 1
ATOM 1158 C CA . SER A 1 144 ? 22.925 0.318 -7.143 1.00 90.69 144 SER A CA 1
ATOM 1159 C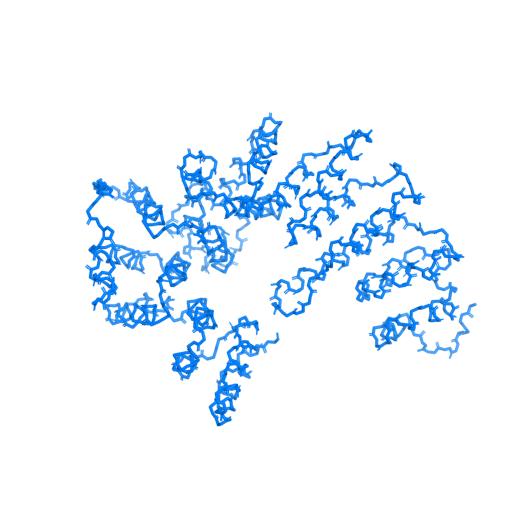 C . SER A 1 144 ? 24.191 0.939 -6.547 1.00 90.69 144 SER A C 1
ATOM 1161 O O . SER A 1 144 ? 24.698 1.926 -7.079 1.00 90.69 144 SER A O 1
ATOM 1163 N N . GLN A 1 145 ? 24.725 0.341 -5.478 1.00 92.06 145 GLN A N 1
ATOM 1164 C CA . GLN A 1 145 ? 26.001 0.713 -4.874 1.00 92.06 145 GLN A CA 1
ATOM 1165 C C . GLN A 1 145 ? 27.175 0.395 -5.808 1.00 92.06 145 GLN A C 1
ATOM 1167 O O . GLN A 1 145 ? 28.014 1.264 -6.022 1.00 92.06 145 GLN A O 1
ATOM 1172 N N . ALA A 1 146 ? 27.200 -0.795 -6.420 1.00 91.06 146 ALA A N 1
ATOM 1173 C CA . ALA A 1 146 ? 28.227 -1.182 -7.393 1.00 91.06 146 ALA A CA 1
ATOM 1174 C C . ALA A 1 146 ? 28.266 -0.243 -8.611 1.00 91.06 146 ALA A C 1
ATOM 1176 O O . ALA A 1 146 ? 29.334 0.052 -9.136 1.00 91.06 146 ALA A O 1
ATOM 1177 N N . ASN A 1 147 ? 27.109 0.289 -9.014 1.00 88.81 147 ASN A N 1
ATOM 1178 C CA . ASN A 1 147 ? 26.998 1.252 -10.111 1.00 88.81 147 ASN A CA 1
ATOM 1179 C C . ASN A 1 147 ? 27.233 2.718 -9.691 1.00 88.81 147 ASN A C 1
ATOM 1181 O O . ASN A 1 147 ? 27.086 3.608 -10.529 1.00 88.81 147 ASN A O 1
ATOM 1185 N N . GLY A 1 148 ? 27.541 2.990 -8.415 1.00 87.00 148 GLY A N 1
ATOM 1186 C CA . GLY A 1 148 ? 27.790 4.343 -7.900 1.00 87.00 148 GLY A CA 1
ATOM 1187 C C . GLY A 1 148 ? 26.554 5.254 -7.854 1.00 87.00 148 GLY A C 1
ATOM 1188 O O . GLY A 1 148 ? 26.688 6.472 -7.885 1.00 87.00 148 GLY A O 1
ATOM 1189 N N . LYS A 1 149 ? 25.339 4.689 -7.811 1.00 89.25 149 LYS A N 1
ATOM 1190 C CA . LYS A 1 149 ? 24.057 5.422 -7.918 1.00 89.25 149 LYS A CA 1
ATOM 1191 C C . LYS A 1 149 ? 23.158 5.263 -6.692 1.00 89.25 149 LYS A C 1
ATOM 1193 O O . LYS A 1 149 ? 21.930 5.264 -6.808 1.00 89.25 149 LYS A O 1
ATOM 1198 N N . LEU A 1 150 ? 23.752 5.100 -5.513 1.00 90.25 150 LEU A N 1
ATOM 1199 C CA . LEU A 1 150 ? 22.998 4.954 -4.272 1.00 90.25 150 LEU A CA 1
ATOM 1200 C C . LEU A 1 150 ? 22.467 6.318 -3.803 1.00 90.25 150 LEU A C 1
ATOM 1202 O O . LEU A 1 150 ? 23.223 7.175 -3.359 1.00 90.25 150 LEU A O 1
ATOM 1206 N N . THR A 1 151 ? 21.153 6.515 -3.903 1.00 89.12 151 THR A N 1
ATOM 1207 C CA . THR A 1 151 ? 20.462 7.731 -3.430 1.00 89.12 151 THR A CA 1
ATOM 1208 C C . THR A 1 151 ? 19.785 7.499 -2.084 1.00 89.12 151 THR A C 1
ATOM 1210 O O . THR A 1 151 ? 19.352 6.378 -1.835 1.00 89.12 151 THR A O 1
ATOM 1213 N N . ILE A 1 152 ? 19.551 8.559 -1.302 1.00 87.62 152 ILE A N 1
ATOM 1214 C CA . ILE A 1 152 ? 18.932 8.522 0.043 1.00 87.62 152 ILE A CA 1
ATOM 1215 C C . ILE A 1 152 ? 17.540 7.855 0.056 1.00 87.62 152 ILE A C 1
ATOM 1217 O O . ILE A 1 152 ? 17.192 7.162 1.006 1.00 87.62 152 ILE A O 1
ATOM 1221 N N . HIS A 1 153 ? 16.747 7.974 -1.014 1.00 88.31 153 HIS A N 1
ATOM 1222 C CA . HIS A 1 153 ? 15.404 7.374 -1.065 1.00 88.31 153 HIS A CA 1
ATOM 1223 C C . HIS A 1 153 ? 15.399 5.846 -1.253 1.00 88.31 153 HIS A C 1
ATOM 1225 O O . HIS A 1 153 ? 14.431 5.185 -0.886 1.00 88.31 153 HIS A O 1
ATOM 1231 N N . MET A 1 154 ? 16.470 5.264 -1.803 1.00 91.56 154 MET A N 1
ATOM 1232 C CA . MET A 1 154 ? 16.567 3.812 -2.000 1.00 91.56 154 MET A CA 1
ATOM 1233 C C . MET A 1 154 ? 16.647 3.021 -0.685 1.00 91.56 154 MET A C 1
ATOM 1235 O O . MET A 1 154 ? 15.886 2.063 -0.555 1.00 91.56 154 MET A O 1
ATOM 1239 N N . PRO A 1 155 ? 17.509 3.366 0.298 1.00 90.94 155 PRO A N 1
ATOM 1240 C CA . PRO A 1 155 ? 17.517 2.683 1.587 1.00 90.94 155 PRO A CA 1
ATOM 1241 C C . PRO A 1 155 ? 16.216 2.899 2.368 1.00 90.94 155 PRO A C 1
ATOM 1243 O O . PRO A 1 155 ? 15.813 1.984 3.077 1.00 90.94 155 PRO A O 1
ATOM 1246 N N . ILE A 1 156 ? 15.516 4.030 2.190 1.00 91.94 156 ILE A N 1
ATOM 1247 C CA . ILE A 1 156 ? 14.177 4.243 2.769 1.00 91.94 156 ILE A CA 1
ATOM 1248 C C . ILE A 1 156 ? 13.184 3.213 2.201 1.00 91.94 156 ILE A C 1
ATOM 1250 O O . ILE A 1 156 ? 12.574 2.457 2.954 1.00 91.94 156 ILE A O 1
ATOM 1254 N N . ASP A 1 157 ? 13.071 3.103 0.873 1.00 90.81 157 ASP A N 1
ATOM 1255 C CA . ASP A 1 157 ? 12.172 2.127 0.235 1.00 90.81 157 ASP A CA 1
ATOM 1256 C C . ASP A 1 157 ? 12.575 0.670 0.530 1.00 90.81 157 ASP A C 1
ATOM 1258 O O . ASP A 1 157 ? 11.722 -0.211 0.689 1.00 90.81 157 ASP A O 1
ATOM 1262 N N . ALA A 1 158 ? 13.876 0.403 0.653 1.00 91.88 158 ALA A N 1
ATOM 1263 C CA . ALA A 1 158 ? 14.383 -0.901 1.058 1.00 91.88 158 ALA A CA 1
ATOM 1264 C C . ALA A 1 158 ? 14.073 -1.218 2.530 1.00 91.88 158 ALA A C 1
ATOM 1266 O O . ALA A 1 158 ? 13.745 -2.364 2.829 1.00 91.88 158 ALA A O 1
ATOM 1267 N N . ALA A 1 159 ? 14.092 -0.231 3.433 1.00 91.56 159 ALA A N 1
ATOM 1268 C CA . ALA A 1 159 ? 13.675 -0.415 4.823 1.00 91.56 159 ALA A CA 1
ATOM 1269 C C . ALA A 1 159 ? 12.206 -0.863 4.904 1.00 91.56 159 ALA A C 1
ATOM 1271 O O . ALA A 1 159 ? 11.898 -1.805 5.632 1.00 91.56 159 ALA A O 1
ATOM 1272 N N . GLY A 1 160 ? 11.327 -0.295 4.068 1.00 89.12 160 GLY A N 1
ATOM 1273 C CA . GLY A 1 160 ? 9.939 -0.757 3.932 1.00 89.12 160 GLY A CA 1
ATOM 1274 C C . GLY A 1 160 ? 9.815 -2.197 3.410 1.00 89.12 160 GLY A C 1
ATOM 1275 O O . GLY A 1 160 ? 8.933 -2.946 3.833 1.00 89.12 160 GLY A O 1
ATOM 1276 N N . CYS A 1 161 ? 10.727 -2.642 2.540 1.00 90.38 161 CYS A N 1
ATOM 1277 C CA . CYS A 1 161 ? 10.790 -4.046 2.109 1.00 90.38 161 CYS A CA 1
ATOM 1278 C C . CYS A 1 161 ? 11.283 -4.980 3.226 1.00 90.38 161 CYS A C 1
ATOM 1280 O O . CYS A 1 161 ? 10.847 -6.129 3.300 1.00 90.38 161 CYS A O 1
ATOM 1282 N N . CYS A 1 162 ? 12.176 -4.486 4.087 1.00 90.19 162 CYS A N 1
ATOM 1283 C CA . CYS A 1 162 ? 12.735 -5.204 5.232 1.00 90.19 162 CYS A CA 1
ATOM 1284 C C . CYS A 1 162 ? 11.829 -5.199 6.474 1.00 90.19 162 CYS A C 1
ATOM 1286 O O . CYS A 1 162 ? 12.158 -5.890 7.440 1.00 90.19 162 CYS A O 1
ATOM 1288 N N . ALA A 1 163 ? 10.702 -4.476 6.450 1.00 88.62 163 ALA A N 1
ATOM 1289 C CA . ALA A 1 163 ? 9.710 -4.391 7.526 1.00 88.62 163 ALA A CA 1
ATOM 1290 C C . ALA A 1 163 ? 8.982 -5.732 7.751 1.00 88.62 163 ALA A C 1
ATOM 1292 O O . ALA A 1 163 ? 7.820 -5.934 7.396 1.00 88.62 163 ALA A O 1
ATOM 1293 N N . THR A 1 164 ? 9.713 -6.685 8.317 1.00 88.31 164 THR A N 1
ATOM 1294 C CA . THR A 1 164 ? 9.280 -8.041 8.654 1.00 88.31 164 THR A CA 1
ATOM 1295 C C . THR A 1 164 ? 9.704 -8.362 10.080 1.00 88.31 164 THR A C 1
ATOM 1297 O O . THR A 1 164 ? 10.770 -7.910 10.510 1.00 88.31 164 THR A O 1
ATOM 1300 N N . PRO A 1 165 ? 8.944 -9.202 10.803 1.00 85.44 165 PRO A N 1
ATOM 1301 C CA . PRO A 1 165 ? 9.287 -9.569 12.177 1.00 85.44 165 PRO A CA 1
ATOM 1302 C C . PRO A 1 165 ? 10.642 -10.290 12.286 1.00 85.44 165 PRO A C 1
ATOM 1304 O O . PRO A 1 165 ? 11.263 -10.278 13.342 1.00 85.44 165 PRO A O 1
ATOM 1307 N N . SER A 1 166 ? 11.144 -10.886 11.201 1.00 88.19 166 SER A N 1
ATOM 1308 C CA . SER A 1 166 ? 12.461 -11.530 11.162 1.00 88.19 166 SER A CA 1
ATOM 1309 C C . SER A 1 166 ? 13.631 -10.556 10.991 1.00 88.19 166 SER A C 1
ATOM 1311 O O . SER A 1 166 ? 14.736 -10.854 11.434 1.00 88.19 166 SER A O 1
ATOM 1313 N N . LEU A 1 167 ? 13.428 -9.413 10.324 1.00 90.50 167 LEU A N 1
ATOM 1314 C CA . LEU A 1 167 ? 14.517 -8.533 9.870 1.00 90.50 167 LEU A CA 1
ATOM 1315 C C . LEU A 1 167 ? 14.327 -7.053 10.204 1.00 90.50 167 LEU A C 1
ATOM 1317 O O . LEU A 1 167 ? 15.069 -6.212 9.692 1.00 90.50 167 LEU A O 1
ATOM 1321 N N . TRP A 1 168 ? 13.423 -6.730 11.128 1.00 89.69 168 TRP A N 1
ATOM 1322 C CA . TRP A 1 168 ? 13.210 -5.367 11.623 1.00 89.69 168 TRP A CA 1
ATOM 1323 C C . TRP A 1 168 ? 14.519 -4.668 12.037 1.00 89.69 168 TRP A C 1
ATOM 1325 O O . TRP A 1 168 ? 14.689 -3.486 11.758 1.00 89.69 168 TRP A O 1
ATOM 1335 N N . LYS A 1 169 ? 15.504 -5.394 12.595 1.00 92.25 169 LYS A N 1
ATOM 1336 C CA . LYS A 1 169 ? 16.831 -4.841 12.941 1.00 92.25 169 LYS A CA 1
ATOM 1337 C C . LYS A 1 169 ? 17.554 -4.241 11.735 1.00 92.25 169 LYS A C 1
ATOM 1339 O O . LYS A 1 169 ? 18.155 -3.180 11.846 1.00 92.25 169 LYS A O 1
ATOM 1344 N N . THR A 1 170 ? 17.481 -4.902 10.580 1.00 90.94 170 THR A N 1
ATOM 1345 C CA . THR A 1 170 ? 18.098 -4.399 9.343 1.00 90.94 170 THR A CA 1
ATOM 1346 C C . THR A 1 170 ? 17.346 -3.197 8.784 1.00 90.94 170 THR A C 1
ATOM 1348 O O . THR A 1 170 ? 17.981 -2.260 8.314 1.00 90.94 170 THR A O 1
ATOM 1351 N N . ALA A 1 171 ? 16.013 -3.171 8.901 1.00 90.69 171 ALA A N 1
ATOM 1352 C CA . ALA A 1 171 ? 15.218 -2.001 8.537 1.00 90.69 171 ALA A CA 1
ATOM 1353 C C . ALA A 1 171 ? 15.576 -0.790 9.418 1.00 90.69 171 ALA A C 1
ATOM 1355 O O . ALA A 1 171 ? 15.817 0.298 8.900 1.00 90.69 171 ALA A O 1
ATOM 1356 N N . MET A 1 172 ? 15.709 -1.000 10.731 1.00 90.00 172 MET A N 1
ATOM 1357 C CA . MET A 1 172 ? 16.142 0.031 11.677 1.00 90.00 172 MET A CA 1
ATOM 1358 C C . MET A 1 172 ? 17.574 0.501 11.413 1.00 90.00 172 MET A C 1
ATOM 1360 O O . MET A 1 172 ? 17.834 1.697 11.478 1.00 90.00 172 MET A O 1
ATOM 1364 N N . ALA A 1 173 ? 18.492 -0.403 11.058 1.00 92.00 173 ALA A N 1
ATOM 1365 C CA . ALA A 1 173 ? 19.853 -0.031 10.673 1.00 92.00 173 ALA A CA 1
ATOM 1366 C C . ALA A 1 173 ? 19.874 0.828 9.397 1.00 92.00 173 ALA A C 1
ATOM 1368 O O . ALA A 1 173 ? 20.564 1.842 9.357 1.00 92.00 173 ALA A O 1
ATOM 1369 N N . LEU A 1 174 ? 19.075 0.480 8.378 1.00 91.31 174 LEU A N 1
ATOM 1370 C CA . LEU A 1 174 ? 18.946 1.282 7.154 1.00 91.31 174 LEU A CA 1
ATOM 1371 C C . LEU A 1 174 ? 18.386 2.682 7.439 1.00 91.31 174 LEU A C 1
ATOM 1373 O O . LEU A 1 174 ? 18.919 3.661 6.920 1.00 91.31 174 LEU A O 1
ATOM 1377 N N . LEU A 1 175 ? 17.361 2.793 8.290 1.00 89.69 175 LEU A N 1
ATOM 1378 C CA . LEU A 1 175 ? 16.842 4.092 8.731 1.00 89.69 175 LEU A CA 1
ATOM 1379 C C . LEU A 1 175 ? 17.866 4.868 9.566 1.00 89.69 175 LEU A C 1
ATOM 1381 O O . LEU A 1 175 ? 17.989 6.077 9.398 1.00 89.69 175 LEU A O 1
ATOM 1385 N N . GLY A 1 176 ? 18.642 4.181 10.407 1.00 90.00 176 GLY A N 1
ATOM 1386 C CA . GLY A 1 176 ? 19.760 4.766 11.146 1.00 90.00 176 GLY A CA 1
ATOM 1387 C C . GLY A 1 176 ? 20.819 5.349 10.212 1.00 90.00 176 GLY A C 1
ATOM 1388 O O . GLY A 1 176 ? 21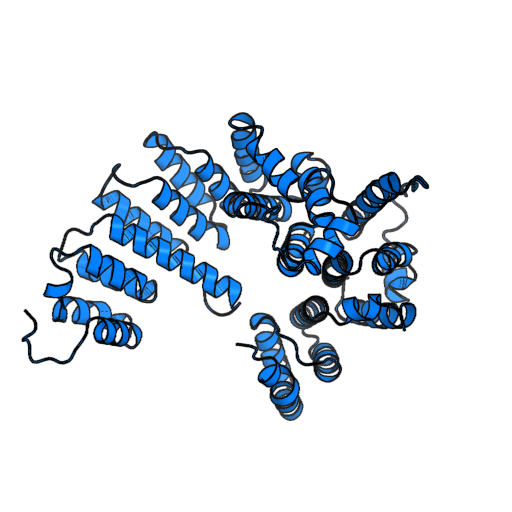.230 6.489 10.397 1.00 90.00 176 GLY A O 1
ATOM 1389 N N . HIS A 1 177 ? 21.191 4.634 9.147 1.00 89.31 177 HIS A N 1
ATOM 1390 C CA . HIS A 1 177 ? 22.109 5.152 8.130 1.00 89.31 177 HIS A CA 1
ATOM 1391 C C . HIS A 1 177 ? 21.546 6.383 7.407 1.00 89.31 177 HIS A C 1
ATOM 1393 O O . HIS A 1 177 ? 22.261 7.370 7.226 1.00 89.31 177 HIS A O 1
ATOM 1399 N N . VAL A 1 178 ? 20.257 6.370 7.053 1.00 89.31 178 VAL A N 1
ATOM 1400 C CA . VAL A 1 178 ? 19.580 7.545 6.476 1.00 89.31 178 VAL A CA 1
ATOM 1401 C C . VAL A 1 178 ? 19.601 8.722 7.450 1.00 89.31 178 VAL A C 1
ATOM 1403 O O . VAL A 1 178 ? 19.885 9.842 7.037 1.00 89.31 178 VAL A O 1
ATOM 1406 N N . HIS A 1 179 ? 19.372 8.479 8.740 1.00 90.19 179 HIS A N 1
ATOM 1407 C CA . HIS A 1 179 ? 19.436 9.517 9.764 1.00 90.19 179 HIS A CA 1
ATOM 1408 C C . HIS A 1 179 ? 20.854 10.084 9.923 1.00 90.19 179 HIS A C 1
ATOM 1410 O O . HIS A 1 179 ? 21.019 11.294 9.999 1.00 90.19 179 HIS A O 1
ATOM 1416 N N . THR A 1 180 ? 21.895 9.244 9.881 1.00 89.38 180 THR A N 1
ATOM 1417 C CA . THR A 1 180 ? 23.287 9.729 9.932 1.00 89.38 180 THR A CA 1
ATOM 1418 C C . THR A 1 180 ? 23.675 10.556 8.706 1.00 89.38 180 THR A C 1
ATOM 1420 O O . THR A 1 180 ? 24.458 11.491 8.824 1.00 89.38 180 THR A O 1
ATOM 1423 N N . GLN A 1 181 ? 23.127 10.233 7.530 1.00 90.69 181 GLN A N 1
ATOM 1424 C CA . GLN A 1 181 ? 23.412 10.959 6.291 1.00 90.69 181 GLN A CA 1
ATOM 1425 C C . GLN A 1 181 ? 22.595 12.256 6.172 1.00 90.69 181 GLN A C 1
ATOM 1427 O O . GLN A 1 181 ? 23.091 13.255 5.658 1.00 90.69 181 GLN A O 1
ATOM 1432 N N . SER A 1 182 ? 21.342 12.237 6.628 1.00 88.56 182 SER A N 1
ATOM 1433 C CA . SER A 1 182 ? 20.417 13.371 6.613 1.00 88.56 182 SER A CA 1
ATOM 1434 C C . SER A 1 182 ? 19.607 13.396 7.920 1.00 88.56 182 SER A C 1
ATOM 1436 O O . SER A 1 182 ? 18.524 12.801 7.972 1.00 88.56 182 SER A O 1
ATOM 1438 N N . PRO A 1 183 ? 20.100 14.071 8.977 1.00 85.62 183 PRO A N 1
ATOM 1439 C CA . PRO A 1 183 ? 19.483 14.007 10.304 1.00 85.62 183 PRO A CA 1
ATOM 1440 C C . PRO A 1 183 ? 18.092 14.643 10.339 1.00 85.62 183 PRO A C 1
ATOM 1442 O O . PRO A 1 183 ? 17.184 14.103 10.971 1.00 85.62 183 PRO A O 1
ATOM 1445 N N . ASN A 1 184 ? 17.896 15.726 9.584 1.00 87.44 184 ASN A N 1
ATOM 1446 C CA . ASN A 1 184 ? 16.660 16.508 9.615 1.00 87.44 184 ASN A CA 1
ATOM 1447 C C . ASN A 1 184 ? 15.495 15.838 8.873 1.00 87.44 184 ASN A C 1
ATOM 1449 O O . ASN A 1 184 ? 14.341 16.093 9.186 1.00 87.44 184 ASN A O 1
ATOM 1453 N N . LEU A 1 185 ? 15.766 14.946 7.911 1.00 86.44 185 LEU A N 1
ATOM 1454 C CA . LEU A 1 185 ? 14.721 14.416 7.030 1.00 86.44 185 LEU A CA 1
ATOM 1455 C C . LEU A 1 185 ? 13.648 13.649 7.812 1.00 86.44 185 LEU A C 1
ATOM 1457 O O . LEU A 1 185 ? 12.456 13.853 7.597 1.00 86.44 185 LEU A O 1
ATOM 1461 N N . LEU A 1 186 ? 14.057 12.766 8.727 1.00 85.44 186 LEU A N 1
ATOM 1462 C CA . LEU A 1 186 ? 13.110 11.954 9.495 1.00 85.44 186 LEU A CA 1
ATOM 1463 C C . LEU A 1 186 ? 12.402 12.766 10.584 1.00 85.44 186 LEU A C 1
ATOM 1465 O O . LEU A 1 186 ? 11.207 12.564 10.795 1.00 85.44 186 LEU A O 1
ATOM 1469 N N . SER A 1 187 ? 13.105 13.684 11.254 1.00 86.00 187 SER A N 1
ATOM 1470 C CA . SER A 1 187 ? 12.507 14.530 12.291 1.00 86.00 187 SER A CA 1
ATOM 1471 C C . SER A 1 187 ? 11.502 15.519 11.701 1.00 86.00 187 SER A C 1
ATOM 1473 O O . SER A 1 187 ? 10.399 15.622 12.227 1.00 86.00 187 SER A O 1
ATOM 1475 N N . GLU A 1 188 ? 11.810 16.154 10.566 1.00 87.00 188 GLU A N 1
ATOM 1476 C CA . GLU A 1 188 ? 10.876 17.028 9.840 1.00 87.00 188 GLU A CA 1
ATOM 1477 C C . GLU A 1 188 ? 9.648 16.255 9.341 1.00 87.00 188 GLU A C 1
ATOM 1479 O O . GLU A 1 188 ? 8.521 16.743 9.442 1.00 87.00 188 GLU A O 1
ATOM 1484 N N . CYS A 1 189 ? 9.830 15.017 8.855 1.00 85.75 189 CYS A N 1
ATOM 1485 C CA . CYS A 1 189 ? 8.699 14.158 8.494 1.00 85.75 189 CYS A CA 1
ATOM 1486 C C . CYS A 1 189 ? 7.793 13.891 9.704 1.00 85.75 189 CYS A C 1
ATOM 1488 O O . CYS A 1 189 ? 6.576 14.005 9.582 1.00 85.75 189 CYS A O 1
ATOM 1490 N N . ILE A 1 190 ? 8.351 13.565 10.873 1.00 86.44 190 ILE A N 1
ATOM 1491 C CA . ILE A 1 190 ? 7.552 13.302 12.082 1.00 86.44 190 ILE A CA 1
ATOM 1492 C C . ILE A 1 190 ? 6.866 14.583 12.577 1.00 86.44 190 ILE A C 1
ATOM 1494 O O . ILE A 1 190 ? 5.674 14.560 12.874 1.00 86.44 190 ILE A O 1
ATOM 1498 N N . GLN A 1 191 ? 7.574 15.714 12.587 1.00 86.31 191 GLN A N 1
ATOM 1499 C CA . GLN A 1 191 ? 7.019 17.010 12.988 1.00 86.31 191 GLN A CA 1
ATOM 1500 C C . GLN A 1 191 ? 5.915 17.495 12.040 1.00 86.31 191 GLN A C 1
ATOM 1502 O O . GLN A 1 191 ? 4.981 18.153 12.484 1.00 86.31 191 GLN A O 1
ATOM 1507 N N . SER A 1 192 ? 5.930 17.113 10.759 1.00 85.56 192 SER A N 1
ATOM 1508 C CA . SER A 1 192 ? 4.843 17.455 9.824 1.00 85.56 192 SER A CA 1
ATOM 1509 C C . SER A 1 192 ? 3.471 16.862 10.206 1.00 85.56 192 SER A C 1
ATOM 1511 O O . SER A 1 192 ? 2.432 17.336 9.741 1.00 85.56 192 SER A O 1
ATOM 1513 N N . LEU A 1 193 ? 3.435 15.852 11.086 1.00 80.50 193 LEU A N 1
ATOM 1514 C CA . LEU A 1 193 ? 2.189 15.334 11.667 1.00 80.50 193 LEU A CA 1
ATOM 1515 C C . LEU A 1 193 ? 1.555 16.296 12.680 1.00 80.50 193 LEU A C 1
ATOM 1517 O O . LEU A 1 193 ? 0.343 16.236 12.905 1.00 80.50 193 LEU A O 1
ATOM 1521 N N . ARG A 1 194 ? 2.372 17.162 13.288 1.00 79.00 194 ARG A N 1
ATOM 1522 C CA . ARG A 1 194 ? 1.965 18.148 14.287 1.00 79.00 194 ARG A CA 1
ATOM 1523 C C . ARG A 1 194 ? 2.754 19.450 14.091 1.00 79.00 194 ARG A C 1
ATOM 1525 O O . ARG A 1 194 ? 3.798 19.628 14.724 1.00 79.00 194 ARG A O 1
ATOM 1532 N N . PRO A 1 195 ? 2.281 20.358 13.221 1.00 76.38 195 PRO A N 1
ATOM 1533 C CA . PRO A 1 195 ? 2.912 21.659 13.072 1.00 76.38 195 PRO A CA 1
ATOM 1534 C C . PRO A 1 195 ? 2.910 22.433 14.400 1.00 76.38 195 PRO A C 1
ATOM 1536 O O . PRO A 1 195 ? 2.058 22.240 15.268 1.00 76.38 195 PRO A O 1
ATOM 1539 N N . ILE A 1 196 ? 3.899 23.306 14.579 1.00 73.75 196 ILE A N 1
ATOM 1540 C CA . ILE A 1 196 ? 4.021 24.135 15.783 1.00 73.75 196 ILE A CA 1
ATOM 1541 C C . ILE A 1 196 ? 2.834 25.111 15.820 1.00 73.75 196 ILE A C 1
ATOM 1543 O O . ILE A 1 196 ? 2.576 25.789 14.829 1.00 73.75 196 ILE A O 1
ATOM 1547 N N . GLY A 1 197 ? 2.120 25.178 16.950 1.00 66.31 197 GLY A N 1
ATOM 1548 C CA . GLY A 1 197 ? 0.933 26.034 17.118 1.00 66.31 197 GLY A CA 1
ATOM 1549 C C . GLY A 1 197 ? -0.415 25.357 16.830 1.00 66.31 197 GLY A C 1
ATOM 1550 O O . GLY A 1 197 ? -1.407 26.048 16.623 1.00 66.31 197 GLY A O 1
ATOM 1551 N N . THR A 1 198 ? -0.478 24.020 16.789 1.00 64.81 198 THR A N 1
ATOM 1552 C CA . THR A 1 198 ? -1.760 23.298 16.707 1.00 64.81 198 THR A CA 1
ATOM 1553 C C . THR A 1 198 ? -2.495 23.289 18.048 1.00 64.81 198 THR A C 1
ATOM 1555 O O . THR A 1 198 ? -2.102 22.537 18.948 1.00 64.81 198 THR A O 1
ATOM 1558 N N . ASP A 1 199 ? -3.596 24.032 18.121 1.00 65.88 199 ASP A N 1
ATOM 1559 C CA . ASP A 1 199 ? -4.582 23.987 19.211 1.00 65.88 199 ASP A CA 1
ATOM 1560 C C . ASP A 1 199 ? -5.882 23.299 18.750 1.00 65.88 199 ASP A C 1
ATOM 1562 O O . ASP A 1 199 ? -6.094 23.097 17.551 1.00 65.88 199 ASP A O 1
ATOM 1566 N N . GLU A 1 200 ? -6.795 22.964 19.668 1.00 63.75 200 GLU A N 1
ATOM 1567 C CA . GLU A 1 200 ? -8.108 22.359 19.346 1.00 63.75 200 GLU A CA 1
ATOM 1568 C C . GLU A 1 200 ? -8.913 23.193 18.325 1.00 63.75 200 GLU A C 1
ATOM 1570 O O . GLU A 1 200 ? -9.595 22.659 17.442 1.00 63.75 200 GLU A O 1
ATOM 1575 N N . SER A 1 201 ? -8.755 24.519 18.369 1.00 64.31 201 SER A N 1
ATOM 1576 C CA . SER A 1 201 ? -9.340 25.458 17.408 1.00 64.31 201 SER A CA 1
ATOM 1577 C C . SER A 1 201 ? -8.812 25.255 15.981 1.00 64.31 201 SER A C 1
ATOM 1579 O O . SER A 1 201 ? -9.574 25.376 15.025 1.00 64.31 201 SER A O 1
ATOM 1581 N N . THR A 1 202 ? -7.544 24.872 15.806 1.00 67.50 202 THR A N 1
ATOM 1582 C CA . THR A 1 202 ? -6.951 24.600 14.481 1.00 67.50 202 THR A CA 1
ATOM 1583 C C . THR A 1 202 ? -7.509 23.327 13.843 1.00 67.50 202 THR A C 1
ATOM 1585 O O . THR A 1 202 ? -7.644 23.249 12.626 1.00 67.50 202 THR A O 1
ATOM 1588 N N . VAL A 1 203 ? -7.902 22.345 14.661 1.00 66.00 203 VAL A N 1
ATOM 1589 C CA . VAL A 1 203 ? -8.516 21.091 14.195 1.00 66.00 203 VAL A CA 1
ATOM 1590 C C . VAL A 1 203 ? -9.943 21.347 13.725 1.00 66.00 203 VAL A C 1
ATOM 1592 O O . VAL A 1 203 ? -10.296 21.029 12.593 1.00 66.00 203 VAL A O 1
ATOM 1595 N N . SER A 1 204 ? -10.736 22.021 14.563 1.00 64.00 204 SER A N 1
ATOM 1596 C CA . SER A 1 204 ? -12.113 22.381 14.211 1.00 64.00 204 SER A CA 1
ATOM 1597 C C . SER A 1 204 ? -12.182 23.335 13.014 1.00 64.00 204 SER A C 1
ATOM 1599 O O . SER A 1 204 ? -13.081 23.214 12.185 1.00 64.00 204 SER A O 1
ATOM 1601 N N . THR A 1 205 ? -11.229 24.259 12.872 1.00 65.88 205 THR A N 1
ATOM 1602 C CA . THR A 1 205 ? -11.145 25.121 11.685 1.00 65.88 205 THR A CA 1
ATOM 1603 C C . THR A 1 205 ? -10.680 24.351 10.456 1.00 65.88 205 THR A C 1
ATOM 1605 O O . THR A 1 205 ? -11.256 24.565 9.401 1.00 65.88 205 THR A O 1
ATOM 1608 N N . ALA A 1 206 ? -9.748 23.401 10.553 1.00 65.31 206 ALA A N 1
ATOM 1609 C CA . ALA A 1 206 ? -9.356 22.581 9.402 1.00 65.31 206 ALA A CA 1
ATOM 1610 C C . ALA A 1 206 ? -10.523 21.761 8.818 1.00 65.31 206 ALA A C 1
ATOM 1612 O O . ALA A 1 206 ? -10.589 21.568 7.604 1.00 65.31 206 ALA A O 1
ATOM 1613 N N . ALA A 1 207 ? -11.456 21.305 9.657 1.00 66.06 207 ALA A N 1
ATOM 1614 C CA . ALA A 1 207 ? -12.643 20.583 9.205 1.00 66.06 207 ALA A CA 1
ATOM 1615 C C . ALA A 1 207 ? -13.777 21.493 8.700 1.00 66.06 207 ALA A C 1
ATOM 1617 O O . ALA A 1 207 ? -14.542 21.085 7.826 1.00 66.06 207 ALA A O 1
ATOM 1618 N N . ASN A 1 208 ? -13.888 22.717 9.232 1.00 70.12 208 ASN A N 1
ATOM 1619 C CA . ASN A 1 208 ? -15.019 23.616 8.966 1.00 70.12 208 ASN A CA 1
ATOM 1620 C C . ASN A 1 208 ? -14.688 24.820 8.064 1.00 70.12 208 ASN A C 1
ATOM 1622 O O . ASN A 1 208 ? -15.602 25.495 7.586 1.00 70.12 208 ASN A O 1
ATOM 1626 N N . ALA A 1 209 ? -13.413 25.129 7.829 1.00 71.75 209 ALA A N 1
ATOM 1627 C CA . ALA A 1 209 ? -13.002 26.263 7.011 1.00 71.75 209 ALA A CA 1
ATOM 1628 C C . ALA A 1 209 ? -13.155 25.962 5.515 1.00 71.75 209 ALA A C 1
ATOM 1630 O O . ALA A 1 209 ? -12.855 24.876 5.027 1.00 71.75 209 ALA A O 1
ATOM 1631 N N . LEU A 1 210 ? -13.580 26.979 4.761 1.00 68.19 210 LEU A N 1
ATOM 1632 C CA . LEU A 1 210 ? -13.734 26.903 3.304 1.00 68.19 210 LEU A CA 1
ATOM 1633 C C . LEU A 1 210 ? -12.389 26.894 2.556 1.00 68.19 210 LEU A C 1
ATOM 1635 O O . LEU A 1 210 ? -12.334 26.488 1.395 1.00 68.19 210 LEU A O 1
ATOM 1639 N N . LEU A 1 211 ? -11.312 27.357 3.198 1.00 70.75 211 LEU A N 1
ATOM 1640 C CA . LEU A 1 211 ? -9.966 27.366 2.633 1.00 70.75 211 LEU A CA 1
ATOM 1641 C C . LEU A 1 211 ? -9.198 26.136 3.114 1.00 70.75 211 LEU A C 1
ATOM 1643 O O . LEU A 1 211 ? -9.004 25.935 4.308 1.00 70.75 211 LEU A O 1
ATOM 1647 N N . ILE A 1 212 ? -8.749 25.320 2.160 1.00 63.97 212 ILE A N 1
ATOM 1648 C CA . ILE A 1 212 ? -7.910 24.155 2.438 1.00 63.97 212 ILE A CA 1
ATOM 1649 C C . ILE A 1 212 ? -6.474 24.647 2.627 1.00 63.97 212 ILE A C 1
ATOM 1651 O O . ILE A 1 212 ? -5.737 24.831 1.652 1.00 63.97 212 ILE A O 1
ATOM 1655 N N . ASP A 1 213 ? -6.071 24.843 3.878 1.00 61.19 213 ASP A N 1
ATOM 1656 C CA . ASP A 1 213 ? -4.687 25.160 4.209 1.00 61.19 213 ASP A CA 1
ATOM 1657 C C . ASP A 1 213 ? -3.773 23.969 3.890 1.00 61.19 213 ASP A C 1
ATOM 1659 O O . ASP A 1 213 ? -3.966 22.843 4.355 1.00 61.19 213 ASP A O 1
ATOM 1663 N N . LYS A 1 214 ? -2.717 24.210 3.103 1.00 63.03 214 LYS A N 1
ATOM 1664 C CA . LYS A 1 214 ? -1.681 23.210 2.782 1.00 63.03 214 LYS A CA 1
ATOM 1665 C C . LYS A 1 214 ? -0.669 23.039 3.924 1.00 63.03 214 LYS A C 1
ATOM 1667 O O . LYS A 1 214 ? 0.518 22.870 3.670 1.00 63.03 214 LYS A O 1
ATOM 1672 N N . ASN A 1 215 ? -1.134 23.053 5.170 1.00 65.31 215 ASN A N 1
ATOM 1673 C CA . ASN A 1 215 ? -0.291 22.857 6.355 1.00 65.31 215 ASN A CA 1
ATOM 1674 C C . ASN A 1 215 ? 0.003 21.368 6.634 1.00 65.31 215 ASN A C 1
ATOM 1676 O O . ASN A 1 215 ? 0.628 21.029 7.634 1.00 65.31 215 ASN A O 1
ATOM 1680 N N . GLY A 1 216 ? -0.466 20.469 5.762 1.00 67.25 216 GLY A N 1
ATOM 1681 C CA . GLY A 1 216 ? -0.262 19.029 5.874 1.00 67.25 216 GLY A CA 1
ATOM 1682 C C . GLY A 1 216 ? 1.039 18.519 5.238 1.00 67.25 216 GLY A C 1
ATOM 1683 O O . GLY A 1 216 ? 1.674 19.215 4.442 1.00 67.25 216 GLY A O 1
ATOM 1684 N N . PRO A 1 217 ? 1.419 17.264 5.539 1.00 80.75 217 PRO A N 1
ATOM 1685 C CA . PRO A 1 217 ? 2.623 16.640 5.005 1.00 80.75 217 PRO A CA 1
ATOM 1686 C C . PRO A 1 217 ? 2.598 16.557 3.475 1.00 80.75 217 PRO A C 1
ATOM 1688 O O . PRO A 1 217 ? 1.597 16.171 2.857 1.00 80.75 217 PRO A O 1
ATOM 1691 N N . THR A 1 218 ? 3.742 16.851 2.860 1.00 86.00 218 THR A N 1
ATOM 1692 C CA . THR A 1 218 ? 3.967 16.654 1.421 1.00 86.00 218 THR A CA 1
ATOM 1693 C C . THR A 1 218 ? 3.802 15.174 1.039 1.00 86.00 218 THR A C 1
ATOM 1695 O O . THR A 1 218 ? 3.975 14.287 1.879 1.00 86.00 218 THR A O 1
ATOM 1698 N N . PRO A 1 219 ? 3.497 14.840 -0.231 1.00 85.38 219 PRO A N 1
ATOM 1699 C CA . PRO A 1 219 ? 3.334 13.442 -0.644 1.00 85.38 219 PRO A CA 1
ATOM 1700 C C . PRO A 1 219 ? 4.596 12.593 -0.422 1.00 85.38 219 PRO A C 1
ATOM 1702 O O . PRO A 1 219 ? 4.493 11.388 -0.195 1.00 85.38 219 PRO A O 1
ATOM 1705 N N . GLU A 1 220 ? 5.781 13.203 -0.466 1.00 85.06 220 GLU A N 1
ATOM 1706 C CA . GLU A 1 220 ? 7.043 12.523 -0.167 1.00 85.06 220 GLU A CA 1
ATOM 1707 C C . GLU A 1 220 ? 7.192 12.245 1.333 1.00 85.06 220 GLU A C 1
ATOM 1709 O O . GLU A 1 220 ? 7.536 11.123 1.704 1.00 85.06 220 GLU A O 1
ATOM 1714 N N . GLN A 1 221 ? 6.830 13.202 2.196 1.00 88.75 221 GLN A N 1
ATOM 1715 C CA . GLN A 1 221 ? 6.776 12.992 3.648 1.00 88.75 221 GLN A CA 1
ATOM 1716 C C . GLN A 1 221 ? 5.747 11.920 4.022 1.00 88.75 221 GLN A C 1
ATOM 1718 O O . GLN A 1 221 ? 6.075 11.010 4.780 1.00 88.75 221 GLN A O 1
ATOM 1723 N N . LYS A 1 222 ? 4.541 11.938 3.430 1.00 88.38 222 LYS A N 1
ATOM 1724 C CA . LYS A 1 222 ? 3.534 10.874 3.626 1.00 88.38 222 LYS A CA 1
ATOM 1725 C C . LYS A 1 222 ? 4.084 9.491 3.267 1.00 88.38 222 LYS A C 1
ATOM 1727 O O . LYS A 1 222 ? 3.816 8.513 3.960 1.00 88.38 222 LYS A O 1
ATOM 1732 N N . HIS A 1 223 ? 4.874 9.400 2.197 1.00 89.88 223 HIS A N 1
ATOM 1733 C CA . HIS A 1 223 ? 5.517 8.150 1.794 1.00 89.88 223 HIS A CA 1
ATOM 1734 C C . HIS A 1 223 ? 6.550 7.676 2.829 1.00 89.88 223 HIS A C 1
ATOM 1736 O O . HIS A 1 223 ? 6.502 6.516 3.240 1.00 89.88 223 HIS A O 1
ATOM 1742 N N . VAL A 1 224 ? 7.421 8.564 3.318 1.00 90.44 224 VAL A N 1
ATOM 1743 C CA . VAL A 1 224 ? 8.381 8.240 4.394 1.00 90.44 224 VAL A CA 1
ATOM 1744 C C . VAL A 1 224 ? 7.656 7.816 5.675 1.00 90.44 224 VAL A C 1
ATOM 1746 O O . VAL A 1 224 ? 8.008 6.798 6.265 1.00 90.44 224 VAL A O 1
ATOM 1749 N N . LEU A 1 225 ? 6.599 8.531 6.064 1.00 91.38 225 LEU A N 1
ATOM 1750 C CA . LEU A 1 225 ? 5.776 8.209 7.231 1.00 91.38 225 LEU A CA 1
ATOM 1751 C C . LEU A 1 225 ? 5.086 6.848 7.090 1.00 91.38 225 LEU A C 1
ATOM 1753 O O . LEU A 1 225 ? 5.049 6.090 8.052 1.00 91.38 225 LEU A O 1
ATOM 1757 N N . SER A 1 226 ? 4.623 6.481 5.891 1.00 91.25 226 SER A N 1
ATOM 1758 C CA . SER A 1 226 ? 4.063 5.144 5.643 1.00 91.25 226 SER A CA 1
ATOM 1759 C C . SER A 1 226 ? 5.097 4.024 5.821 1.00 91.25 226 SER A C 1
ATOM 1761 O O . SER A 1 226 ? 4.772 2.947 6.316 1.00 91.25 226 SER A O 1
ATOM 1763 N N . ILE A 1 227 ? 6.363 4.288 5.481 1.00 90.25 227 ILE A N 1
ATOM 1764 C CA . ILE A 1 227 ? 7.465 3.339 5.678 1.00 90.25 227 ILE A CA 1
ATOM 1765 C C . ILE A 1 227 ? 7.853 3.262 7.153 1.00 90.25 227 ILE A C 1
ATOM 1767 O O . ILE A 1 227 ? 8.063 2.163 7.662 1.00 90.25 227 ILE A O 1
ATOM 1771 N N . LEU A 1 228 ? 7.904 4.396 7.859 1.00 91.19 228 LEU A N 1
ATOM 1772 C CA . LEU A 1 228 ? 8.095 4.410 9.311 1.00 91.19 228 LEU A CA 1
ATOM 1773 C C . LEU A 1 228 ? 6.990 3.612 10.007 1.00 91.19 228 LEU A C 1
ATOM 1775 O O . LEU A 1 228 ? 7.290 2.789 10.867 1.00 91.19 228 LEU A O 1
ATOM 1779 N N . ASN A 1 229 ? 5.742 3.774 9.568 1.00 91.94 229 ASN A N 1
ATOM 1780 C CA . ASN A 1 229 ? 4.606 3.007 10.061 1.00 91.94 229 ASN A CA 1
ATOM 1781 C C . ASN A 1 229 ? 4.796 1.495 9.889 1.00 91.94 229 ASN A C 1
ATOM 1783 O O . ASN A 1 229 ? 4.614 0.732 10.834 1.00 91.94 229 ASN A O 1
ATOM 1787 N N . ASP A 1 230 ? 5.203 1.069 8.691 1.00 89.69 230 ASP A N 1
ATOM 1788 C CA . ASP A 1 230 ? 5.485 -0.332 8.378 1.00 89.69 230 ASP A CA 1
ATOM 1789 C C . ASP A 1 230 ? 6.620 -0.898 9.245 1.00 89.69 230 ASP A C 1
ATOM 1791 O O . ASP A 1 230 ? 6.527 -2.019 9.752 1.00 89.69 230 ASP A O 1
ATOM 1795 N N . VAL A 1 231 ? 7.696 -0.127 9.427 1.00 89.31 231 VAL A N 1
ATOM 1796 C CA . VAL A 1 231 ? 8.851 -0.549 10.225 1.00 89.31 231 VAL A CA 1
ATOM 1797 C C . VAL A 1 231 ? 8.479 -0.655 11.703 1.00 89.31 231 VAL A C 1
ATOM 1799 O O . VAL A 1 231 ? 8.778 -1.682 12.314 1.00 89.31 231 VAL A O 1
ATOM 1802 N N . VAL A 1 232 ? 7.766 0.333 12.254 1.00 89.38 232 VAL A N 1
ATOM 1803 C CA . VAL A 1 232 ? 7.263 0.311 13.638 1.00 89.38 232 VAL A CA 1
ATOM 1804 C C . VAL A 1 232 ? 6.298 -0.853 13.849 1.00 89.38 232 VAL A C 1
ATOM 1806 O O . VAL A 1 232 ? 6.427 -1.567 14.839 1.00 89.38 232 VAL A O 1
ATOM 1809 N N . ALA A 1 233 ? 5.400 -1.112 12.893 1.00 87.75 233 ALA A N 1
ATOM 1810 C CA . ALA A 1 233 ? 4.503 -2.264 12.942 1.00 87.75 233 ALA A CA 1
ATOM 1811 C C . ALA A 1 233 ? 5.268 -3.598 12.944 1.00 87.75 233 ALA A C 1
ATOM 1813 O O . ALA A 1 233 ? 4.839 -4.557 13.575 1.00 87.75 233 ALA A O 1
ATOM 1814 N N . SER A 1 234 ? 6.407 -3.683 12.251 1.00 87.31 234 SER A N 1
ATOM 1815 C CA . SER A 1 234 ? 7.225 -4.903 12.215 1.00 87.31 234 SER A CA 1
ATOM 1816 C C . SER A 1 234 ? 8.117 -5.104 13.446 1.00 87.31 234 SER A C 1
ATOM 1818 O O . SER A 1 234 ? 8.590 -6.219 13.681 1.00 87.31 234 SER A O 1
ATOM 1820 N N . ALA A 1 235 ? 8.371 -4.040 14.211 1.00 86.94 235 ALA A N 1
ATOM 1821 C CA . ALA A 1 235 ? 9.237 -4.070 15.378 1.00 86.94 235 ALA A CA 1
ATOM 1822 C C . ALA A 1 235 ? 8.504 -4.635 16.613 1.00 86.94 235 ALA A C 1
ATOM 1824 O O . ALA A 1 235 ? 7.309 -4.393 16.802 1.00 86.94 235 ALA A O 1
ATOM 1825 N N . PRO A 1 236 ? 9.203 -5.362 17.505 1.00 87.81 236 PRO A N 1
ATOM 1826 C CA . PRO A 1 236 ? 8.660 -5.735 18.806 1.00 87.81 236 PRO A CA 1
ATOM 1827 C C . PRO A 1 236 ? 8.251 -4.503 19.623 1.00 87.81 236 PRO A C 1
ATOM 1829 O O . PRO A 1 236 ? 8.975 -3.503 19.659 1.00 87.81 236 PRO A O 1
ATOM 1832 N N . TRP A 1 237 ? 7.131 -4.605 20.342 1.00 84.75 237 TRP A N 1
ATOM 1833 C CA . TRP A 1 237 ? 6.562 -3.499 21.120 1.00 84.75 237 TRP A CA 1
ATOM 1834 C C . TRP A 1 237 ? 7.536 -2.924 22.166 1.00 84.75 237 TRP A C 1
ATOM 1836 O O . TRP A 1 237 ? 7.539 -1.719 22.396 1.00 84.75 237 TRP A O 1
ATOM 1846 N N . GLU A 1 238 ? 8.412 -3.751 22.747 1.00 86.44 238 GLU A N 1
ATOM 1847 C CA . GLU A 1 238 ? 9.450 -3.311 23.692 1.00 86.44 238 GLU A CA 1
ATOM 1848 C C . GLU A 1 238 ? 10.417 -2.312 23.048 1.00 86.44 238 GLU A C 1
ATOM 1850 O O . GLU A 1 238 ? 10.686 -1.246 23.596 1.00 86.44 238 GLU A O 1
ATOM 1855 N N . THR A 1 239 ? 10.892 -2.638 21.844 1.00 85.31 239 THR A N 1
ATOM 1856 C CA . THR A 1 239 ? 11.845 -1.803 21.102 1.00 85.31 239 THR A CA 1
ATOM 1857 C C . THR A 1 239 ? 11.195 -0.555 20.517 1.00 85.31 239 THR A C 1
ATOM 1859 O O . THR A 1 239 ? 11.829 0.497 20.442 1.00 85.31 239 THR A O 1
ATOM 1862 N N . ALA A 1 240 ? 9.915 -0.651 20.147 1.00 84.12 240 ALA A N 1
ATOM 1863 C CA . ALA A 1 240 ? 9.144 0.486 19.664 1.00 84.12 240 ALA A CA 1
ATOM 1864 C C . ALA A 1 240 ? 8.920 1.537 20.766 1.00 84.12 240 ALA A C 1
ATOM 1866 O O . ALA A 1 240 ? 8.896 2.728 20.470 1.00 84.12 240 ALA A O 1
ATOM 1867 N N . LEU A 1 241 ? 8.800 1.111 22.029 1.00 83.69 241 LEU A N 1
ATOM 1868 C CA . LEU A 1 241 ? 8.655 2.010 23.178 1.00 83.69 241 LEU A CA 1
ATOM 1869 C C . LEU A 1 241 ? 9.990 2.489 23.770 1.00 83.69 241 LEU A C 1
ATOM 1871 O O . LEU A 1 241 ? 9.995 3.462 24.517 1.00 83.69 241 LEU A O 1
ATOM 1875 N N . SER A 1 242 ? 11.111 1.829 23.466 1.00 86.06 242 SER A N 1
ATOM 1876 C CA . SER A 1 242 ? 12.435 2.253 23.941 1.00 86.06 242 SER A CA 1
ATOM 1877 C C . SER A 1 242 ? 13.149 3.209 22.984 1.00 86.06 242 SER A C 1
ATOM 1879 O O . SER A 1 242 ? 13.987 3.992 23.419 1.00 86.06 242 SER A O 1
ATOM 1881 N N . ASN A 1 243 ? 12.883 3.113 21.678 1.00 88.19 243 ASN A N 1
ATOM 1882 C CA . ASN A 1 243 ? 13.566 3.916 20.668 1.00 88.19 243 ASN A CA 1
ATOM 1883 C C . ASN A 1 243 ? 12.883 5.279 20.482 1.00 88.19 243 ASN A C 1
ATOM 1885 O O . ASN A 1 243 ? 11.703 5.333 20.140 1.00 88.19 243 ASN A O 1
ATOM 1889 N N . GLU A 1 244 ? 13.651 6.359 20.622 1.00 87.38 244 GLU A N 1
ATOM 1890 C CA . GLU A 1 244 ? 13.197 7.748 20.499 1.00 87.38 244 GLU A CA 1
ATOM 1891 C C . GLU A 1 244 ? 12.463 8.047 19.182 1.00 87.38 244 GLU A C 1
ATOM 1893 O O . GLU A 1 244 ? 11.424 8.703 19.180 1.00 87.38 244 GLU A O 1
ATOM 1898 N N . MET A 1 245 ? 12.938 7.519 18.051 1.00 85.56 245 MET A N 1
ATOM 1899 C CA . MET A 1 245 ? 12.288 7.765 16.756 1.00 85.56 245 MET A CA 1
ATOM 1900 C C . MET A 1 245 ? 10.927 7.072 16.655 1.00 85.56 245 MET A C 1
ATOM 1902 O O . MET A 1 245 ? 9.993 7.606 16.057 1.00 85.56 245 MET A O 1
ATOM 1906 N N . CYS A 1 246 ? 10.803 5.887 17.254 1.00 86.81 246 CYS A N 1
ATOM 1907 C CA . CYS A 1 246 ? 9.553 5.133 17.263 1.00 86.81 246 CYS A CA 1
ATOM 1908 C C . CYS A 1 246 ? 8.545 5.766 18.228 1.00 86.81 246 CYS A C 1
ATOM 1910 O O . CYS A 1 246 ? 7.385 5.939 17.861 1.00 86.81 246 CYS A O 1
ATOM 1912 N N . THR A 1 247 ? 8.979 6.169 19.426 1.00 87.25 247 THR A N 1
ATOM 1913 C CA . THR A 1 247 ? 8.115 6.844 20.406 1.00 87.25 247 THR A CA 1
ATOM 1914 C C . THR A 1 247 ? 7.673 8.219 19.918 1.00 87.25 247 THR A C 1
ATOM 1916 O O . THR A 1 247 ? 6.494 8.556 20.037 1.00 87.25 247 THR A O 1
ATOM 1919 N N . SER A 1 248 ? 8.575 8.986 19.300 1.00 86.75 248 SER A N 1
ATOM 1920 C CA . SER A 1 248 ? 8.245 10.263 18.667 1.00 86.75 248 SER A CA 1
ATOM 1921 C C . SER A 1 248 ? 7.220 10.061 17.549 1.00 86.75 248 SER A C 1
ATOM 1923 O O . SER A 1 248 ? 6.159 10.678 17.579 1.00 86.75 248 SER A O 1
ATOM 1925 N N . TYR A 1 249 ? 7.437 9.113 16.632 1.00 89.19 249 TYR A N 1
ATOM 1926 C CA . TYR A 1 249 ? 6.453 8.813 15.587 1.00 89.19 249 TYR A CA 1
ATOM 1927 C C . TYR A 1 249 ? 5.086 8.409 16.163 1.00 89.19 249 TYR A C 1
ATOM 1929 O O . TYR A 1 249 ? 4.064 8.945 15.745 1.00 89.19 249 TYR A O 1
ATOM 1937 N N . LEU A 1 250 ? 5.054 7.506 17.146 1.00 86.38 250 LEU A N 1
ATOM 1938 C CA . LEU A 1 250 ? 3.813 7.013 17.747 1.00 86.38 250 LEU A CA 1
ATOM 1939 C C . LEU A 1 250 ? 3.029 8.113 18.472 1.00 86.38 250 LEU A C 1
ATOM 1941 O O . LEU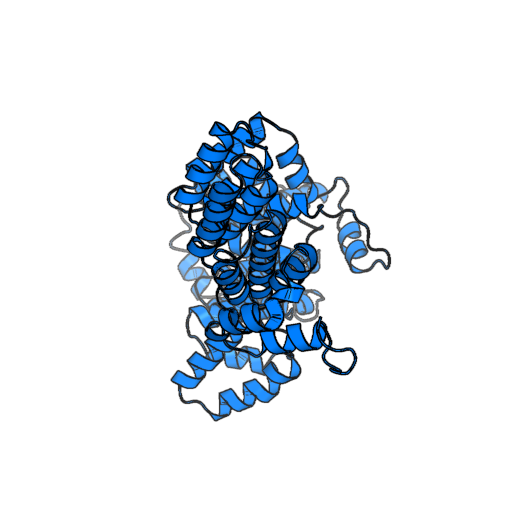 A 1 250 ? 1.819 8.218 18.285 1.00 86.38 250 LEU A O 1
ATOM 1945 N N . THR A 1 251 ? 3.705 8.958 19.252 1.00 83.62 251 THR A N 1
ATOM 1946 C CA . THR A 1 251 ? 3.063 10.085 19.952 1.00 83.62 251 THR A CA 1
ATOM 1947 C C . THR A 1 251 ? 2.512 11.119 18.968 1.00 83.62 251 THR A C 1
ATOM 1949 O O . THR A 1 251 ? 1.376 11.567 19.122 1.00 83.62 251 THR A O 1
ATOM 1952 N N . HIS A 1 252 ? 3.258 11.434 17.904 1.00 85.44 252 HIS A N 1
ATOM 1953 C CA . HIS A 1 252 ? 2.805 12.346 16.850 1.00 85.44 252 HIS A CA 1
ATOM 1954 C C . HIS A 1 252 ? 1.687 11.744 15.993 1.00 85.44 252 HIS A C 1
ATOM 1956 O O . HIS A 1 252 ? 0.814 12.478 15.544 1.00 85.44 252 HIS A O 1
ATOM 1962 N N . LEU A 1 253 ? 1.667 10.423 15.790 1.00 84.88 253 LEU A N 1
ATOM 1963 C CA . LEU A 1 253 ? 0.604 9.728 15.067 1.00 84.88 253 LEU A CA 1
ATOM 1964 C C . LEU A 1 253 ? -0.725 9.793 15.825 1.00 84.88 253 LEU A C 1
ATOM 1966 O O . LEU A 1 253 ? -1.758 10.083 15.224 1.00 84.88 253 LEU A O 1
ATOM 1970 N N . VAL A 1 254 ? -0.731 9.541 17.138 1.00 79.81 254 VAL A N 1
ATOM 1971 C CA . VAL A 1 254 ? -1.991 9.595 17.901 1.00 79.81 254 VAL A CA 1
ATOM 1972 C C . VAL A 1 254 ? -2.476 11.038 18.053 1.00 79.81 254 VAL A C 1
ATOM 1974 O O . VAL A 1 254 ? -3.671 11.309 17.911 1.00 79.81 254 VAL A O 1
ATOM 1977 N N . ALA A 1 255 ? -1.550 11.984 18.210 1.00 74.62 255 ALA A N 1
ATOM 1978 C CA . ALA A 1 255 ? -1.847 13.413 18.267 1.00 74.62 255 ALA A CA 1
ATOM 1979 C C . ALA A 1 255 ? -2.017 14.080 16.890 1.00 74.62 255 ALA A C 1
ATOM 1981 O O . ALA A 1 255 ? -2.222 15.289 16.838 1.00 74.62 255 ALA A O 1
ATOM 1982 N N . SER A 1 256 ? -1.938 13.341 15.775 1.00 78.62 256 SER A N 1
ATOM 1983 C CA . SER A 1 256 ? -1.914 13.967 14.450 1.00 78.62 256 SER A CA 1
ATOM 1984 C C . SER A 1 256 ? -3.238 14.664 14.146 1.00 78.62 256 SER A C 1
ATOM 1986 O O . SER A 1 256 ? -4.301 14.031 14.234 1.00 78.62 256 SER A O 1
ATOM 1988 N N . THR A 1 257 ? -3.152 15.918 13.715 1.00 73.44 257 THR A N 1
ATOM 1989 C CA . THR A 1 257 ? -4.286 16.749 13.276 1.00 73.44 257 THR A CA 1
ATOM 1990 C C . THR A 1 257 ? -4.249 17.033 11.772 1.00 73.44 257 THR A C 1
ATOM 1992 O O . THR A 1 257 ? -5.228 17.509 11.213 1.00 73.44 257 THR A O 1
ATOM 1995 N N . THR A 1 258 ? -3.143 16.699 11.095 1.00 76.00 258 THR A N 1
ATOM 1996 C CA . THR A 1 258 ? -2.952 16.936 9.654 1.00 76.00 258 THR A CA 1
ATOM 1997 C C . THR A 1 258 ? -3.351 15.754 8.768 1.00 76.00 258 THR A C 1
ATOM 1999 O O . THR A 1 258 ? -3.565 15.927 7.566 1.00 76.00 258 THR A O 1
ATOM 2002 N N . TYR A 1 259 ? -3.450 14.541 9.324 1.00 77.19 259 TYR A N 1
ATOM 2003 C CA . TYR A 1 259 ? -3.962 13.382 8.594 1.00 77.19 259 TYR A CA 1
ATOM 2004 C C . TYR A 1 259 ? -5.483 13.385 8.515 1.00 77.19 259 TYR A C 1
ATOM 2006 O O . TYR A 1 259 ? -6.171 13.767 9.458 1.00 77.19 259 TYR A O 1
ATOM 2014 N N . THR A 1 260 ? -6.006 12.849 7.411 1.00 80.88 260 THR A N 1
ATOM 2015 C CA . THR A 1 260 ? -7.433 12.519 7.337 1.00 80.88 260 THR A CA 1
ATOM 2016 C C . THR A 1 260 ? -7.770 11.439 8.364 1.00 80.88 260 THR A C 1
ATOM 2018 O O . THR A 1 260 ? -6.942 10.574 8.671 1.00 80.88 260 THR A O 1
ATOM 2021 N N . THR A 1 261 ? -9.000 11.453 8.881 1.00 77.81 261 THR A N 1
ATOM 2022 C CA . THR A 1 261 ? -9.465 10.467 9.870 1.00 77.81 261 THR A CA 1
ATOM 2023 C C . THR A 1 261 ? -9.268 9.030 9.379 1.00 77.81 261 THR A C 1
ATOM 2025 O O . THR A 1 261 ? -8.814 8.184 10.147 1.00 77.81 261 THR A O 1
ATOM 2028 N N . GLN A 1 262 ? -9.498 8.764 8.087 1.00 83.88 262 GLN A N 1
ATOM 2029 C CA . GLN A 1 262 ? -9.254 7.458 7.470 1.00 83.88 262 GLN A CA 1
ATOM 2030 C C . GLN A 1 262 ? -7.768 7.065 7.482 1.00 83.88 262 GLN A C 1
ATOM 2032 O O . GLN A 1 262 ? -7.434 6.015 8.034 1.00 83.88 262 GLN A O 1
ATOM 2037 N N . GLU A 1 263 ? -6.872 7.898 6.937 1.00 82.88 263 GLU A N 1
ATOM 2038 C CA . GLU A 1 263 ? -5.425 7.610 6.903 1.00 82.88 263 GLU A CA 1
ATOM 2039 C C . GLU A 1 263 ? -4.872 7.375 8.320 1.00 82.88 263 GLU A C 1
ATOM 2041 O O . GLU A 1 263 ? -4.109 6.434 8.551 1.00 82.88 263 GLU A O 1
ATOM 2046 N N . LYS A 1 264 ? -5.328 8.177 9.292 1.00 87.00 264 LYS A N 1
ATOM 2047 C CA . LYS A 1 264 ? -4.955 8.040 10.704 1.00 87.00 264 LYS A CA 1
ATOM 2048 C C . LYS A 1 264 ? -5.426 6.712 11.300 1.00 87.00 264 LYS A C 1
ATOM 2050 O O . LYS A 1 264 ? -4.646 6.048 11.981 1.00 87.00 264 LYS A O 1
ATOM 2055 N N . THR A 1 265 ? -6.669 6.294 11.035 1.00 83.50 265 THR A N 1
ATOM 2056 C CA . THR A 1 265 ? -7.190 5.006 11.535 1.00 83.50 265 THR A CA 1
ATOM 2057 C C . THR A 1 265 ? -6.389 3.821 11.003 1.00 83.50 265 THR A C 1
ATOM 2059 O O . THR A 1 265 ? -5.995 2.948 11.775 1.00 83.50 265 THR A O 1
ATOM 2062 N N . GLU A 1 266 ? -6.094 3.799 9.702 1.00 85.81 266 GLU A N 1
ATOM 2063 C CA . GLU A 1 266 ? -5.354 2.709 9.064 1.00 85.81 266 GLU A CA 1
ATOM 2064 C C . GLU A 1 266 ? -3.913 2.635 9.587 1.00 85.81 266 GLU A C 1
ATOM 2066 O O . GLU A 1 266 ? -3.415 1.545 9.902 1.00 85.81 266 GLU A O 1
ATOM 2071 N N . ALA A 1 267 ? -3.261 3.790 9.754 1.00 85.81 267 ALA A N 1
ATOM 2072 C CA . ALA A 1 267 ? -1.917 3.875 10.312 1.00 85.81 267 ALA A CA 1
ATOM 2073 C C . ALA A 1 267 ? -1.870 3.425 11.783 1.00 85.81 267 ALA A C 1
ATOM 2075 O O . ALA A 1 267 ? -1.035 2.596 12.140 1.00 85.81 267 ALA A O 1
ATOM 2076 N N . LEU A 1 268 ? -2.804 3.873 12.629 1.00 86.56 268 LEU A N 1
ATOM 2077 C CA . LEU A 1 268 ? -2.847 3.465 14.040 1.00 86.56 268 LEU A CA 1
ATOM 2078 C C . LEU A 1 268 ? -3.147 1.970 14.212 1.00 86.56 268 LEU A C 1
ATOM 2080 O O . LEU A 1 268 ? -2.499 1.302 15.022 1.00 86.56 268 LEU A O 1
ATOM 2084 N N . ILE A 1 269 ? -4.099 1.425 13.445 1.00 85.50 269 ILE A N 1
ATOM 2085 C CA . ILE A 1 269 ? -4.447 -0.005 13.499 1.00 85.50 269 ILE A CA 1
ATOM 2086 C C . ILE A 1 269 ? -3.238 -0.863 13.103 1.00 85.50 269 ILE A C 1
ATOM 2088 O O . ILE A 1 269 ? -2.950 -1.871 13.750 1.00 85.50 269 ILE A O 1
ATOM 2092 N N . SER A 1 270 ? -2.507 -0.462 12.060 1.00 85.94 270 SER A N 1
ATOM 2093 C CA . SER A 1 270 ? -1.328 -1.199 11.595 1.00 85.94 270 SER A CA 1
ATOM 2094 C C . SER A 1 270 ? -0.134 -1.071 12.545 1.00 85.94 270 SER A C 1
ATOM 2096 O O . SER A 1 270 ? 0.431 -2.100 12.916 1.00 85.94 270 SER A O 1
ATOM 2098 N N . ALA A 1 271 ? 0.203 0.142 13.001 1.00 85.88 271 ALA A N 1
ATOM 2099 C CA . ALA A 1 271 ? 1.311 0.386 13.930 1.00 85.88 271 ALA A CA 1
ATOM 2100 C C . ALA A 1 271 ? 1.147 -0.379 15.242 1.00 85.88 271 ALA A C 1
ATOM 2102 O O . ALA A 1 271 ? 2.082 -0.995 15.750 1.00 85.88 271 ALA A O 1
ATOM 2103 N N . THR A 1 272 ? -0.066 -0.360 15.792 1.00 83.81 272 THR A N 1
ATOM 2104 C CA . THR A 1 272 ? -0.311 -0.931 17.113 1.00 83.81 272 THR A CA 1
ATOM 2105 C C . THR A 1 272 ? -0.569 -2.426 17.060 1.00 83.81 272 THR A C 1
ATOM 2107 O O . THR A 1 272 ? -0.599 -3.036 18.120 1.00 83.81 272 THR A O 1
ATOM 2110 N N . ARG A 1 273 ? -0.710 -3.070 15.890 1.00 82.06 273 ARG A N 1
ATOM 2111 C CA . ARG A 1 273 ? -1.139 -4.480 15.751 1.00 82.06 273 ARG A CA 1
ATOM 2112 C C . ARG A 1 273 ? -0.435 -5.446 16.709 1.00 82.06 273 ARG A C 1
ATOM 2114 O O . ARG A 1 273 ? -1.113 -6.227 17.370 1.00 82.06 273 ARG A O 1
ATOM 2121 N N . HIS A 1 274 ? 0.883 -5.336 16.853 1.00 81.12 274 HIS A N 1
ATOM 2122 C CA . HIS A 1 274 ? 1.700 -6.231 17.683 1.00 81.12 274 HIS A CA 1
ATOM 2123 C C . HIS A 1 274 ? 1.851 -5.795 19.150 1.00 81.12 274 HIS A C 1
ATOM 2125 O O . HIS A 1 274 ? 2.512 -6.476 19.932 1.00 81.12 274 HIS A O 1
ATOM 2131 N N . PHE A 1 275 ? 1.248 -4.672 19.543 1.00 80.44 275 PHE A N 1
ATOM 2132 C CA . PHE A 1 275 ? 1.323 -4.171 20.911 1.00 80.44 275 PHE A CA 1
ATOM 2133 C C . PHE A 1 275 ? 0.365 -4.949 21.805 1.00 80.44 275 PHE A C 1
ATOM 2135 O O . PHE A 1 275 ? -0.790 -5.192 21.426 1.00 80.44 275 PHE A O 1
ATOM 2142 N N . SER A 1 276 ? 0.837 -5.292 23.006 1.00 81.50 276 SER A N 1
ATOM 2143 C CA . SER A 1 276 ? -0.037 -5.750 24.081 1.00 81.50 276 SER A CA 1
ATOM 2144 C C . SER A 1 276 ? -1.030 -4.648 24.455 1.00 81.50 276 SER A C 1
ATOM 2146 O O . SER A 1 276 ? -0.777 -3.461 24.225 1.00 81.50 276 SER A O 1
ATOM 2148 N N . TRP A 1 277 ? -2.161 -5.039 25.046 1.00 74.06 277 TRP A N 1
ATOM 2149 C CA . TRP A 1 277 ? -3.160 -4.087 25.532 1.00 74.06 277 TRP A CA 1
ATOM 2150 C C . TRP A 1 277 ? -2.527 -3.051 26.473 1.00 74.06 277 TRP A C 1
ATOM 2152 O O . TRP A 1 277 ? -2.700 -1.856 26.282 1.00 74.06 277 TRP A O 1
ATOM 2162 N N . GLU A 1 278 ? -1.682 -3.485 27.410 1.00 73.06 278 GLU A N 1
ATOM 2163 C CA . GLU A 1 278 ? -0.995 -2.584 28.343 1.00 73.06 278 GLU A CA 1
ATOM 2164 C C . GLU A 1 278 ? -0.054 -1.588 27.655 1.00 73.06 278 GLU A C 1
ATOM 2166 O O . GLU A 1 278 ? -0.006 -0.417 28.028 1.00 73.06 278 GLU A O 1
ATOM 2171 N N . ALA A 1 279 ? 0.711 -2.040 26.656 1.00 75.50 279 ALA A N 1
ATOM 2172 C CA . ALA A 1 279 ? 1.629 -1.182 25.911 1.00 75.50 279 ALA A CA 1
ATOM 2173 C C . ALA A 1 279 ? 0.871 -0.129 25.091 1.00 75.50 279 ALA A C 1
ATOM 2175 O O . ALA A 1 279 ? 1.281 1.030 25.049 1.00 75.50 279 ALA A O 1
ATOM 2176 N N . PHE A 1 280 ? -0.255 -0.524 24.493 1.00 76.38 280 PHE A N 1
ATOM 2177 C CA . PHE A 1 280 ? -1.167 0.393 23.815 1.00 76.38 280 PHE A CA 1
ATOM 2178 C C . PHE A 1 280 ? -1.748 1.428 24.790 1.00 76.38 280 PHE A C 1
ATOM 2180 O O . PHE A 1 280 ? -1.688 2.624 24.518 1.00 76.38 280 PHE A O 1
ATOM 2187 N N . MET A 1 281 ? -2.203 0.996 25.968 1.00 69.94 281 MET A N 1
ATOM 2188 C CA . MET A 1 281 ? -2.758 1.906 26.977 1.00 69.94 281 MET A CA 1
ATOM 2189 C C . MET A 1 281 ? -1.724 2.900 27.526 1.00 69.94 281 MET A C 1
ATOM 2191 O O . MET A 1 281 ? -2.048 4.070 27.722 1.00 69.94 281 MET A O 1
ATOM 2195 N N . ARG A 1 282 ? -0.462 2.488 27.724 1.00 71.38 282 ARG A N 1
ATOM 2196 C CA . ARG A 1 282 ? 0.618 3.415 28.133 1.00 71.38 282 ARG A CA 1
ATOM 2197 C C . ARG A 1 282 ? 0.868 4.519 27.109 1.00 71.38 282 ARG A C 1
ATOM 2199 O O . ARG A 1 282 ? 1.239 5.625 27.479 1.00 71.38 282 ARG A O 1
ATOM 2206 N N . LEU A 1 283 ? 0.689 4.213 25.831 1.00 73.44 283 LEU A N 1
ATOM 2207 C CA . LEU A 1 283 ? 0.913 5.153 24.740 1.00 73.44 283 LEU A CA 1
ATOM 2208 C C . LEU A 1 283 ? -0.217 6.186 24.653 1.00 73.44 283 LEU A C 1
ATOM 2210 O O . LEU A 1 283 ? 0.069 7.371 24.503 1.00 73.44 283 LEU A O 1
ATOM 2214 N N . VAL A 1 284 ? -1.469 5.752 24.822 1.00 69.19 284 VAL A N 1
ATOM 2215 C CA . VAL A 1 284 ? -2.637 6.650 24.865 1.00 69.19 284 VAL A CA 1
ATOM 2216 C C . VAL A 1 284 ? -2.588 7.551 26.109 1.00 69.19 284 VAL A C 1
ATOM 2218 O O . VAL A 1 284 ? -2.656 8.767 25.989 1.00 69.19 284 VAL A O 1
ATOM 2221 N N . THR A 1 285 ? -2.319 6.995 27.292 1.00 66.00 285 THR A N 1
ATOM 2222 C CA . THR A 1 285 ? -2.249 7.787 28.543 1.00 66.00 285 THR A CA 1
ATOM 2223 C C . THR A 1 285 ? -1.071 8.770 28.590 1.00 66.00 285 THR A C 1
ATOM 2225 O O . THR A 1 285 ? -1.177 9.852 29.169 1.00 66.00 285 THR A O 1
ATOM 2228 N N . ALA A 1 286 ? 0.063 8.446 27.956 1.00 61.47 286 ALA A N 1
ATOM 2229 C CA . ALA A 1 286 ? 1.184 9.381 27.823 1.00 61.47 286 ALA A CA 1
ATOM 2230 C C . ALA A 1 286 ? 0.830 10.602 26.952 1.00 61.47 286 ALA A C 1
ATOM 2232 O O . ALA A 1 286 ? 1.366 11.696 27.160 1.00 61.47 286 ALA A O 1
ATOM 2233 N N . GLN A 1 287 ? -0.086 10.435 25.996 1.00 61.97 287 GLN A N 1
ATOM 2234 C CA . GLN A 1 287 ? -0.625 11.545 25.222 1.00 61.97 287 GLN A CA 1
ATOM 2235 C C . GLN A 1 287 ? -1.553 12.410 26.079 1.00 61.97 287 GLN A C 1
ATOM 2237 O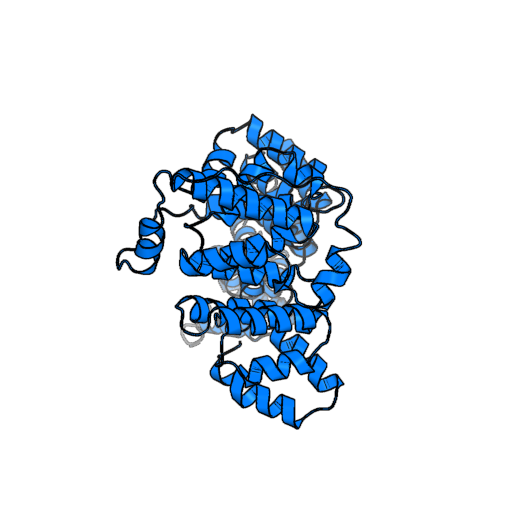 O . GLN A 1 287 ? -1.401 13.629 26.077 1.00 61.97 287 GLN A O 1
ATOM 2242 N N . ASP A 1 288 ? -2.440 11.806 26.865 1.00 55.44 288 ASP A N 1
ATOM 2243 C CA . ASP A 1 288 ? -3.362 12.558 27.725 1.00 55.44 288 ASP A CA 1
ATOM 2244 C C . ASP A 1 288 ? -2.593 13.429 28.719 1.00 55.44 288 ASP A C 1
ATOM 2246 O O . ASP A 1 288 ? -2.860 14.619 28.840 1.00 55.44 288 ASP A O 1
ATOM 2250 N N . ALA A 1 289 ? -1.520 12.906 29.316 1.00 49.84 289 ALA A N 1
ATOM 2251 C CA . ALA A 1 289 ? -0.642 13.688 30.185 1.00 49.84 289 ALA A CA 1
ATOM 2252 C C . ALA A 1 289 ? 0.093 14.839 29.464 1.00 49.84 289 ALA A C 1
ATOM 2254 O O . ALA A 1 289 ? 0.480 15.817 30.104 1.00 49.84 289 ALA A O 1
ATOM 2255 N N . THR A 1 290 ? 0.332 14.742 28.152 1.00 51.19 290 THR A N 1
ATOM 2256 C CA . THR A 1 290 ? 0.988 15.811 27.373 1.00 51.19 290 THR A CA 1
ATOM 2257 C C . THR A 1 290 ? -0.003 16.828 26.814 1.00 51.19 290 THR A C 1
ATOM 2259 O O . THR A 1 290 ? 0.346 18.002 26.728 1.00 51.19 290 THR A O 1
ATOM 2262 N N . ILE A 1 291 ? -1.241 16.424 26.518 1.00 49.44 291 ILE A N 1
ATOM 2263 C CA . ILE A 1 291 ? -2.348 17.320 26.152 1.00 49.44 291 ILE A CA 1
ATOM 2264 C C . ILE A 1 291 ? -2.862 18.069 27.394 1.00 49.44 291 ILE A C 1
ATOM 2266 O O . ILE A 1 291 ? -2.989 19.289 27.366 1.00 49.44 291 ILE A O 1
ATOM 2270 N N . LEU A 1 292 ? -3.031 17.387 28.531 1.00 41.22 292 LEU A N 1
ATOM 2271 C CA . LEU A 1 292 ? -3.457 17.993 29.802 1.00 41.22 292 LEU A CA 1
ATOM 2272 C C . LEU A 1 292 ? -2.413 18.952 30.396 1.00 41.22 292 LEU A C 1
ATOM 2274 O O . LEU A 1 292 ? -2.774 19.896 31.095 1.00 41.22 292 LEU A O 1
ATOM 2278 N N . LYS A 1 293 ? -1.122 18.784 30.076 1.00 38.84 293 LYS A N 1
ATOM 2279 C CA . LYS A 1 293 ? -0.080 19.772 30.416 1.00 38.84 293 LYS A CA 1
ATOM 2280 C C . LYS A 1 293 ? -0.248 21.100 29.677 1.00 38.84 293 LYS A C 1
ATOM 2282 O O . LYS A 1 293 ? 0.155 22.124 30.218 1.00 38.84 293 LYS A O 1
ATOM 2287 N N . ILE A 1 294 ? -0.853 21.094 28.489 1.00 45.38 294 ILE A N 1
ATOM 2288 C CA . ILE A 1 294 ? -1.209 22.315 27.748 1.00 45.38 294 ILE A CA 1
ATOM 2289 C C . ILE A 1 294 ? -2.449 22.971 28.387 1.00 45.38 294 ILE A C 1
ATOM 2291 O O . ILE A 1 294 ? -2.551 24.191 28.411 1.00 45.38 294 ILE A O 1
ATOM 2295 N N . SER A 1 295 ? -3.332 22.171 28.999 1.00 37.75 295 SER A N 1
ATOM 2296 C CA . SER A 1 295 ? -4.545 22.623 29.702 1.00 37.75 295 SER A CA 1
ATOM 2297 C C . SER A 1 295 ? -4.354 22.922 31.202 1.00 37.75 295 SER A C 1
ATOM 2299 O O . SER A 1 295 ? -5.324 23.246 31.883 1.00 37.75 295 SER A O 1
ATOM 2301 N N . GLY A 1 296 ? -3.133 22.827 31.736 1.00 34.28 296 GLY A N 1
ATOM 2302 C CA . GLY A 1 296 ? -2.810 23.246 33.099 1.00 34.28 296 GLY A CA 1
ATOM 2303 C C . GLY A 1 296 ? -3.695 22.640 34.190 1.00 34.28 296 GLY A C 1
ATOM 2304 O O . GLY A 1 296 ? -4.316 23.400 34.916 1.00 34.28 296 GLY A O 1
ATOM 2305 N N . ASN A 1 297 ? -3.755 21.308 34.337 1.00 30.81 297 ASN A N 1
ATOM 2306 C CA . ASN A 1 297 ? -4.027 20.680 35.640 1.00 30.81 297 ASN A CA 1
ATOM 2307 C C . ASN A 1 297 ? -3.734 19.168 35.674 1.00 30.81 297 ASN A C 1
ATOM 2309 O O . ASN A 1 297 ? -4.202 18.393 34.847 1.00 30.81 297 ASN A O 1
ATOM 2313 N N . SER A 1 298 ? -3.034 18.773 36.742 1.00 32.03 298 SER A N 1
ATOM 2314 C CA . SER A 1 298 ? -2.777 17.418 37.259 1.00 32.03 298 SER A CA 1
ATOM 2315 C C . SER A 1 298 ? -1.818 16.486 36.493 1.00 32.03 298 SER A C 1
ATOM 2317 O O . SER A 1 298 ? -1.941 16.194 35.309 1.00 32.03 298 SER A O 1
ATOM 2319 N N . THR A 1 299 ? -0.833 15.980 37.241 1.00 27.48 299 THR A N 1
ATOM 2320 C CA . THR A 1 299 ? 0.056 14.865 36.886 1.00 27.48 299 THR A CA 1
ATOM 2321 C C . THR A 1 299 ? -0.626 13.525 37.185 1.00 27.48 299 THR A C 1
ATOM 2323 O O . THR A 1 299 ? -0.874 13.252 38.363 1.00 27.48 299 THR A O 1
ATOM 2326 N N . PRO A 1 300 ? -0.856 12.647 36.194 1.00 33.25 300 PRO A N 1
ATOM 2327 C CA . PRO A 1 300 ? -1.314 11.287 36.464 1.00 33.25 300 PRO A CA 1
ATOM 2328 C C . PRO A 1 300 ? -0.158 10.397 36.957 1.00 33.25 300 PRO A C 1
ATOM 2330 O O . PRO A 1 300 ? 0.925 10.355 36.366 1.00 33.25 300 PRO A O 1
ATOM 2333 N N . GLN A 1 301 ? -0.383 9.687 38.067 1.00 29.81 301 GLN A N 1
ATOM 2334 C CA . GLN A 1 301 ? 0.537 8.682 38.606 1.00 29.81 301 GLN A CA 1
ATOM 2335 C C . GLN A 1 301 ? 0.428 7.362 37.826 1.00 29.81 301 GLN A C 1
ATOM 2337 O O . GLN A 1 301 ? -0.657 6.845 37.582 1.00 29.81 301 GLN A O 1
ATOM 2342 N N . LEU A 1 302 ? 1.584 6.797 37.473 1.00 31.06 302 LEU A N 1
ATOM 2343 C CA . LEU A 1 302 ? 1.743 5.578 36.676 1.00 31.06 302 LEU A CA 1
ATOM 2344 C C . LEU A 1 302 ? 1.585 4.300 37.546 1.00 31.06 302 LEU A C 1
ATOM 2346 O O . LEU A 1 302 ? 2.357 4.142 38.497 1.00 31.06 302 LEU A O 1
ATOM 2350 N N . PRO A 1 303 ? 0.686 3.341 37.238 1.00 33.12 303 PRO A N 1
ATOM 2351 C CA . PRO A 1 303 ? 0.609 2.072 37.978 1.00 33.12 303 PRO A CA 1
ATOM 2352 C C . PRO A 1 303 ? 1.687 1.045 37.560 1.00 33.12 303 PRO A C 1
ATOM 2354 O O . PRO A 1 303 ? 2.062 0.945 36.389 1.00 33.12 303 PRO A O 1
ATOM 2357 N N . LYS A 1 304 ? 2.183 0.253 38.528 1.00 34.22 304 LYS A N 1
ATOM 2358 C CA . LYS A 1 304 ? 3.242 -0.772 38.369 1.00 34.22 304 LYS A CA 1
ATOM 2359 C C . LYS A 1 304 ? 2.724 -2.137 37.864 1.00 34.22 304 LYS A C 1
ATOM 2361 O O . LYS A 1 304 ? 1.558 -2.480 38.000 1.00 34.22 304 LYS A O 1
ATOM 2366 N N . LYS A 1 305 ? 3.665 -2.907 37.296 1.00 45.28 305 LYS A N 1
ATOM 2367 C CA . LYS A 1 305 ? 3.530 -3.960 36.266 1.00 45.28 305 LYS A CA 1
ATOM 2368 C C . LYS A 1 305 ? 2.929 -5.333 36.633 1.00 45.28 305 LYS A C 1
ATOM 2370 O O . LYS A 1 305 ? 2.750 -6.108 35.707 1.00 45.28 305 LYS A O 1
ATOM 2375 N N . THR A 1 306 ? 2.660 -5.701 37.887 1.00 37.72 306 THR A N 1
ATOM 2376 C CA . THR A 1 306 ? 2.647 -7.152 38.220 1.00 37.72 306 THR A CA 1
ATOM 2377 C C . THR A 1 306 ? 1.376 -7.745 38.838 1.00 37.72 306 THR A C 1
ATOM 2379 O O . THR A 1 306 ? 1.314 -8.961 38.978 1.00 37.72 306 THR A O 1
ATOM 2382 N N . GLU A 1 307 ? 0.331 -6.965 39.136 1.00 36.19 307 GLU A N 1
ATOM 2383 C CA . GLU A 1 307 ? -0.924 -7.507 39.714 1.00 36.19 307 GLU A CA 1
ATOM 2384 C C . GLU A 1 307 ? -2.128 -7.536 38.747 1.00 36.19 307 GLU A C 1
ATOM 2386 O O . GLU A 1 307 ? -3.150 -8.158 39.044 1.00 36.19 307 GLU A O 1
ATOM 2391 N N . MET A 1 308 ? -2.030 -6.916 37.563 1.00 39.88 308 MET A N 1
ATOM 2392 C CA . MET A 1 308 ? -3.181 -6.715 36.667 1.00 39.88 308 MET A CA 1
ATOM 2393 C C . MET A 1 308 ? -3.489 -7.883 35.712 1.00 39.88 308 MET A C 1
ATOM 2395 O O . MET A 1 308 ? -4.654 -8.068 35.365 1.00 39.88 308 MET A O 1
ATOM 2399 N N . GLU A 1 309 ? -2.533 -8.718 35.296 1.00 40.38 309 GLU A N 1
ATOM 2400 C CA . GLU A 1 309 ? -2.753 -9.672 34.183 1.00 40.38 309 GLU A CA 1
ATOM 2401 C C . GLU A 1 309 ? -3.885 -10.696 34.416 1.00 40.38 309 GLU A C 1
ATOM 2403 O O . GLU A 1 309 ? -4.592 -11.071 33.477 1.00 40.38 309 GLU A O 1
ATOM 2408 N N . LYS A 1 310 ? -4.115 -11.126 35.666 1.00 39.44 310 LYS A N 1
ATOM 2409 C CA . LYS A 1 310 ? -5.219 -12.048 36.012 1.00 39.44 310 LYS A CA 1
ATOM 2410 C C . LYS A 1 310 ? -6.531 -11.335 36.355 1.00 39.44 310 LYS A C 1
ATOM 2412 O O . LYS A 1 310 ? -7.595 -11.935 36.206 1.00 39.44 310 LYS A O 1
ATOM 2417 N N . LYS A 1 311 ? -6.466 -10.072 36.786 1.00 42.41 311 LYS A N 1
ATOM 2418 C CA . LYS A 1 311 ? -7.631 -9.259 37.168 1.00 42.41 311 LYS A CA 1
ATOM 2419 C C . LYS A 1 311 ? -8.305 -8.631 35.942 1.00 42.41 311 LYS A C 1
ATOM 2421 O O . LYS A 1 311 ? -9.514 -8.747 35.780 1.00 42.41 311 LYS A O 1
ATOM 2426 N N . THR A 1 312 ? -7.504 -8.143 34.993 1.00 47.62 312 THR A N 1
ATOM 2427 C CA . THR A 1 312 ? -7.966 -7.451 33.776 1.00 47.62 312 THR A CA 1
ATOM 2428 C C . THR A 1 312 ? -8.768 -8.360 32.838 1.00 47.62 312 THR A C 1
ATOM 2430 O O . THR A 1 312 ? -9.744 -7.918 32.243 1.00 47.62 312 THR A O 1
ATOM 2433 N N . ARG A 1 313 ? -8.422 -9.656 32.724 1.00 46.62 313 ARG A N 1
ATOM 2434 C CA . ARG A 1 313 ? -9.205 -10.609 31.907 1.00 46.62 313 ARG A CA 1
ATOM 2435 C C . ARG A 1 313 ? -10.596 -10.880 32.487 1.00 46.62 313 ARG A C 1
ATOM 2437 O O . ARG A 1 313 ? -11.546 -10.965 31.723 1.00 46.62 313 ARG A O 1
ATOM 2444 N N . ARG A 1 314 ? -10.718 -10.966 33.817 1.00 42.69 314 ARG A N 1
ATOM 2445 C CA . ARG A 1 314 ? -12.005 -11.170 34.506 1.00 42.69 314 ARG A CA 1
ATOM 2446 C C . ARG A 1 314 ? -12.849 -9.893 34.554 1.00 42.69 314 ARG A C 1
ATOM 2448 O O . ARG A 1 314 ? -14.065 -9.971 34.468 1.00 42.69 314 ARG A O 1
ATOM 2455 N N . GLU A 1 315 ? -12.223 -8.721 34.647 1.00 44.50 315 GLU A N 1
ATOM 2456 C CA . GLU A 1 315 ? -12.920 -7.424 34.639 1.00 44.50 315 GLU A CA 1
ATOM 2457 C C . GLU A 1 315 ? -13.459 -7.062 33.238 1.00 44.50 315 GLU A C 1
ATOM 2459 O O . GLU A 1 315 ? -14.595 -6.602 33.125 1.00 44.50 315 GLU A O 1
ATOM 2464 N N . LEU A 1 316 ? -12.720 -7.382 32.164 1.00 49.81 316 LEU A N 1
ATOM 2465 C CA . LEU A 1 316 ? -13.188 -7.244 30.772 1.00 49.81 316 LEU A CA 1
ATOM 2466 C C . LEU A 1 316 ? -14.386 -8.155 30.438 1.00 49.81 316 LEU A C 1
ATOM 2468 O O . LEU A 1 316 ? -15.178 -7.815 29.562 1.00 49.81 316 LEU A O 1
ATOM 2472 N N . GLU A 1 317 ? -14.534 -9.302 31.112 1.00 47.91 317 GLU A N 1
ATOM 2473 C CA . GLU A 1 317 ? -15.658 -10.234 30.917 1.00 47.91 317 GLU A CA 1
ATOM 2474 C C . GLU A 1 317 ? -16.986 -9.712 31.503 1.00 47.91 317 GLU A C 1
ATOM 2476 O O . GLU A 1 317 ? -18.055 -10.084 31.006 1.00 47.91 317 GLU A O 1
ATOM 2481 N N . ILE A 1 318 ? -16.928 -8.832 32.514 1.00 51.66 318 ILE A N 1
ATOM 2482 C CA . ILE A 1 318 ? -18.100 -8.346 33.263 1.00 51.66 318 ILE A CA 1
ATOM 2483 C C . ILE A 1 318 ? -18.639 -7.030 32.673 1.00 51.66 318 ILE A C 1
ATOM 2485 O O . ILE A 1 318 ? -19.845 -6.928 32.463 1.00 51.66 318 ILE A O 1
ATOM 2489 N N . SER A 1 319 ? -17.771 -6.061 32.350 1.00 48.97 319 SER A N 1
ATOM 2490 C CA . SER A 1 319 ? -18.111 -4.864 31.555 1.00 48.97 319 SER A CA 1
ATOM 2491 C C . SER A 1 319 ? -16.812 -4.204 31.073 1.00 48.97 319 SER A C 1
ATOM 2493 O O . SER A 1 319 ? -15.992 -3.842 31.922 1.00 48.97 319 SER A O 1
ATOM 2495 N N . PRO A 1 320 ? -16.586 -4.005 29.761 1.00 53.03 320 PRO A N 1
ATOM 2496 C CA . PRO A 1 320 ? -15.393 -3.317 29.270 1.00 53.03 320 PRO A CA 1
ATOM 2497 C C . PRO A 1 320 ? -15.242 -1.914 29.877 1.00 53.03 320 PRO A C 1
ATOM 2499 O O . PRO A 1 320 ? -14.117 -1.511 30.140 1.00 53.03 320 PRO A O 1
ATOM 2502 N N . LEU A 1 321 ? -16.339 -1.216 30.197 1.00 53.50 321 LEU A N 1
ATOM 2503 C CA . LEU A 1 321 ? -16.324 0.113 30.823 1.00 53.50 321 LEU A CA 1
ATOM 2504 C C . LEU A 1 321 ? -15.897 0.172 32.300 1.00 53.50 321 LEU A C 1
ATOM 2506 O O . LEU A 1 321 ? -15.550 1.251 32.769 1.00 53.50 321 LEU A O 1
ATOM 2510 N N . ASN A 1 322 ? -15.916 -0.937 33.050 1.00 47.19 322 ASN A N 1
ATOM 2511 C CA . ASN A 1 322 ? -15.578 -0.920 34.487 1.00 47.19 322 ASN A CA 1
ATOM 2512 C C . ASN A 1 322 ? -14.074 -0.758 34.753 1.00 47.19 322 ASN A C 1
ATOM 2514 O O . ASN A 1 322 ? -13.640 -0.652 35.899 1.00 47.19 322 ASN A O 1
ATOM 2518 N N . SER A 1 323 ? -13.270 -0.732 33.694 1.00 52.31 323 SER A N 1
ATOM 2519 C CA . SER A 1 323 ? -11.897 -0.272 33.775 1.00 52.31 323 SER A CA 1
ATOM 2520 C C . SER A 1 323 ? -11.911 1.265 33.878 1.00 52.31 323 SER A C 1
ATOM 2522 O O . SER A 1 323 ? -12.419 1.899 32.950 1.00 52.31 323 SER A O 1
ATOM 2524 N N . PRO A 1 324 ? -11.335 1.886 34.931 1.00 49.03 324 PRO A N 1
ATOM 2525 C CA . PRO A 1 324 ? -11.361 3.345 35.165 1.00 49.03 324 PRO A CA 1
ATOM 2526 C C . PRO A 1 324 ? -10.717 4.186 34.043 1.00 49.03 324 PRO A C 1
ATOM 2528 O O . PRO A 1 324 ? -10.697 5.409 34.093 1.00 49.03 324 PRO A O 1
ATOM 2531 N N . PHE A 1 325 ? -10.195 3.524 33.015 1.00 50.09 325 PHE A N 1
ATOM 2532 C CA . PHE A 1 325 ? -9.484 4.099 31.888 1.00 50.09 325 PHE A CA 1
ATOM 2533 C C . PHE A 1 325 ? -10.383 4.331 30.666 1.00 50.09 325 PHE A C 1
ATOM 2535 O O . PHE A 1 325 ? -10.128 5.254 29.896 1.00 50.09 325 PHE A O 1
ATOM 2542 N N . PHE A 1 326 ? -11.466 3.557 30.489 1.00 52.78 326 PHE A N 1
ATOM 2543 C CA . PHE A 1 326 ? -12.429 3.857 29.423 1.00 52.78 326 PHE A CA 1
ATOM 2544 C C . PHE A 1 326 ? -13.166 5.165 29.706 1.00 52.78 326 PHE A C 1
ATOM 2546 O O . PHE A 1 326 ? -13.428 5.903 28.767 1.00 52.78 326 PHE A O 1
ATOM 2553 N N . SER A 1 327 ? -13.418 5.514 30.970 1.00 51.53 327 SER A N 1
ATOM 2554 C CA . SER A 1 327 ? -13.974 6.824 31.327 1.00 51.53 327 SER A CA 1
ATOM 2555 C C . SER A 1 327 ? -13.082 7.993 30.901 1.00 51.53 327 SER A C 1
ATOM 2557 O O . SER A 1 327 ? -13.617 8.988 30.432 1.00 51.53 327 SER A O 1
ATOM 2559 N N . GLU A 1 328 ? -11.752 7.879 30.984 1.00 50.00 328 GLU A N 1
ATOM 2560 C CA . GLU A 1 328 ? -10.820 8.952 30.584 1.00 50.00 328 GLU A CA 1
ATOM 2561 C C . GLU A 1 328 ? -10.677 9.052 29.056 1.00 50.00 328 GLU A C 1
ATOM 2563 O O . GLU A 1 328 ? -10.820 10.129 28.482 1.00 50.00 328 GLU A O 1
ATOM 2568 N N . SER A 1 329 ? -10.503 7.922 28.357 1.00 51.53 329 SER A N 1
ATOM 2569 C CA . SER A 1 329 ? -10.452 7.915 26.883 1.00 51.53 329 SER A CA 1
ATOM 2570 C C . SER A 1 329 ? -11.778 8.331 26.241 1.00 51.53 329 SER A C 1
ATOM 2572 O O . SER A 1 329 ? -11.798 8.826 25.116 1.00 51.53 329 SER A O 1
ATOM 2574 N N . LEU A 1 330 ? -12.897 8.111 26.936 1.00 54.62 330 LEU A N 1
ATOM 2575 C CA . LEU A 1 330 ? -14.212 8.551 26.498 1.00 54.62 330 LEU A CA 1
ATOM 2576 C C . LEU A 1 330 ? -14.534 9.990 26.964 1.00 54.62 330 LEU A C 1
ATOM 2578 O O . LEU A 1 330 ? -15.326 10.651 26.306 1.00 54.62 330 LEU A O 1
ATOM 2582 N N . GLN A 1 331 ? -13.888 10.546 27.998 1.00 52.91 331 GLN A N 1
ATOM 2583 C CA . GLN A 1 331 ? -13.914 11.999 28.266 1.00 52.91 331 GLN A CA 1
ATOM 2584 C C . GLN A 1 331 ? -13.286 12.795 27.105 1.00 52.91 331 GLN A C 1
ATOM 2586 O O . GLN A 1 331 ? -13.744 13.888 26.783 1.00 52.91 331 GLN A O 1
ATOM 2591 N N . LEU A 1 332 ? -12.318 12.216 26.379 1.00 50.03 332 LEU A N 1
ATOM 2592 C CA . LEU A 1 332 ? -11.780 12.811 25.143 1.00 50.03 332 LEU A CA 1
ATOM 2593 C C . LEU A 1 332 ? -12.826 12.942 24.021 1.00 50.03 332 LEU A C 1
ATOM 2595 O O . LEU A 1 332 ? -12.684 13.812 23.163 1.00 50.03 332 LEU A O 1
ATOM 2599 N N . LEU A 1 333 ? -13.884 12.117 24.013 1.00 52.28 333 LEU A N 1
ATOM 2600 C CA . LEU A 1 333 ? -14.984 12.259 23.049 1.00 52.28 333 LEU A CA 1
ATOM 2601 C C . LEU A 1 333 ? -15.791 13.542 23.257 1.00 52.28 333 LEU A C 1
ATOM 2603 O O . LEU A 1 333 ? -16.404 14.017 22.300 1.00 52.28 333 LEU A O 1
ATOM 2607 N N . GLU A 1 334 ? -15.830 14.067 24.484 1.00 51.44 334 GLU A N 1
ATOM 2608 C CA . GLU A 1 334 ? -16.530 15.317 24.791 1.00 51.44 334 GLU A CA 1
ATOM 2609 C C . GLU A 1 334 ? -15.730 16.533 24.316 1.00 51.44 334 GLU A C 1
ATOM 2611 O O . GLU A 1 334 ? -16.326 17.489 23.825 1.00 51.44 334 GLU A O 1
ATOM 2616 N N . ASN A 1 335 ? -14.395 16.460 24.374 1.00 49.69 335 ASN A N 1
ATOM 2617 C CA . ASN A 1 335 ? -13.514 17.593 24.078 1.00 49.69 335 ASN A CA 1
ATOM 2618 C C . ASN A 1 335 ? -12.999 17.620 22.621 1.00 49.69 335 ASN A C 1
ATOM 2620 O O . ASN A 1 335 ? -12.759 18.696 22.082 1.00 49.69 335 ASN A O 1
ATOM 2624 N N . ALA A 1 336 ? -12.858 16.470 21.942 1.00 57.72 336 ALA A N 1
ATOM 2625 C CA . ALA A 1 336 ? -12.317 16.406 20.576 1.00 57.72 336 ALA A CA 1
ATOM 2626 C C . ALA A 1 336 ? -12.920 15.252 19.731 1.00 57.72 336 ALA A C 1
ATOM 2628 O O . ALA A 1 336 ? -12.304 14.193 19.563 1.00 57.72 336 ALA A O 1
ATOM 2629 N N . PRO A 1 337 ? -14.112 15.427 19.124 1.00 59.06 337 PRO A N 1
ATOM 2630 C CA . PRO A 1 337 ? -14.813 14.344 18.419 1.00 59.06 337 PRO A CA 1
ATOM 2631 C C . PRO A 1 337 ? -14.066 13.806 17.180 1.00 59.06 337 PRO A C 1
ATOM 2633 O O . PRO A 1 337 ? -14.212 12.632 16.831 1.00 59.06 337 PRO A O 1
ATOM 2636 N N . GLU A 1 338 ? -13.231 14.621 16.527 1.00 62.06 338 GLU A N 1
ATOM 2637 C CA . GLU A 1 338 ? -12.503 14.237 15.304 1.00 62.06 338 GLU A CA 1
ATOM 2638 C C . GLU A 1 338 ? -11.291 13.331 15.560 1.00 62.06 338 GLU A C 1
ATOM 2640 O O . GLU A 1 338 ? -10.950 12.478 14.735 1.00 62.06 338 GLU A O 1
ATOM 2645 N N . THR A 1 339 ? -10.651 13.456 16.724 1.00 67.25 339 THR A N 1
ATOM 2646 C CA . THR A 1 339 ? -9.551 12.574 17.144 1.00 67.25 339 THR A CA 1
ATOM 2647 C C . THR A 1 339 ? -10.063 11.284 17.783 1.00 67.25 339 THR A C 1
ATOM 2649 O O . THR A 1 339 ? -9.352 10.275 17.782 1.00 67.25 339 THR A O 1
ATOM 2652 N N . ALA A 1 340 ? -11.313 11.284 18.251 1.00 71.31 340 ALA A N 1
ATOM 2653 C CA . ALA A 1 340 ? -11.916 10.154 18.936 1.00 71.31 340 ALA A CA 1
ATOM 2654 C C . ALA A 1 340 ? -12.318 8.998 18.001 1.00 71.31 340 ALA A C 1
ATOM 2656 O O . ALA A 1 340 ? -12.186 7.834 18.381 1.00 71.31 340 ALA A O 1
ATOM 2657 N N . VAL A 1 341 ? -12.741 9.274 16.759 1.00 78.50 341 VAL A N 1
ATOM 2658 C CA . VAL A 1 341 ? -13.094 8.228 15.772 1.00 78.50 341 VAL A CA 1
ATOM 2659 C C . VAL A 1 341 ? -11.921 7.257 15.513 1.00 78.50 341 VAL A C 1
ATOM 2661 O O . VAL A 1 341 ? -12.114 6.044 15.652 1.00 78.50 341 VAL A O 1
ATOM 2664 N N . PRO A 1 342 ? -10.696 7.733 15.195 1.00 79.25 342 PRO A N 1
ATOM 2665 C CA . PRO A 1 342 ? -9.512 6.879 15.101 1.00 79.25 342 PRO A CA 1
ATOM 2666 C C . PRO A 1 342 ? -9.200 6.085 16.363 1.00 79.25 342 PRO A C 1
ATOM 2668 O O . PRO A 1 342 ? -8.893 4.895 16.270 1.00 79.25 342 PRO A O 1
ATOM 2671 N N . LEU A 1 343 ? -9.313 6.715 17.533 1.00 77.31 343 LEU A N 1
ATOM 2672 C CA . LEU A 1 343 ? -9.035 6.066 18.810 1.00 77.31 343 LEU A CA 1
ATOM 2673 C C . LEU A 1 343 ? -10.011 4.904 19.056 1.00 77.31 343 LEU A C 1
ATOM 2675 O O . LEU A 1 343 ? -9.580 3.775 19.286 1.00 77.31 343 LEU A O 1
ATOM 2679 N N . ILE A 1 344 ? -11.316 5.134 18.894 1.00 80.75 344 ILE A N 1
ATOM 2680 C CA . ILE A 1 344 ? -12.356 4.108 19.059 1.00 80.75 344 ILE A CA 1
ATOM 2681 C C . ILE A 1 344 ? -12.145 2.946 18.088 1.00 80.75 344 ILE A C 1
ATOM 2683 O O . ILE A 1 344 ? -12.191 1.784 18.495 1.00 80.75 344 ILE A O 1
ATOM 2687 N N . ALA A 1 345 ? -11.881 3.237 16.811 1.00 83.31 345 ALA A N 1
ATOM 2688 C CA . ALA A 1 345 ? -11.631 2.200 15.813 1.00 83.31 345 ALA A CA 1
ATOM 2689 C C . ALA A 1 345 ? -10.422 1.322 16.193 1.00 83.31 345 ALA A C 1
ATOM 2691 O O . ALA A 1 345 ? -10.465 0.099 16.039 1.00 83.31 345 ALA A O 1
ATOM 2692 N N . THR A 1 346 ? -9.363 1.925 16.746 1.00 82.50 346 THR A N 1
ATOM 2693 C CA . THR A 1 346 ? -8.172 1.186 17.200 1.00 82.50 346 THR A CA 1
ATOM 2694 C C . THR A 1 346 ? -8.435 0.360 18.457 1.00 82.50 346 THR A C 1
ATOM 2696 O O . THR A 1 346 ? -8.030 -0.800 18.507 1.00 82.50 346 THR A O 1
ATOM 2699 N N . ILE A 1 347 ? -9.193 0.896 19.418 1.00 82.56 347 ILE A N 1
ATOM 2700 C CA . ILE A 1 347 ? -9.648 0.182 20.620 1.00 82.56 347 ILE A CA 1
ATOM 2701 C C . ILE A 1 347 ? -10.463 -1.057 20.229 1.00 82.56 347 ILE A C 1
ATOM 2703 O O . ILE A 1 347 ? -10.192 -2.154 20.716 1.00 82.56 347 ILE A O 1
ATOM 2707 N N . ILE A 1 348 ? -11.411 -0.919 19.295 1.00 84.88 348 ILE A N 1
ATOM 2708 C CA . ILE A 1 348 ? -12.219 -2.039 18.786 1.00 84.88 348 ILE A CA 1
ATOM 2709 C C . ILE A 1 348 ? -11.330 -3.142 18.215 1.00 84.88 348 ILE A C 1
ATOM 2711 O O . ILE A 1 348 ? -11.503 -4.313 18.572 1.00 84.88 348 ILE A O 1
ATOM 2715 N N . GLY A 1 349 ? -10.358 -2.767 17.377 1.00 81.56 349 GLY A N 1
ATOM 2716 C CA . GLY A 1 349 ? -9.384 -3.701 16.810 1.00 81.56 349 GLY A CA 1
ATOM 2717 C C . GLY A 1 349 ? -8.474 -4.350 17.858 1.00 81.56 349 GLY A C 1
ATOM 2718 O O . GLY A 1 349 ? -7.954 -5.436 17.625 1.00 81.56 349 GLY A O 1
ATOM 2719 N N . LYS A 1 350 ? -8.297 -3.713 19.021 1.00 81.56 350 LYS A N 1
ATOM 2720 C CA . LYS A 1 350 ? -7.433 -4.180 20.114 1.00 81.56 350 LYS A CA 1
ATOM 2721 C C . LYS A 1 350 ? -8.121 -5.064 21.145 1.00 81.56 350 LYS A C 1
ATOM 2723 O O . LYS A 1 350 ? -7.440 -5.827 21.829 1.00 81.56 350 LYS A O 1
ATOM 2728 N N . LEU A 1 351 ? -9.443 -4.975 21.267 1.00 82.31 351 LEU A N 1
ATOM 2729 C CA . LEU A 1 351 ? -10.208 -5.837 22.165 1.00 82.31 351 LEU A CA 1
ATOM 2730 C C . LEU A 1 351 ? -10.023 -7.326 21.782 1.00 82.31 351 LEU A C 1
ATOM 2732 O O . LEU A 1 351 ? -9.801 -7.629 20.612 1.00 82.31 351 LEU A O 1
ATOM 2736 N N . PRO A 1 352 ? -10.168 -8.279 22.712 1.00 79.56 352 PRO A N 1
ATOM 2737 C CA . PRO A 1 352 ? -9.880 -9.687 22.426 1.00 79.56 352 PRO A CA 1
ATOM 2738 C C . PRO A 1 352 ? -10.997 -10.438 21.685 1.00 79.56 352 PRO A C 1
ATOM 2740 O O . PRO A 1 352 ? -10.724 -11.503 21.147 1.00 79.56 352 PRO A O 1
ATOM 2743 N N . SER A 1 353 ? -12.233 -9.919 21.654 1.00 83.44 353 SER A N 1
ATOM 2744 C CA . SER A 1 353 ? -13.334 -10.521 20.882 1.00 83.44 353 SER A CA 1
ATOM 2745 C C . SER A 1 353 ? -14.261 -9.490 20.231 1.00 83.44 353 SER A C 1
ATOM 2747 O O . SER A 1 353 ? -14.329 -8.328 20.665 1.00 83.44 353 SER A O 1
ATOM 2749 N N . ALA A 1 354 ? -14.991 -9.904 19.196 1.00 84.81 354 ALA A N 1
ATOM 2750 C CA . ALA A 1 354 ? -16.011 -9.117 18.510 1.00 84.81 354 ALA A CA 1
ATOM 2751 C C . ALA A 1 354 ? -17.227 -8.866 19.416 1.00 84.81 354 ALA A C 1
ATOM 2753 O O . ALA A 1 354 ? -17.727 -7.743 19.471 1.00 84.81 354 ALA A O 1
ATOM 2754 N N . LYS A 1 355 ? -17.622 -9.849 20.238 1.00 83.94 355 LYS A N 1
ATOM 2755 C CA . LYS A 1 355 ? -18.636 -9.674 21.298 1.00 83.94 355 LYS A CA 1
ATOM 2756 C C . LYS A 1 355 ? -18.279 -8.567 22.283 1.00 83.94 355 LYS A C 1
ATOM 2758 O O . LYS A 1 355 ? -19.136 -7.752 22.612 1.00 83.94 355 LYS A O 1
ATOM 2763 N N . LEU A 1 356 ? -17.029 -8.520 22.748 1.00 82.19 356 LEU A N 1
ATOM 2764 C CA . LEU A 1 356 ? -16.576 -7.469 23.664 1.00 82.19 356 LEU A CA 1
ATOM 2765 C C . LEU A 1 356 ? -16.529 -6.102 22.984 1.00 82.19 356 LEU A C 1
ATOM 2767 O O . LEU A 1 356 ? -16.880 -5.108 23.610 1.00 82.19 356 LEU A O 1
ATOM 2771 N N . ALA A 1 357 ? -16.169 -6.047 21.700 1.00 84.38 357 ALA A N 1
ATOM 2772 C CA . ALA A 1 357 ? -16.232 -4.810 20.925 1.00 84.38 357 ALA A CA 1
ATOM 2773 C C . ALA A 1 357 ? -17.672 -4.308 20.724 1.00 84.38 357 ALA A C 1
ATOM 2775 O O . ALA A 1 357 ? -17.927 -3.112 20.856 1.00 84.38 357 ALA A O 1
ATOM 2776 N N . ALA A 1 358 ? -18.622 -5.210 20.462 1.00 83.75 358 ALA A N 1
ATOM 2777 C CA . ALA A 1 358 ? -20.037 -4.866 20.355 1.00 83.75 358 ALA A CA 1
ATOM 2778 C C . ALA A 1 358 ? -20.611 -4.395 21.701 1.00 83.75 358 ALA A C 1
ATOM 2780 O O . ALA A 1 358 ? -21.300 -3.374 21.744 1.00 83.75 358 ALA A O 1
ATOM 2781 N N . LYS A 1 359 ? -20.272 -5.086 22.803 1.00 82.31 359 LYS A N 1
ATOM 2782 C CA . LYS A 1 359 ? -20.622 -4.652 24.164 1.00 82.31 359 LYS A CA 1
ATOM 2783 C C . LYS A 1 359 ? -20.076 -3.258 24.442 1.00 82.31 359 LYS A C 1
ATOM 2785 O O . LYS A 1 359 ? -20.873 -2.378 24.734 1.00 82.31 359 LYS A O 1
ATOM 2790 N N . PHE A 1 360 ? -18.777 -3.037 24.224 1.00 82.12 360 PHE A N 1
ATOM 2791 C CA . PHE A 1 360 ? -18.122 -1.735 24.385 1.00 82.12 360 PHE A CA 1
ATOM 2792 C C . PHE A 1 360 ? -18.852 -0.612 23.638 1.00 82.12 360 PHE A C 1
ATOM 2794 O O . PHE A 1 360 ? -19.135 0.425 24.228 1.00 82.12 360 PHE A O 1
ATOM 2801 N N . LEU A 1 361 ? -19.225 -0.827 22.372 1.00 81.75 361 LEU A N 1
ATOM 2802 C CA . LEU A 1 361 ? -19.974 0.169 21.603 1.00 81.75 361 LEU A CA 1
ATOM 2803 C C . LEU A 1 361 ? -21.377 0.431 22.162 1.00 81.75 361 LEU A C 1
ATOM 2805 O O . LEU A 1 361 ? -21.793 1.585 22.225 1.00 81.75 361 LEU A O 1
ATOM 2809 N N . SER A 1 362 ? -22.105 -0.611 22.571 1.00 81.62 362 SER A N 1
ATOM 2810 C CA . SER A 1 362 ? -23.451 -0.458 23.146 1.00 81.62 362 SER A CA 1
ATOM 2811 C C . SER A 1 362 ? -23.432 0.281 24.487 1.00 81.62 362 SER A C 1
ATOM 2813 O O . SER A 1 362 ? -24.252 1.163 24.737 1.00 81.62 362 SER A O 1
ATOM 2815 N N . GLU A 1 363 ? -22.439 -0.036 25.308 1.00 78.69 363 GLU A N 1
ATOM 2816 C CA . GLU A 1 363 ? -22.170 0.549 26.611 1.00 78.69 363 GLU A CA 1
ATOM 2817 C C . GLU A 1 363 ? -21.744 2.022 26.475 1.00 78.69 363 GLU A C 1
ATOM 2819 O O . GLU A 1 363 ? -22.373 2.902 27.068 1.00 78.69 363 GLU A O 1
ATOM 2824 N N . ALA A 1 364 ? -20.781 2.324 25.599 1.00 75.38 364 ALA A N 1
ATOM 2825 C CA . ALA A 1 364 ? -20.366 3.695 25.300 1.00 75.38 364 ALA A CA 1
ATOM 2826 C C . ALA A 1 364 ? -21.519 4.530 24.713 1.00 75.38 364 ALA A C 1
ATOM 2828 O O . ALA A 1 364 ? -21.739 5.667 25.124 1.00 75.38 364 ALA A O 1
ATOM 2829 N N . ALA A 1 365 ? -22.322 3.966 23.805 1.00 77.50 365 ALA A N 1
ATOM 2830 C CA . ALA A 1 365 ? -23.492 4.658 23.264 1.00 77.50 365 ALA A CA 1
ATOM 2831 C C . ALA A 1 365 ? -24.557 4.959 24.334 1.00 77.50 365 ALA A C 1
ATOM 2833 O O . ALA A 1 365 ? -25.270 5.957 24.218 1.00 77.50 365 ALA A O 1
ATOM 2834 N N . SER A 1 366 ? -24.668 4.114 25.366 1.00 76.75 366 SER A N 1
ATOM 2835 C CA . SER A 1 366 ? -25.580 4.339 26.491 1.00 76.75 366 SER A CA 1
ATOM 2836 C C . SER A 1 366 ? -25.091 5.446 27.428 1.00 76.75 366 SER A C 1
ATOM 2838 O O . SER A 1 366 ? -25.896 6.283 27.831 1.00 76.75 366 SER A O 1
ATOM 2840 N N . MET A 1 367 ? -23.782 5.500 27.702 1.00 72.06 367 MET A N 1
ATOM 2841 C CA . MET A 1 367 ? -23.166 6.530 28.543 1.00 72.06 367 MET A CA 1
ATOM 2842 C C . MET A 1 367 ? -23.240 7.920 27.915 1.00 72.06 367 MET A C 1
ATOM 2844 O O . MET A 1 367 ? -23.608 8.879 28.581 1.00 72.06 367 MET A O 1
ATOM 2848 N N . TYR A 1 368 ? -22.929 8.027 26.623 1.00 70.31 368 TYR A N 1
ATOM 2849 C CA . TYR A 1 368 ? -22.865 9.309 25.916 1.00 70.31 368 TYR A CA 1
ATOM 2850 C C . TYR A 1 368 ? -24.191 9.699 25.264 1.00 70.31 368 TYR A C 1
ATOM 2852 O O . TYR A 1 368 ? -24.236 10.538 24.368 1.00 70.31 368 TYR A O 1
ATOM 2860 N N . ARG A 1 369 ? -25.302 9.083 25.672 1.00 71.75 369 ARG A N 1
ATOM 2861 C CA . ARG A 1 369 ? -26.603 9.301 25.042 1.00 71.75 369 ARG A CA 1
ATOM 2862 C C . ARG A 1 369 ? -26.996 10.782 25.107 1.00 71.75 369 ARG A C 1
ATOM 2864 O O . ARG A 1 369 ? -27.223 11.322 26.179 1.00 71.75 369 ARG A O 1
ATOM 2871 N N . GLY A 1 370 ? -27.130 11.412 23.938 1.00 64.00 370 GLY A N 1
ATOM 2872 C CA . GLY A 1 370 ? -27.516 12.823 23.816 1.00 64.00 370 GLY A CA 1
ATOM 2873 C C . GLY A 1 370 ? -26.354 13.807 23.654 1.00 64.00 370 GLY A C 1
ATOM 2874 O O . GLY A 1 370 ? -26.615 14.994 23.485 1.00 64.00 370 GLY A O 1
ATOM 2875 N N . THR A 1 371 ? -25.098 13.347 23.638 1.00 68.62 371 THR A N 1
ATOM 2876 C CA . THR A 1 371 ? -23.933 14.202 23.353 1.00 68.62 371 THR A CA 1
ATOM 2877 C C . THR A 1 371 ? -23.470 14.082 21.896 1.00 68.62 371 THR A C 1
ATOM 2879 O O . THR A 1 371 ? -23.812 13.135 21.173 1.00 68.62 371 THR A O 1
ATOM 2882 N N . ILE A 1 372 ? -22.648 15.043 21.457 1.00 64.56 372 ILE A N 1
ATOM 2883 C CA . ILE A 1 372 ? -22.041 15.084 20.113 1.00 64.56 372 ILE A CA 1
ATOM 2884 C C . ILE A 1 372 ? -21.206 13.814 19.850 1.00 64.56 372 ILE A C 1
ATOM 2886 O O . ILE A 1 372 ? -21.181 13.315 18.724 1.00 64.56 372 ILE A O 1
ATOM 2890 N N . ALA A 1 373 ? -20.635 13.206 20.895 1.00 65.56 373 ALA A N 1
ATOM 2891 C CA . ALA A 1 373 ? -19.879 11.953 20.847 1.00 65.56 373 ALA A CA 1
ATOM 2892 C C . ALA A 1 373 ? -20.646 10.766 20.229 1.00 65.56 373 ALA A C 1
ATOM 2894 O O . ALA A 1 373 ? -20.044 9.869 19.632 1.00 65.56 373 ALA A O 1
ATOM 2895 N N . THR A 1 374 ? -21.982 10.757 20.305 1.00 68.50 374 THR A N 1
ATOM 2896 C CA . THR A 1 374 ? -22.803 9.702 19.675 1.00 68.50 374 THR A CA 1
ATOM 2897 C C . THR A 1 374 ? -22.672 9.669 18.154 1.00 68.50 374 THR A C 1
ATOM 2899 O O . THR A 1 374 ? -22.822 8.608 17.545 1.00 68.50 374 THR A O 1
ATOM 2902 N N . THR A 1 375 ? -22.360 10.807 17.530 1.00 72.38 375 THR A N 1
ATOM 2903 C CA . THR A 1 375 ? -22.135 10.891 16.082 1.00 72.38 375 THR A CA 1
ATOM 2904 C C . THR A 1 375 ? -20.814 10.233 15.683 1.00 72.38 375 THR A C 1
ATOM 2906 O O . THR A 1 375 ? -20.780 9.494 14.699 1.00 72.38 375 THR A O 1
ATOM 2909 N N . ALA A 1 376 ? -19.765 10.380 16.502 1.00 73.06 376 ALA A N 1
ATOM 2910 C CA . ALA A 1 376 ? -18.478 9.708 16.317 1.00 73.06 376 ALA A CA 1
ATOM 2911 C C . ALA A 1 376 ? -18.606 8.177 16.434 1.00 73.06 376 ALA A C 1
ATOM 2913 O O . ALA A 1 376 ? -18.034 7.442 15.628 1.00 73.06 376 ALA A O 1
ATOM 2914 N N . LEU A 1 377 ? -19.426 7.683 17.370 1.00 74.75 377 LEU A N 1
ATOM 2915 C CA . LEU A 1 377 ? -19.705 6.246 17.524 1.00 74.75 377 LEU A CA 1
ATOM 2916 C C . LEU A 1 377 ? -20.445 5.638 16.319 1.00 74.75 377 LEU A C 1
ATOM 2918 O O . LEU A 1 377 ? -20.288 4.452 16.034 1.00 74.75 377 LEU A O 1
ATOM 2922 N N . ARG A 1 378 ? -21.232 6.442 15.592 1.00 76.06 378 ARG A N 1
ATOM 2923 C CA . ARG A 1 378 ? -21.964 6.024 14.380 1.00 76.06 378 ARG A CA 1
ATOM 2924 C C . ARG A 1 378 ? -21.153 6.183 13.091 1.00 76.06 378 ARG A C 1
ATOM 2926 O O . ARG A 1 378 ? -21.668 5.891 12.013 1.00 76.06 378 ARG A O 1
ATOM 2933 N N . HIS A 1 379 ? -19.907 6.643 13.181 1.00 81.31 379 HIS A N 1
ATOM 2934 C CA . HIS A 1 379 ? -19.065 6.887 12.018 1.00 81.31 379 HIS A CA 1
ATOM 2935 C C . HIS A 1 379 ? -18.756 5.584 11.253 1.00 81.31 379 HIS A C 1
ATOM 2937 O O . HIS A 1 379 ? -18.517 4.530 11.850 1.00 81.31 379 HIS A O 1
ATOM 2943 N N . SER A 1 380 ? -18.699 5.656 9.918 1.00 82.12 380 SER A N 1
ATOM 2944 C CA . SER A 1 380 ? -18.500 4.492 9.032 1.00 82.12 380 SER A CA 1
ATOM 2945 C C . SER A 1 380 ? -17.227 3.700 9.347 1.00 82.12 380 SER A C 1
ATOM 2947 O O . SER A 1 380 ? -17.224 2.475 9.298 1.00 82.12 380 SER A O 1
ATOM 2949 N N . LEU A 1 381 ? -16.150 4.389 9.728 1.00 81.62 381 LEU A N 1
ATOM 2950 C CA . LEU A 1 381 ? -14.870 3.777 10.108 1.00 81.62 381 LEU A CA 1
ATOM 2951 C C . LEU A 1 381 ? -14.962 2.925 11.387 1.00 81.62 381 LEU A C 1
ATOM 2953 O O . LEU A 1 381 ? -14.320 1.879 11.467 1.00 81.62 381 LEU A O 1
ATOM 2957 N N . VAL A 1 382 ? -15.783 3.330 12.362 1.00 83.69 382 VAL A N 1
ATOM 2958 C CA . VAL A 1 382 ? -16.006 2.577 13.610 1.00 83.69 382 VAL A CA 1
ATOM 2959 C C . VAL A 1 382 ? -16.808 1.309 13.316 1.00 83.69 382 VAL A C 1
ATOM 2961 O O . VAL A 1 382 ? -16.414 0.213 13.721 1.00 83.69 382 VAL A O 1
ATOM 2964 N N . ALA A 1 383 ? -17.877 1.443 12.526 1.00 83.38 383 ALA A N 1
ATOM 2965 C CA . ALA A 1 383 ? -18.657 0.307 12.041 1.00 83.38 383 ALA A CA 1
ATOM 2966 C C . ALA A 1 383 ? -17.799 -0.651 11.197 1.00 83.38 383 ALA A C 1
ATOM 2968 O O . ALA A 1 383 ? -17.841 -1.864 11.391 1.00 83.38 383 ALA A O 1
ATOM 2969 N N . GLY A 1 384 ? -16.960 -0.111 10.310 1.00 84.06 384 GLY A N 1
ATOM 2970 C CA . GLY A 1 384 ? -16.027 -0.877 9.489 1.00 84.06 384 GLY A CA 1
ATOM 2971 C C . GLY A 1 384 ? -14.992 -1.644 10.315 1.00 84.06 384 GLY A C 1
ATOM 2972 O O . GLY A 1 384 ? -14.709 -2.800 10.004 1.00 84.06 384 GLY A O 1
ATOM 2973 N N . ALA A 1 385 ? -14.464 -1.053 11.393 1.00 84.44 385 ALA A N 1
ATOM 2974 C CA . ALA A 1 385 ? -13.549 -1.734 12.312 1.00 84.44 385 ALA A CA 1
ATOM 2975 C C . ALA A 1 385 ? -14.234 -2.896 13.053 1.00 84.44 385 ALA A C 1
ATOM 2977 O O . ALA A 1 385 ? -13.667 -3.987 13.143 1.00 84.44 385 ALA A O 1
ATOM 2978 N N . LEU A 1 386 ? -15.471 -2.693 13.522 1.00 86.12 386 LEU A N 1
ATOM 2979 C CA . LEU A 1 386 ? -16.269 -3.747 14.154 1.00 86.12 386 LEU A CA 1
ATOM 2980 C C . LEU A 1 386 ? -16.578 -4.884 13.171 1.00 86.12 386 LEU A C 1
ATOM 2982 O O . LEU A 1 386 ? -16.401 -6.053 13.506 1.00 86.12 386 LEU A O 1
ATOM 2986 N N . LEU A 1 387 ? -17.003 -4.553 11.950 1.00 86.94 387 LEU A N 1
ATOM 2987 C CA . LEU A 1 387 ? -17.332 -5.536 10.917 1.00 86.94 387 LEU A CA 1
ATOM 2988 C C . LEU A 1 387 ? -16.102 -6.312 10.449 1.00 86.94 387 LEU A C 1
ATOM 2990 O O . LEU A 1 387 ? -16.194 -7.523 10.261 1.00 86.94 387 LEU A O 1
ATOM 2994 N N . ARG A 1 388 ? -14.941 -5.654 10.334 1.00 86.81 388 ARG A N 1
ATOM 2995 C CA . ARG A 1 388 ? -13.664 -6.331 10.064 1.00 86.81 388 ARG A CA 1
ATOM 2996 C C . ARG A 1 388 ? -13.378 -7.373 11.139 1.00 86.81 388 ARG A C 1
ATOM 2998 O O . ARG A 1 388 ? -13.125 -8.528 10.814 1.00 86.81 388 ARG A O 1
ATOM 3005 N N . LYS A 1 389 ? -13.529 -7.006 12.408 1.00 85.44 389 LYS A N 1
ATOM 3006 C CA . LYS A 1 389 ? -13.330 -7.933 13.520 1.00 85.44 389 LYS A CA 1
ATOM 3007 C C . LYS A 1 389 ? -14.338 -9.086 13.540 1.00 85.44 389 LYS A C 1
ATOM 3009 O O . LYS A 1 389 ? -13.959 -10.234 13.741 1.00 85.44 389 LYS A O 1
ATOM 3014 N N . CYS A 1 390 ? -15.609 -8.803 13.249 1.00 86.56 390 CYS A N 1
ATOM 3015 C CA . CYS A 1 390 ? -16.629 -9.844 13.096 1.00 86.56 390 CYS A CA 1
ATOM 3016 C C . CYS A 1 390 ? -16.283 -10.808 11.950 1.00 86.56 390 CYS A C 1
ATOM 3018 O O . CYS A 1 390 ? -16.517 -12.007 12.077 1.00 86.56 390 CYS A O 1
ATOM 3020 N N . SER A 1 391 ? -15.713 -10.297 10.851 1.00 88.00 391 SER A N 1
ATOM 3021 C CA . SER A 1 391 ? -15.282 -11.125 9.721 1.00 88.00 391 SER A CA 1
ATOM 3022 C C . SER A 1 391 ? -14.078 -12.007 10.065 1.00 88.00 391 SER A C 1
ATOM 3024 O O . SER A 1 391 ? -14.047 -13.160 9.644 1.00 88.00 391 SER A O 1
ATOM 3026 N N . GLU A 1 392 ? -13.133 -11.517 10.876 1.00 86.44 392 GLU A N 1
ATOM 3027 C CA . GLU A 1 392 ? -11.970 -12.286 11.346 1.00 86.44 392 GLU A CA 1
ATOM 3028 C C . GLU A 1 392 ? -12.376 -13.422 12.301 1.00 86.44 392 GLU A C 1
ATOM 3030 O O . GLU A 1 392 ? -11.838 -14.523 12.212 1.00 86.44 392 GLU A O 1
ATOM 3035 N N . GLU A 1 393 ? -13.362 -13.185 13.171 1.00 86.44 393 GLU A N 1
ATOM 3036 C CA . GLU A 1 393 ? -13.868 -14.170 14.141 1.00 86.44 393 GLU A CA 1
ATOM 3037 C C . GLU A 1 393 ? -15.015 -15.044 13.598 1.00 86.44 393 GLU A C 1
ATOM 3039 O O . GLU A 1 393 ? -15.540 -15.896 14.314 1.00 86.44 393 GLU A O 1
ATOM 3044 N N . SER A 1 394 ? -15.411 -14.873 12.330 1.00 84.25 394 SER A N 1
ATOM 3045 C CA . SER A 1 394 ? -16.539 -15.569 11.678 1.00 84.25 394 SER A CA 1
ATOM 3046 C C . SER A 1 394 ? -17.911 -15.386 12.360 1.00 84.25 394 SER A C 1
ATOM 3048 O O . SER A 1 394 ? -18.834 -16.188 12.193 1.00 84.25 394 SER A O 1
ATOM 3050 N N . GLU A 1 395 ? -18.095 -14.292 13.104 1.00 87.31 395 GLU A N 1
ATOM 3051 C CA . GLU A 1 395 ? -19.328 -13.982 13.837 1.00 87.31 395 GLU A CA 1
ATOM 3052 C C . GLU A 1 395 ? -20.350 -13.225 12.963 1.00 87.31 395 GLU A C 1
ATOM 3054 O O . GLU A 1 395 ? -20.757 -12.094 13.246 1.00 87.31 395 GLU A O 1
ATOM 3059 N N . TRP A 1 396 ? -20.824 -13.877 11.895 1.00 86.19 396 TRP A N 1
ATOM 3060 C CA . TRP A 1 396 ? -21.751 -13.282 10.918 1.00 86.19 396 TRP A CA 1
ATOM 3061 C C . TRP A 1 396 ? -23.086 -12.810 11.525 1.00 86.19 396 TRP A C 1
ATOM 3063 O O . TRP A 1 396 ? -23.694 -11.866 11.020 1.00 86.19 396 TRP A O 1
ATOM 3073 N N . ARG A 1 397 ? -23.541 -13.415 12.635 1.00 86.94 397 ARG A N 1
ATOM 3074 C CA . ARG A 1 397 ? -24.772 -13.006 13.342 1.00 86.94 397 ARG A CA 1
ATOM 3075 C C . ARG A 1 397 ? -24.652 -11.600 13.920 1.00 86.94 397 ARG A C 1
ATOM 3077 O O . ARG A 1 397 ? -25.550 -10.784 13.724 1.00 86.94 397 ARG A O 1
ATOM 3084 N N . LEU A 1 398 ? -23.533 -11.297 14.579 1.00 85.50 398 LEU A N 1
ATOM 3085 C CA . LEU A 1 398 ? -23.289 -9.956 15.110 1.00 85.50 398 LEU A CA 1
ATOM 3086 C C . LEU A 1 398 ? -23.153 -8.950 13.971 1.00 85.50 398 LEU A C 1
ATOM 3088 O O . LEU A 1 398 ? -23.811 -7.912 14.003 1.00 85.50 398 LEU A O 1
ATOM 3092 N N . ALA A 1 399 ? -22.411 -9.302 12.917 1.00 84.44 399 ALA A N 1
ATOM 3093 C CA . ALA A 1 399 ? -22.291 -8.455 11.734 1.00 84.44 399 ALA A CA 1
ATOM 3094 C C . ALA A 1 399 ? -23.659 -8.133 11.106 1.00 84.44 399 ALA A C 1
ATOM 3096 O O . ALA A 1 399 ? -23.929 -6.976 10.796 1.00 84.44 399 ALA A O 1
ATOM 3097 N N . SER A 1 400 ? -24.557 -9.118 10.988 1.00 84.00 400 SER A N 1
ATOM 3098 C CA . SER A 1 400 ? -25.908 -8.900 10.451 1.00 84.00 400 SER A CA 1
ATOM 3099 C C . SER A 1 400 ? -26.737 -7.934 11.301 1.00 84.00 400 SER A C 1
ATOM 3101 O O . SER A 1 400 ? -27.401 -7.055 10.757 1.00 84.00 400 SER A O 1
ATOM 3103 N N . SER A 1 401 ? -26.642 -8.030 12.633 1.00 84.88 401 SER A N 1
ATOM 3104 C CA . SER A 1 401 ? -27.349 -7.118 13.539 1.00 84.88 401 SER A CA 1
ATOM 3105 C C . SER A 1 401 ? -26.852 -5.675 13.419 1.00 84.88 401 SER A C 1
ATOM 3107 O O . SER A 1 401 ? -27.648 -4.740 13.455 1.00 84.88 401 SER A O 1
ATOM 3109 N N . VAL A 1 402 ? -25.548 -5.486 13.198 1.00 83.19 402 VAL A N 1
ATOM 3110 C CA . VAL A 1 402 ? -24.933 -4.168 12.989 1.00 83.19 402 VAL A CA 1
ATOM 3111 C C . VAL A 1 402 ? -25.330 -3.600 11.624 1.00 83.19 402 VAL A C 1
ATOM 3113 O O . VAL A 1 402 ? -25.756 -2.452 11.538 1.00 83.19 402 VAL A O 1
ATOM 3116 N N . LEU A 1 403 ? -25.266 -4.408 10.562 1.00 82.25 403 LEU A N 1
ATOM 3117 C CA . LEU A 1 403 ? -25.608 -3.982 9.198 1.00 82.25 403 LEU A CA 1
ATOM 3118 C C . LEU A 1 403 ? -27.082 -3.591 9.039 1.00 82.25 403 LEU A C 1
ATOM 3120 O O . LEU A 1 403 ? -27.387 -2.698 8.257 1.00 82.25 403 LEU A O 1
ATOM 3124 N N . LEU A 1 404 ? -27.987 -4.249 9.769 1.00 82.00 404 LEU A N 1
ATOM 3125 C CA . LEU A 1 404 ? -29.420 -3.946 9.729 1.00 82.00 404 LEU A CA 1
ATOM 3126 C C . LEU A 1 404 ? -29.825 -2.792 10.658 1.00 82.00 404 LEU A C 1
ATOM 3128 O O . LEU A 1 404 ? -30.858 -2.170 10.425 1.00 82.00 404 LEU A O 1
ATOM 3132 N N . SER A 1 405 ? -29.048 -2.512 11.709 1.00 80.38 405 SER A N 1
ATOM 3133 C CA . SER A 1 405 ? -29.343 -1.433 12.666 1.00 80.38 405 SER A CA 1
ATOM 3134 C C . SER A 1 405 ? -28.740 -0.083 12.276 1.00 80.38 405 SER A C 1
ATOM 3136 O O . SER A 1 405 ? -29.224 0.955 12.729 1.00 80.38 405 SER A O 1
ATOM 3138 N N . MET A 1 406 ? -27.699 -0.075 11.441 1.00 75.88 406 MET A N 1
ATOM 3139 C CA . MET A 1 406 ? -27.014 1.141 11.004 1.00 75.88 406 MET A CA 1
ATOM 3140 C C . MET A 1 406 ? -27.467 1.609 9.617 1.00 75.88 406 MET A C 1
ATOM 3142 O O . MET A 1 406 ? -27.897 0.824 8.776 1.00 75.88 406 MET A O 1
ATOM 3146 N N . SER A 1 407 ? -27.323 2.911 9.356 1.00 76.81 407 SER A N 1
ATOM 3147 C CA . SER A 1 407 ? -27.504 3.466 8.014 1.00 76.81 407 SER A CA 1
ATOM 3148 C C . SER A 1 407 ? -26.462 2.893 7.043 1.00 76.81 407 SER A C 1
ATOM 3150 O O . SER A 1 407 ? -25.303 2.720 7.440 1.00 76.81 407 SER A O 1
ATOM 3152 N N . PRO A 1 408 ? -26.824 2.657 5.769 1.00 75.94 408 PRO A N 1
ATOM 3153 C CA . PRO A 1 408 ? -25.888 2.145 4.775 1.00 75.94 408 PRO A CA 1
ATOM 3154 C C . PRO A 1 408 ? -24.695 3.095 4.636 1.00 75.94 408 PRO A C 1
ATOM 3156 O O . PRO A 1 408 ? -24.860 4.284 4.371 1.00 75.94 408 PRO A O 1
ATOM 3159 N N . SER A 1 409 ? -23.488 2.568 4.831 1.00 75.50 409 SER A N 1
ATOM 3160 C CA . SER A 1 409 ? -22.233 3.321 4.758 1.00 75.50 409 SER A CA 1
ATOM 3161 C C . SER A 1 409 ? -21.212 2.563 3.905 1.00 75.50 409 SER A C 1
ATOM 3163 O O . SER A 1 409 ? -21.326 1.341 3.782 1.00 75.50 409 SER A O 1
ATOM 3165 N N . PRO A 1 410 ? -20.252 3.256 3.264 1.00 74.81 410 PRO A N 1
ATOM 3166 C CA . PRO A 1 410 ? -19.278 2.601 2.401 1.00 74.81 410 PRO A CA 1
ATOM 3167 C C . PRO A 1 410 ? -18.390 1.669 3.231 1.00 74.81 410 PRO A C 1
ATOM 3169 O O . PRO A 1 410 ? -17.661 2.108 4.122 1.00 74.81 410 PRO A O 1
ATOM 3172 N N . LEU A 1 411 ? -18.470 0.375 2.931 1.00 73.75 411 LEU A N 1
ATOM 3173 C CA . LEU A 1 411 ? -17.667 -0.670 3.556 1.00 73.75 411 LEU A CA 1
ATOM 3174 C C . LEU A 1 411 ? -16.513 -1.079 2.637 1.00 73.75 411 LEU A C 1
ATOM 3176 O O . LEU A 1 411 ? -16.687 -1.111 1.418 1.00 73.75 411 LEU A O 1
ATOM 3180 N N . PRO A 1 412 ? -15.348 -1.451 3.194 1.00 73.56 412 PRO A N 1
ATOM 3181 C CA . PRO A 1 412 ? -14.299 -2.073 2.401 1.00 73.56 412 PRO A CA 1
ATOM 3182 C C . PRO A 1 412 ? -14.801 -3.407 1.828 1.00 73.56 412 PRO A C 1
ATOM 3184 O O . PRO A 1 412 ? -15.312 -4.262 2.561 1.00 73.56 412 PRO A O 1
ATOM 3187 N N . CYS A 1 413 ? -14.637 -3.590 0.518 1.00 75.50 413 CYS A N 1
ATOM 3188 C CA . CYS A 1 413 ? -15.195 -4.722 -0.224 1.00 75.50 413 CYS A CA 1
ATOM 3189 C C . CYS A 1 413 ? -14.673 -6.080 0.256 1.00 75.50 413 CYS A C 1
ATOM 3191 O O . CYS A 1 413 ? -15.408 -7.065 0.231 1.00 75.50 413 CYS A O 1
ATOM 3193 N N . ASP A 1 414 ? -13.452 -6.131 0.781 1.00 78.50 414 ASP A N 1
ATOM 3194 C CA . ASP A 1 414 ? -12.863 -7.353 1.343 1.00 78.50 414 ASP A CA 1
ATOM 3195 C C . ASP A 1 414 ? -13.663 -7.878 2.538 1.00 78.50 414 ASP A C 1
ATOM 3197 O O . ASP A 1 414 ? -13.910 -9.076 2.661 1.00 78.50 414 ASP A O 1
ATOM 3201 N N . VAL A 1 415 ? -14.135 -6.972 3.399 1.00 82.94 415 VAL A N 1
ATOM 3202 C CA . VAL A 1 415 ? -14.933 -7.331 4.578 1.00 82.94 415 VAL A CA 1
ATOM 3203 C C . VAL A 1 415 ? -16.343 -7.726 4.151 1.00 82.94 415 VAL A C 1
ATOM 3205 O O . VAL A 1 415 ? -16.868 -8.735 4.618 1.00 82.94 415 VAL A O 1
ATOM 3208 N N . ALA A 1 416 ? -16.950 -6.974 3.227 1.00 83.69 416 ALA A N 1
ATOM 3209 C CA . ALA A 1 416 ? -18.287 -7.280 2.724 1.00 83.69 416 ALA A CA 1
ATOM 3210 C C . ALA A 1 416 ? -18.335 -8.648 2.019 1.00 83.69 416 ALA A C 1
ATOM 3212 O O . ALA A 1 416 ? -19.224 -9.456 2.290 1.00 83.69 416 ALA A O 1
ATOM 3213 N N . THR A 1 417 ? -17.353 -8.942 1.163 1.00 85.62 417 THR A N 1
ATOM 3214 C CA . THR A 1 417 ? -17.256 -10.235 0.468 1.00 85.62 417 THR A CA 1
ATOM 3215 C C . THR A 1 417 ? -17.023 -11.388 1.441 1.00 85.62 417 THR A C 1
ATOM 3217 O O . THR A 1 417 ? -17.719 -12.398 1.340 1.00 85.62 417 THR A O 1
ATOM 3220 N N . ALA A 1 418 ? -16.129 -11.232 2.424 1.00 85.00 418 ALA A N 1
ATOM 3221 C CA . ALA A 1 418 ? -15.905 -12.243 3.458 1.00 85.00 418 ALA A CA 1
ATOM 3222 C C . ALA A 1 418 ? -17.183 -12.545 4.261 1.00 85.00 418 ALA A C 1
ATOM 3224 O O . ALA A 1 418 ? -17.537 -13.711 4.439 1.00 85.00 418 ALA A O 1
ATOM 3225 N N . LEU A 1 419 ? -17.922 -11.513 4.682 1.00 85.31 419 LEU A N 1
ATOM 3226 C CA . LEU A 1 419 ? -19.171 -11.678 5.432 1.00 85.31 419 LEU A CA 1
ATOM 3227 C C . LEU A 1 419 ? -20.263 -12.370 4.605 1.00 85.31 419 LEU A C 1
ATOM 3229 O O . LEU A 1 419 ? -20.937 -13.267 5.110 1.00 85.31 419 LEU A O 1
ATOM 3233 N N . VAL A 1 420 ? -20.419 -12.011 3.326 1.00 87.19 420 VAL A N 1
ATOM 3234 C CA . VAL A 1 420 ? -21.392 -12.668 2.434 1.00 87.19 420 VAL A CA 1
ATOM 3235 C C . VAL A 1 420 ? -21.032 -14.139 2.210 1.00 87.19 420 VAL A C 1
ATOM 3237 O O . VAL A 1 420 ? -21.922 -14.993 2.209 1.00 87.19 420 VAL A O 1
ATOM 3240 N N . LEU A 1 421 ? -19.742 -14.463 2.067 1.00 87.88 421 LEU A N 1
ATOM 3241 C CA . LEU A 1 421 ? -19.284 -15.851 1.963 1.00 87.88 421 LEU A CA 1
ATOM 3242 C C . LEU A 1 421 ? -19.593 -16.645 3.242 1.00 87.88 421 LEU A C 1
ATOM 3244 O O . LEU A 1 421 ? -20.162 -17.731 3.147 1.00 87.88 421 LEU A O 1
ATOM 3248 N N . GLN A 1 422 ? -19.340 -16.075 4.422 1.00 88.81 422 GLN A N 1
ATOM 3249 C CA . GLN A 1 422 ? -19.670 -16.702 5.710 1.00 88.81 422 GLN A CA 1
ATOM 3250 C C . GLN A 1 422 ? -21.183 -16.932 5.882 1.00 88.81 422 GLN A C 1
ATOM 3252 O O . GLN A 1 422 ? -21.621 -17.993 6.328 1.00 88.81 422 GLN A O 1
ATOM 3257 N N . MET A 1 423 ? -22.018 -15.968 5.481 1.00 86.69 423 MET A N 1
ATOM 3258 C CA . MET A 1 423 ? -23.480 -16.118 5.531 1.00 86.69 423 MET A CA 1
ATOM 3259 C C . MET A 1 423 ? -23.995 -17.161 4.529 1.00 86.69 423 MET A C 1
ATOM 3261 O O . MET A 1 423 ? -24.959 -17.881 4.812 1.00 86.69 423 MET A O 1
ATOM 3265 N N . ARG A 1 424 ? -23.335 -17.284 3.369 1.00 88.38 424 ARG A N 1
ATOM 3266 C CA . ARG A 1 424 ? -23.619 -18.337 2.386 1.00 88.38 424 ARG A CA 1
ATOM 3267 C C . ARG A 1 424 ? -23.293 -19.720 2.946 1.00 88.38 424 ARG A C 1
ATOM 3269 O O . ARG A 1 424 ? -24.095 -20.636 2.769 1.00 88.38 424 ARG A O 1
ATOM 3276 N N . GLU A 1 425 ? -22.164 -19.873 3.634 1.00 89.19 425 GLU A N 1
ATOM 3277 C CA . GLU A 1 425 ? -21.793 -21.123 4.315 1.00 89.19 425 GLU A CA 1
ATOM 3278 C C . GLU A 1 425 ? -22.835 -21.526 5.369 1.00 89.19 425 GLU A C 1
ATOM 3280 O O . GLU A 1 425 ? -23.190 -22.700 5.476 1.00 89.19 425 GLU A O 1
ATOM 3285 N N . ALA A 1 426 ? -23.424 -20.547 6.063 1.00 86.50 426 ALA A N 1
ATOM 3286 C CA . ALA A 1 426 ? -24.511 -20.757 7.021 1.00 86.50 426 ALA A CA 1
ATOM 3287 C C . ALA A 1 426 ? -25.890 -21.058 6.385 1.00 86.50 426 ALA A C 1
ATOM 3289 O O . ALA A 1 426 ? -26.864 -21.260 7.112 1.00 86.50 426 ALA A O 1
ATOM 3290 N N . LYS A 1 427 ? -25.996 -21.102 5.046 1.00 86.69 427 LYS A N 1
ATOM 3291 C CA . LYS A 1 427 ? -27.224 -21.389 4.270 1.00 86.69 427 LYS A CA 1
ATOM 3292 C C . LYS A 1 427 ? -28.411 -20.451 4.552 1.00 86.69 427 LYS A C 1
ATOM 3294 O O . LYS A 1 427 ? -29.563 -20.836 4.357 1.00 86.69 427 LYS A O 1
ATOM 3299 N N . GLN A 1 428 ? -28.163 -19.206 4.960 1.00 80.94 428 GLN A N 1
ATOM 3300 C CA . GLN A 1 428 ? -29.226 -18.228 5.232 1.00 80.94 428 GLN A CA 1
ATOM 3301 C C . GLN A 1 428 ? -29.484 -17.303 4.038 1.00 80.94 428 GLN A C 1
ATOM 3303 O O . GLN A 1 428 ? -29.040 -16.158 4.004 1.00 80.94 428 GLN A O 1
ATOM 3308 N N . VAL A 1 429 ? -30.218 -17.805 3.041 1.00 81.56 429 VAL A N 1
ATOM 3309 C CA . VAL A 1 429 ? -30.445 -17.088 1.771 1.00 81.56 429 VAL A CA 1
ATOM 3310 C C . VAL A 1 429 ? -31.243 -15.792 1.961 1.00 81.56 429 VAL A C 1
ATOM 3312 O O . VAL A 1 429 ? -30.883 -14.772 1.380 1.00 81.56 429 VAL A O 1
ATOM 3315 N N . SER A 1 430 ? -32.287 -15.799 2.797 1.00 85.75 430 SER A N 1
ATOM 3316 C CA . SER A 1 430 ? -33.137 -14.621 3.035 1.00 85.75 430 SER A CA 1
ATOM 3317 C C . SER A 1 430 ? -32.358 -13.449 3.633 1.00 85.75 430 SER A C 1
ATOM 3319 O O . SER A 1 430 ? -32.438 -12.332 3.132 1.00 85.75 430 SER A O 1
ATOM 3321 N N . LEU A 1 431 ? -31.535 -13.725 4.646 1.00 85.25 431 LEU A N 1
ATOM 3322 C CA . LEU A 1 431 ? -30.728 -12.720 5.335 1.00 85.25 431 LEU A CA 1
ATOM 3323 C C . LEU A 1 431 ? -29.659 -12.108 4.417 1.00 85.25 431 LEU A C 1
ATOM 3325 O O . LEU A 1 431 ? -29.433 -10.901 4.461 1.00 85.25 431 LEU A O 1
ATOM 3329 N N . VAL A 1 432 ? -29.045 -12.908 3.539 1.00 86.38 432 VAL A N 1
ATOM 3330 C CA . VAL A 1 432 ? -28.090 -12.402 2.538 1.00 86.38 432 VAL A CA 1
ATOM 3331 C C . VAL A 1 432 ? -28.774 -11.453 1.554 1.00 86.38 432 VAL A C 1
ATOM 3333 O O . VAL A 1 432 ? -28.242 -10.379 1.276 1.00 86.38 432 VAL A O 1
ATOM 3336 N N . VAL A 1 433 ? -29.958 -11.816 1.050 1.00 87.19 433 VAL A N 1
ATOM 3337 C CA . VAL A 1 433 ? -30.724 -10.969 0.118 1.00 87.19 433 VAL A CA 1
ATOM 3338 C C . VAL A 1 433 ? -31.135 -9.655 0.784 1.00 87.19 433 VAL A C 1
ATOM 3340 O O . VAL A 1 433 ? -30.937 -8.589 0.199 1.00 87.19 433 VAL A O 1
ATOM 3343 N N . ASP A 1 434 ? -31.631 -9.716 2.022 1.00 87.06 434 ASP A N 1
ATOM 3344 C CA . ASP A 1 434 ? -32.017 -8.534 2.797 1.00 87.06 434 ASP A CA 1
ATOM 3345 C C . ASP A 1 434 ? -30.841 -7.574 3.016 1.00 87.06 434 ASP A C 1
ATOM 3347 O O . ASP A 1 434 ? -30.965 -6.368 2.787 1.00 87.06 434 ASP A O 1
ATOM 3351 N N . ILE A 1 435 ? -29.680 -8.095 3.425 1.00 84.06 435 ILE A N 1
ATOM 3352 C CA . ILE A 1 435 ? -28.473 -7.289 3.655 1.00 84.06 435 ILE A CA 1
ATOM 3353 C C . ILE A 1 435 ? -27.974 -6.675 2.345 1.00 84.06 435 ILE A C 1
ATOM 3355 O O . ILE A 1 435 ? -27.631 -5.489 2.320 1.00 84.06 435 ILE A O 1
ATOM 3359 N N . LEU A 1 436 ? -27.973 -7.439 1.248 1.00 85.12 436 LEU A N 1
ATOM 3360 C CA . LEU A 1 436 ? -27.569 -6.935 -0.064 1.00 85.12 436 LEU A CA 1
ATOM 3361 C C . LEU A 1 436 ? -28.435 -5.748 -0.498 1.00 85.12 436 LEU A C 1
ATOM 3363 O O . LEU A 1 436 ? -27.904 -4.698 -0.863 1.00 85.12 436 LEU A O 1
ATOM 3367 N N . GLN A 1 437 ? -29.757 -5.886 -0.400 1.00 86.94 437 GLN A N 1
ATOM 3368 C CA . GLN A 1 437 ? -30.702 -4.855 -0.828 1.00 86.94 437 GLN A CA 1
ATOM 3369 C C . GLN A 1 437 ? -30.694 -3.622 0.083 1.00 86.94 437 GLN A C 1
ATOM 3371 O O . GLN A 1 437 ? -30.713 -2.498 -0.417 1.00 86.94 437 GLN A O 1
ATOM 3376 N N . LYS A 1 438 ? -30.656 -3.812 1.409 1.00 84.00 438 LYS A N 1
ATOM 3377 C CA . LYS A 1 438 ? -30.819 -2.715 2.380 1.00 84.00 438 LYS A CA 1
ATOM 3378 C C . LYS A 1 438 ? -29.516 -2.014 2.757 1.00 84.00 438 LYS A C 1
ATOM 3380 O O . LYS A 1 438 ? -29.559 -0.840 3.110 1.00 84.00 438 LYS A O 1
ATOM 3385 N N . SER A 1 439 ? -28.372 -2.699 2.690 1.00 79.38 439 SER A N 1
ATOM 3386 C CA . SER A 1 439 ? -27.095 -2.153 3.184 1.00 79.38 439 SER A CA 1
ATOM 3387 C C . SER A 1 439 ? -26.003 -2.022 2.116 1.00 79.38 439 SER A C 1
ATOM 3389 O O . SER A 1 439 ? -25.287 -1.023 2.117 1.00 79.38 439 SER A O 1
ATOM 3391 N N . ILE A 1 440 ? -25.889 -2.966 1.171 1.00 80.50 440 ILE A N 1
ATOM 3392 C CA . ILE A 1 440 ? -24.766 -3.036 0.208 1.00 80.50 440 ILE A CA 1
ATOM 3393 C C . ILE A 1 440 ? -25.051 -2.210 -1.058 1.00 80.50 440 ILE A C 1
ATOM 3395 O O . ILE A 1 440 ? -24.246 -1.362 -1.441 1.00 80.50 440 ILE A O 1
ATOM 3399 N N . VAL A 1 441 ? -26.222 -2.386 -1.679 1.00 83.75 441 VAL A N 1
ATOM 3400 C CA . VAL A 1 441 ? -26.634 -1.608 -2.865 1.00 83.75 441 VAL A CA 1
ATOM 3401 C C . VAL A 1 441 ? -26.693 -0.093 -2.590 1.00 83.75 441 VAL A C 1
ATOM 3403 O O . VAL A 1 441 ? -26.072 0.663 -3.342 1.00 83.75 441 VAL A O 1
ATOM 3406 N N . PRO A 1 442 ? -27.369 0.396 -1.527 1.00 80.56 442 PRO A N 1
ATOM 3407 C CA . PRO A 1 442 ? -27.456 1.837 -1.274 1.00 80.56 442 PRO A CA 1
ATOM 3408 C C . PRO A 1 442 ? -26.122 2.469 -0.857 1.00 80.56 442 PRO A C 1
ATOM 3410 O O . PRO A 1 442 ? -25.914 3.655 -1.103 1.00 80.56 442 PRO A O 1
ATOM 3413 N N . SER A 1 443 ? -25.195 1.697 -0.281 1.00 72.81 443 SER A N 1
ATOM 3414 C CA . SER A 1 443 ? -23.861 2.192 0.086 1.00 72.81 443 SER A CA 1
ATOM 3415 C C . SER A 1 443 ? -22.881 2.272 -1.090 1.00 72.81 443 SER A C 1
ATOM 3417 O O . SER A 1 443 ? -21.773 2.773 -0.904 1.00 72.81 443 SER A O 1
ATOM 3419 N N . LYS A 1 444 ? -23.272 1.814 -2.294 1.00 76.12 444 LYS A N 1
ATOM 3420 C CA . LYS A 1 444 ? -22.413 1.743 -3.494 1.00 76.12 444 LYS A CA 1
ATOM 3421 C C . LYS A 1 444 ? -21.066 1.065 -3.215 1.00 76.12 444 LYS A C 1
ATOM 3423 O O . LYS A 1 444 ? -20.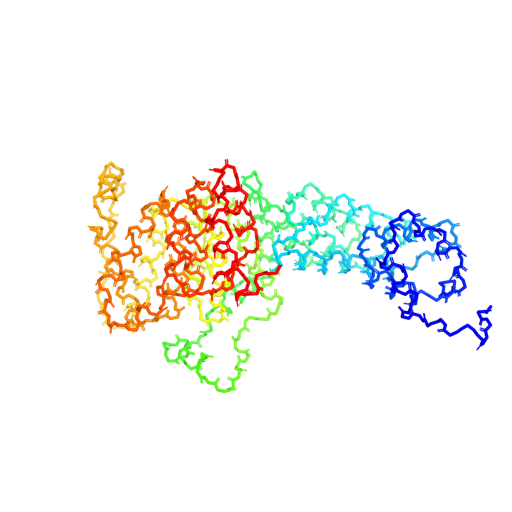027 1.510 -3.697 1.00 76.12 444 LYS A O 1
ATOM 3428 N N . THR A 1 445 ? -21.086 0.004 -2.417 1.00 60.81 445 THR A N 1
ATOM 3429 C CA . THR A 1 445 ? -19.899 -0.823 -2.171 1.00 60.81 445 THR A CA 1
ATOM 3430 C C . THR A 1 445 ? -19.507 -1.523 -3.478 1.00 60.81 445 THR A C 1
ATOM 3432 O O . THR A 1 445 ? -20.318 -2.246 -4.056 1.00 60.81 445 THR A O 1
ATOM 3435 N N . SER A 1 446 ? -18.312 -1.211 -4.000 1.00 48.97 446 SER A N 1
ATOM 3436 C CA . SER A 1 446 ? -17.882 -1.521 -5.377 1.00 48.97 446 SER A CA 1
ATOM 3437 C C . SER A 1 446 ? -16.735 -2.515 -5.468 1.00 48.97 446 SER A C 1
ATOM 3439 O O . SER A 1 446 ? -15.644 -2.165 -4.959 1.00 48.97 446 SER A O 1
#